Protein AF-A0A9X3F3L2-F1 (afdb_monomer_lite)

pLDDT: mean 73.47, std 24.35, range [22.95, 98.06]

Sequence (463 aa):
MGRLPSYPPFVSAICALIGERLSAEAVPPAVLEAVEKTSRALRDRVLKSHEEAFNAARNALIDRLVFADVDSVVADSILADLTGLEGDRGVATNMKVKPPYRDSAPFVRYVAAARKAHNAVMLAKNAFVRSNLRLVVAIARRFARSSIPLQDLIQDGNMGLMKAVDRFDPTRGCRFATYAAWWIRYAITRAIVDTDRSVRLPLHMIDACKKVNRARREYEVMYGRTPTDEELSSATGISMERIQRMSWSLIDQPLSLSLPATRDGESSLADTLVDASQATPYELMDSALLQDALLEVFDKLSPMEADILRKRVGLDGEPELTLKEIGANYSLSRERIRQLQSRRCASSARSSSAASSCNSSSDEPDHEPVAPPRGARLAALVARRCARVSPSSSRDANRRCAGIGDVKQVASSRERAHRCDRRASRDVRRARRTSPRRAITERRGRPRRRRRRRTTGRPQGRS

Secondary structure (DSSP, 8-state):
-TTGGG-GGGHHHHHHHHHHHS-TTTS-HHHHHHHHHHHHHHHH---HHHHHHHHHHHHHHHHHHHHH-TT-HHHHHHHHHHHHHHTT----SSS--PPPPTT-HHHHHHHHHHHHHHHHHHHHHHHHHHHHHHHHHHHHGGGTTSSS-HHHHHHHHHHHHHHHHHT--GGG---HHHHHHHHHHHHHHHHHHHHSSSS---HHHHHHHHHHHHHHHHHHHHHSSPPPHHHHHHHHT--HHHHHHHHHHHSSPPPPTTSBSSTTSSSBHHHH---TTSPPHHHHHHHHHHHHHHHHHHHTS-HHHHHHHHHHHT-TTPPP--HHHHHHHHT--HHHHHHHHHHHHHHHHHHHTTS--------------PPPPTTTHHHHHHHTTSS---------------------SSTTHHHHHHHHHHHHHHHHHHHTS------------------------------

Radius of gyration: 39.58 Å; chains: 1; bounding box: 95×70×110 Å

Organism: NCBI:txid889268

Structure (mmCIF, N/CA/C/O backbone):
data_AF-A0A9X3F3L2-F1
#
_entry.id   AF-A0A9X3F3L2-F1
#
loop_
_atom_site.group_PDB
_atom_site.id
_atom_site.type_symbol
_atom_site.label_atom_id
_atom_site.label_alt_id
_atom_site.label_comp_id
_atom_site.label_asym_id
_atom_site.label_entity_id
_atom_site.label_seq_id
_atom_site.pdbx_PDB_ins_code
_atom_site.Cartn_x
_atom_site.Cartn_y
_atom_site.Cartn_z
_atom_site.occupancy
_atom_site.B_iso_or_equiv
_atom_site.auth_seq_id
_atom_site.auth_comp_id
_atom_site.auth_asym_id
_atom_site.auth_atom_id
_atom_site.pdbx_PDB_model_num
ATOM 1 N N . MET A 1 1 ? 14.325 1.724 -21.405 1.00 57.09 1 MET A N 1
ATOM 2 C CA . MET A 1 1 ? 14.995 0.407 -21.350 1.00 57.09 1 MET A CA 1
ATOM 3 C C . MET A 1 1 ? 15.945 0.149 -22.516 1.00 57.09 1 MET A C 1
ATOM 5 O O . MET A 1 1 ? 17.127 -0.023 -22.261 1.00 57.09 1 MET A O 1
ATOM 9 N N . GLY A 1 2 ? 15.500 0.179 -23.781 1.00 62.16 2 GLY A N 1
ATOM 10 C CA . GLY A 1 2 ? 16.304 -0.335 -24.908 1.00 62.16 2 GLY A CA 1
ATOM 11 C C . GLY A 1 2 ? 17.673 0.311 -25.191 1.00 62.16 2 GLY A C 1
ATOM 12 O O . GLY A 1 2 ? 18.499 -0.290 -25.867 1.00 62.16 2 GLY A O 1
ATOM 13 N N . ARG A 1 3 ? 17.945 1.511 -24.661 1.00 73.25 3 ARG A N 1
ATOM 14 C CA . ARG A 1 3 ? 19.241 2.201 -24.801 1.00 73.25 3 ARG A CA 1
ATOM 15 C C . ARG A 1 3 ? 20.147 2.108 -23.567 1.00 73.25 3 ARG A C 1
ATOM 17 O O . ARG A 1 3 ? 21.219 2.681 -23.598 1.00 73.25 3 ARG A O 1
ATOM 24 N N . LEU A 1 4 ? 19.741 1.427 -22.493 1.00 76.94 4 LEU A N 1
ATOM 25 C CA . LEU A 1 4 ? 20.562 1.299 -21.278 1.00 76.94 4 LEU A CA 1
ATOM 26 C C . LEU A 1 4 ? 21.721 0.294 -21.453 1.00 76.94 4 LEU A C 1
ATOM 28 O O . LEU A 1 4 ? 22.853 0.632 -21.154 1.00 76.94 4 LEU A O 1
ATOM 32 N N . PRO A 1 5 ? 21.540 -0.905 -22.027 1.00 77.06 5 PRO A N 1
ATOM 33 C CA . PRO A 1 5 ? 22.667 -1.807 -22.284 1.00 77.06 5 PRO A CA 1
ATOM 34 C C . PRO A 1 5 ? 23.395 -1.503 -23.610 1.00 77.06 5 PRO A C 1
ATOM 36 O O . PRO A 1 5 ? 23.814 -2.425 -24.299 1.00 77.06 5 PRO A O 1
ATOM 39 N N . SER A 1 6 ? 23.513 -0.238 -24.038 1.00 80.12 6 SER A N 1
ATOM 40 C CA . SER A 1 6 ? 24.142 0.100 -25.332 1.00 80.12 6 SER A CA 1
ATOM 41 C C . SER A 1 6 ? 25.608 0.525 -25.244 1.00 80.12 6 SER A C 1
ATOM 43 O O . SER A 1 6 ? 26.234 0.691 -26.286 1.00 80.12 6 SER A O 1
ATOM 45 N N . TYR A 1 7 ? 26.156 0.723 -24.042 1.00 84.12 7 TYR A N 1
ATOM 46 C CA . TYR A 1 7 ? 27.544 1.151 -23.845 1.00 84.12 7 TYR A CA 1
ATOM 47 C C . TYR A 1 7 ? 28.401 0.005 -23.283 1.00 84.12 7 TYR A C 1
ATOM 49 O O . TYR A 1 7 ? 28.289 -0.295 -22.089 1.00 84.12 7 TYR A O 1
ATOM 57 N N . PRO A 1 8 ? 29.261 -0.640 -24.103 1.00 83.69 8 PRO A N 1
ATOM 58 C CA . PRO A 1 8 ? 29.974 -1.864 -23.727 1.00 83.69 8 PRO A CA 1
ATOM 59 C C . PRO A 1 8 ? 30.742 -1.813 -22.395 1.00 83.69 8 PRO A C 1
ATOM 61 O O . PRO A 1 8 ? 30.698 -2.806 -21.667 1.00 83.69 8 PRO A O 1
ATOM 64 N N . PRO A 1 9 ? 31.407 -0.704 -22.006 1.00 84.56 9 PRO A N 1
ATOM 65 C CA . PRO A 1 9 ? 32.126 -0.628 -20.731 1.00 84.56 9 PRO A CA 1
ATOM 66 C C . PRO A 1 9 ? 31.271 -0.889 -19.484 1.00 84.56 9 PRO A C 1
ATOM 68 O O . PRO A 1 9 ? 31.783 -1.463 -18.525 1.00 84.56 9 PRO A O 1
ATOM 71 N N . PHE A 1 10 ? 29.982 -0.532 -19.498 1.00 86.25 10 PHE A N 1
ATOM 72 C CA . PHE A 1 10 ? 29.091 -0.672 -18.336 1.00 86.25 10 PHE A CA 1
ATOM 73 C C . PHE A 1 10 ? 28.159 -1.879 -18.400 1.00 86.25 10 PHE A C 1
ATOM 75 O O . PHE A 1 10 ? 27.475 -2.161 -17.420 1.00 86.25 10 PHE A O 1
ATOM 82 N N . VAL A 1 11 ? 28.156 -2.625 -19.508 1.00 88.06 11 VAL A N 1
ATOM 83 C CA . VAL A 1 11 ? 27.262 -3.776 -19.701 1.00 88.06 11 VAL A CA 1
ATOM 84 C C . VAL A 1 11 ? 27.384 -4.796 -18.570 1.00 88.06 11 VAL A C 1
ATOM 86 O O . VAL A 1 11 ? 26.359 -5.251 -18.080 1.00 88.06 11 VAL A O 1
ATOM 89 N N . SER A 1 12 ? 28.598 -5.112 -18.109 1.00 88.12 12 SER A N 1
ATOM 90 C CA . SER A 1 12 ? 28.776 -6.105 -17.039 1.00 88.12 12 SER A CA 1
ATOM 91 C C . SER A 1 12 ? 28.217 -5.630 -15.693 1.00 88.12 12 SER A C 1
ATOM 93 O O . SER A 1 12 ? 27.504 -6.368 -15.024 1.00 88.12 12 SER A O 1
ATOM 95 N N . ALA A 1 13 ? 28.424 -4.361 -15.329 1.00 87.06 13 ALA A N 1
ATOM 96 C CA . ALA A 1 13 ? 27.838 -3.807 -14.106 1.00 87.06 13 ALA A CA 1
ATOM 97 C C . ALA A 1 13 ? 26.306 -3.710 -14.182 1.00 87.06 13 ALA A C 1
ATOM 99 O O . ALA A 1 13 ? 25.622 -3.970 -13.196 1.00 87.06 13 ALA A O 1
ATOM 100 N N . ILE A 1 14 ? 25.765 -3.384 -15.360 1.00 89.06 14 ILE A N 1
ATOM 101 C CA . ILE A 1 14 ? 24.319 -3.382 -15.609 1.00 89.06 14 ILE A CA 1
ATOM 102 C C . ILE A 1 14 ? 23.754 -4.806 -15.493 1.00 89.06 14 ILE A C 1
ATOM 104 O O . ILE A 1 14 ? 22.726 -4.994 -14.848 1.00 89.06 14 ILE A O 1
ATOM 108 N N . CYS A 1 15 ? 24.420 -5.812 -16.069 1.00 89.31 15 CYS A N 1
ATOM 109 C CA . CYS A 1 15 ? 23.993 -7.213 -15.989 1.00 89.31 15 CYS A CA 1
ATOM 110 C C . CYS A 1 15 ? 24.054 -7.749 -14.554 1.00 89.31 15 CYS A C 1
ATOM 112 O O . CYS A 1 15 ? 23.117 -8.421 -14.128 1.00 89.31 15 CYS A O 1
ATOM 114 N N . ALA A 1 16 ? 25.094 -7.396 -13.793 1.00 88.62 16 ALA A N 1
ATOM 115 C CA . ALA A 1 16 ? 25.201 -7.731 -12.375 1.00 88.62 16 ALA A CA 1
ATOM 116 C C . ALA A 1 16 ? 24.036 -7.139 -11.565 1.00 88.62 16 ALA A C 1
ATOM 118 O O . ALA A 1 16 ? 23.356 -7.864 -10.844 1.00 88.62 16 ALA A O 1
ATOM 119 N N . LEU A 1 17 ? 23.732 -5.849 -11.754 1.00 87.62 17 LEU A N 1
ATOM 120 C CA . LEU A 1 17 ? 22.623 -5.180 -11.066 1.00 87.62 17 LEU A CA 1
ATOM 121 C C . LEU A 1 17 ? 21.262 -5.797 -11.437 1.00 87.62 17 LEU A C 1
ATOM 123 O O . LEU A 1 17 ? 20.406 -5.980 -10.572 1.00 87.62 17 LEU A O 1
ATOM 127 N N . ILE A 1 18 ? 21.066 -6.159 -12.709 1.00 88.19 18 ILE A N 1
ATOM 128 C CA . ILE A 1 18 ? 19.866 -6.872 -13.172 1.00 88.19 18 ILE A CA 1
ATOM 129 C C . ILE A 1 18 ? 19.741 -8.237 -12.481 1.00 88.19 18 ILE A C 1
ATOM 131 O O . ILE A 1 18 ? 18.659 -8.564 -12.000 1.00 88.19 18 ILE A O 1
ATOM 135 N N . GLY A 1 19 ? 20.827 -9.012 -12.411 1.00 86.38 19 GLY A N 1
ATOM 136 C CA . GLY A 1 19 ? 20.841 -10.330 -11.771 1.00 86.38 19 GLY A CA 1
ATOM 137 C C . GLY A 1 19 ? 20.627 -10.286 -10.255 1.00 86.38 19 GLY A C 1
ATOM 138 O O . GLY A 1 19 ? 20.055 -11.216 -9.696 1.00 86.38 19 GLY A O 1
ATOM 139 N N . GLU A 1 20 ? 21.036 -9.203 -9.589 1.00 87.31 20 GLU A N 1
ATOM 140 C CA . GLU A 1 20 ? 20.787 -8.994 -8.157 1.00 87.31 20 GLU A CA 1
ATOM 141 C C . GLU A 1 20 ? 19.331 -8.604 -7.860 1.00 87.31 20 GLU A C 1
ATOM 143 O O . GLU A 1 20 ? 18.772 -9.014 -6.842 1.00 87.31 20 GLU A O 1
ATOM 148 N N . ARG A 1 21 ? 18.714 -7.781 -8.719 1.00 85.44 21 ARG A N 1
ATOM 149 C CA . ARG A 1 21 ? 17.395 -7.182 -8.447 1.00 85.44 21 ARG A CA 1
ATOM 150 C C . ARG A 1 21 ? 16.215 -7.933 -9.052 1.00 85.44 21 ARG A C 1
ATOM 152 O O . ARG A 1 21 ? 15.097 -7.768 -8.567 1.00 85.44 21 ARG A O 1
ATOM 159 N N . LEU A 1 22 ? 16.429 -8.718 -10.104 1.00 86.00 22 LEU A N 1
ATOM 160 C CA . LEU A 1 22 ? 15.380 -9.494 -10.765 1.00 86.00 22 LEU A CA 1
ATOM 161 C C . LEU A 1 22 ? 15.558 -10.987 -10.485 1.00 86.00 22 LEU A C 1
ATOM 163 O O . LEU A 1 22 ? 16.668 -11.480 -10.312 1.00 86.00 22 LEU A O 1
ATOM 167 N N . SER A 1 23 ? 14.450 -11.729 -10.445 1.00 81.56 23 SER A N 1
ATOM 168 C CA . SER A 1 23 ? 14.505 -13.174 -10.227 1.00 81.56 23 SER A CA 1
ATOM 169 C C . SER A 1 23 ? 15.096 -13.905 -11.437 1.00 81.56 23 SER A C 1
ATOM 171 O O . SER A 1 23 ? 14.846 -13.540 -12.590 1.00 81.56 23 SER A O 1
ATOM 173 N N . ALA A 1 24 ? 15.808 -15.005 -11.176 1.00 80.50 24 ALA A N 1
ATOM 174 C CA . ALA A 1 24 ? 16.404 -15.853 -12.214 1.00 80.50 24 ALA A CA 1
ATOM 175 C C . ALA A 1 24 ? 15.366 -16.465 -13.180 1.00 80.50 24 ALA A C 1
ATOM 177 O O . ALA A 1 24 ? 15.690 -16.799 -14.317 1.00 80.50 24 ALA A O 1
ATOM 178 N N . GLU A 1 25 ? 14.103 -16.587 -12.753 1.00 80.12 25 GLU A N 1
ATOM 179 C CA . GLU A 1 25 ? 12.996 -17.003 -13.624 1.00 80.12 25 GLU A CA 1
ATOM 180 C C . GLU A 1 25 ? 12.613 -15.922 -14.646 1.00 80.12 25 GLU A C 1
ATOM 182 O O . GLU A 1 25 ? 12.225 -16.238 -15.773 1.00 80.12 25 GLU A O 1
ATOM 187 N N . ALA A 1 26 ? 12.698 -14.646 -14.259 1.00 80.69 26 ALA A N 1
ATOM 188 C CA . ALA A 1 26 ? 12.320 -13.527 -15.112 1.00 80.69 26 ALA A CA 1
ATOM 189 C C . ALA A 1 26 ? 13.412 -13.221 -16.147 1.00 80.69 26 ALA A C 1
ATOM 191 O O . ALA A 1 26 ? 13.114 -13.017 -17.329 1.00 80.69 26 ALA A O 1
ATOM 192 N N . VAL A 1 27 ? 14.676 -13.246 -15.716 1.00 84.94 27 VAL A N 1
ATOM 193 C CA . VAL A 1 27 ? 15.847 -13.057 -16.576 1.00 84.94 27 VAL A CA 1
ATOM 194 C C . VAL A 1 27 ? 16.834 -14.204 -16.333 1.00 84.94 27 VAL A C 1
ATOM 196 O O . VAL A 1 27 ? 17.545 -14.192 -15.329 1.00 84.94 27 VAL A O 1
ATOM 199 N N . PRO A 1 28 ? 16.897 -15.200 -17.237 1.00 87.19 28 PRO A N 1
ATOM 200 C CA . PRO A 1 28 ? 17.830 -16.309 -17.093 1.00 87.19 28 PRO A CA 1
ATOM 201 C C . PRO A 1 28 ? 19.291 -15.833 -17.133 1.00 87.19 28 PRO A C 1
ATOM 203 O O . PRO A 1 28 ? 19.626 -14.993 -17.977 1.00 87.19 28 PRO A O 1
ATOM 206 N N . PRO A 1 29 ? 20.186 -16.417 -16.315 1.00 87.88 29 PRO A N 1
ATOM 207 C CA . PRO A 1 29 ? 21.595 -16.021 -16.268 1.00 87.88 29 PRO A CA 1
ATOM 208 C C . PRO A 1 29 ? 22.294 -16.206 -17.620 1.00 87.88 29 PRO A C 1
ATOM 210 O O . PRO A 1 29 ? 23.094 -15.366 -18.014 1.00 87.88 29 PRO A O 1
ATOM 213 N N . ALA A 1 30 ? 21.893 -17.215 -18.402 1.00 89.81 30 ALA A N 1
ATOM 214 C CA . ALA A 1 30 ? 22.412 -17.450 -19.750 1.00 89.81 30 ALA A CA 1
ATOM 215 C C . ALA A 1 30 ? 22.230 -16.246 -20.697 1.00 89.81 30 ALA A C 1
ATOM 217 O O . ALA A 1 30 ? 23.075 -15.997 -21.555 1.00 89.81 30 ALA A O 1
ATOM 218 N N . VAL A 1 31 ? 21.142 -15.477 -20.548 1.00 88.88 31 VAL A N 1
ATOM 219 C CA . VAL A 1 31 ? 20.902 -14.277 -21.369 1.00 88.88 31 VAL A CA 1
ATOM 220 C C . VAL A 1 31 ? 21.852 -13.153 -20.957 1.00 88.88 31 VAL A C 1
ATOM 222 O O . VAL A 1 31 ? 22.399 -12.467 -21.818 1.00 88.88 31 VAL A O 1
ATOM 225 N N . LEU A 1 32 ? 22.088 -12.988 -19.653 1.00 88.88 32 LEU A N 1
ATOM 226 C CA . LEU A 1 32 ? 23.026 -11.996 -19.121 1.00 88.88 32 LEU A CA 1
ATOM 227 C C . LEU A 1 32 ? 24.465 -12.322 -19.539 1.00 88.88 32 LEU A C 1
ATOM 229 O O . LEU A 1 32 ? 25.160 -11.459 -20.072 1.00 88.88 32 LEU A O 1
ATOM 233 N N . GLU A 1 33 ? 24.880 -13.581 -19.403 1.00 91.06 33 GLU A N 1
ATOM 234 C CA . GLU A 1 33 ? 26.200 -14.059 -19.826 1.00 91.06 33 GLU A CA 1
ATOM 235 C C . GLU A 1 33 ? 26.429 -13.886 -21.333 1.00 91.06 33 GLU A C 1
ATOM 237 O O . GLU A 1 33 ? 27.510 -13.471 -21.755 1.00 91.06 33 GLU A O 1
ATOM 242 N N . ALA A 1 34 ? 25.410 -14.144 -22.162 1.00 90.75 34 ALA A N 1
ATOM 243 C CA . ALA A 1 34 ? 25.494 -13.930 -23.605 1.00 90.75 34 ALA A CA 1
ATOM 244 C C . ALA A 1 34 ? 25.721 -12.449 -23.958 1.00 90.75 34 ALA A C 1
ATOM 246 O O . ALA A 1 34 ? 26.547 -12.132 -24.822 1.00 90.75 34 ALA A O 1
ATOM 247 N N . VAL A 1 35 ? 25.031 -11.533 -23.272 1.00 91.81 35 VAL A N 1
ATOM 248 C CA . VAL A 1 35 ? 25.208 -10.083 -23.449 1.00 91.81 35 VAL A CA 1
ATOM 249 C C . VAL A 1 35 ? 26.591 -9.636 -22.974 1.00 91.81 35 VAL A C 1
ATOM 251 O O . VAL A 1 35 ? 27.253 -8.858 -23.663 1.00 91.81 35 VAL A O 1
ATOM 254 N N . GLU A 1 36 ? 27.082 -10.159 -21.851 1.00 91.12 36 GLU A N 1
ATOM 255 C CA . GLU A 1 36 ? 28.439 -9.862 -21.389 1.00 91.12 36 GLU A CA 1
ATOM 256 C C . GLU A 1 36 ? 29.510 -10.369 -22.359 1.00 91.12 36 GLU A C 1
ATOM 258 O O . GLU A 1 36 ? 30.431 -9.626 -22.702 1.00 91.12 36 GLU A O 1
ATOM 263 N N . LYS A 1 37 ? 29.393 -11.616 -22.829 1.00 91.88 37 LYS A N 1
ATOM 264 C CA . LYS A 1 37 ? 30.363 -12.234 -23.741 1.00 91.88 37 LYS A CA 1
ATOM 265 C C . LYS A 1 37 ? 30.444 -11.480 -25.065 1.00 91.88 37 LYS A C 1
ATOM 267 O O . LYS A 1 37 ? 31.539 -11.159 -25.525 1.00 91.88 37 LYS A O 1
ATOM 272 N N . THR A 1 38 ? 29.294 -11.164 -25.658 1.00 90.94 38 THR A N 1
ATOM 273 C CA . THR A 1 38 ? 29.230 -10.388 -26.908 1.00 90.94 38 THR A CA 1
ATOM 274 C C . THR A 1 38 ? 29.713 -8.948 -26.714 1.00 90.94 38 THR A C 1
ATOM 276 O O . THR A 1 38 ? 30.382 -8.409 -27.592 1.00 90.94 38 THR A O 1
ATOM 279 N N . SER A 1 39 ? 29.476 -8.347 -25.543 1.00 91.50 39 SER A N 1
ATOM 280 C CA . SER A 1 39 ? 30.012 -7.027 -25.191 1.00 91.50 39 SER A CA 1
ATOM 281 C C . SER A 1 39 ? 31.537 -7.010 -25.053 1.00 91.50 39 SER A C 1
ATOM 283 O O . SER A 1 39 ? 32.173 -6.053 -25.498 1.00 91.50 39 SER A O 1
ATOM 285 N N . ARG A 1 40 ? 32.132 -8.052 -24.452 1.00 89.69 40 ARG A N 1
ATOM 286 C CA . ARG A 1 40 ? 33.595 -8.205 -24.348 1.00 89.69 40 ARG A CA 1
ATOM 287 C C . ARG A 1 40 ? 34.219 -8.373 -25.734 1.00 89.69 40 ARG A C 1
ATOM 289 O O . ARG A 1 40 ? 35.093 -7.593 -26.083 1.00 89.69 40 ARG A O 1
ATOM 296 N N . ALA A 1 41 ? 33.668 -9.260 -26.565 1.00 89.06 41 ALA A N 1
ATOM 297 C CA . ALA A 1 41 ? 34.130 -9.453 -27.943 1.00 89.06 41 ALA A CA 1
ATOM 298 C C . ALA A 1 41 ? 34.096 -8.155 -28.775 1.00 89.06 41 ALA A C 1
ATOM 300 O O . ALA A 1 41 ? 35.045 -7.860 -29.497 1.00 89.06 41 ALA A O 1
ATOM 301 N N . LEU A 1 42 ? 33.038 -7.346 -28.631 1.00 89.38 42 LEU A N 1
ATOM 302 C CA . LEU A 1 42 ? 32.929 -6.047 -29.305 1.00 89.38 42 LEU A CA 1
ATOM 303 C C . LEU A 1 42 ? 33.945 -5.013 -28.787 1.00 89.38 42 LEU A C 1
ATOM 305 O O . LEU A 1 42 ? 34.365 -4.134 -29.536 1.00 89.38 42 LEU A O 1
ATOM 309 N N . ARG A 1 43 ? 34.326 -5.099 -27.507 1.00 85.94 43 ARG A N 1
ATOM 310 C CA . ARG A 1 43 ? 35.336 -4.228 -26.888 1.00 85.94 43 ARG A CA 1
ATOM 311 C C . ARG A 1 43 ? 36.746 -4.582 -27.353 1.00 85.94 43 ARG A C 1
ATOM 313 O O . ARG A 1 43 ? 37.534 -3.673 -27.586 1.00 85.94 43 ARG A O 1
ATOM 320 N N . ASP A 1 44 ? 37.031 -5.874 -27.484 1.00 87.94 44 ASP A N 1
ATOM 321 C CA . ASP A 1 44 ? 38.341 -6.378 -27.898 1.00 87.94 44 ASP A CA 1
ATOM 322 C C . ASP A 1 44 ? 38.597 -6.099 -29.384 1.00 87.94 44 ASP A C 1
ATOM 324 O O . ASP A 1 44 ? 39.704 -5.722 -29.771 1.00 87.94 44 ASP A O 1
ATOM 328 N N . ARG A 1 45 ? 37.567 -6.245 -30.233 1.00 87.94 45 ARG A N 1
ATOM 329 C CA . ARG A 1 45 ? 37.666 -5.928 -31.660 1.00 87.94 45 ARG A CA 1
ATOM 330 C C . ARG A 1 45 ? 36.337 -5.424 -32.218 1.00 87.94 45 ARG A C 1
ATOM 332 O O . ARG A 1 45 ? 35.316 -6.104 -32.165 1.00 87.94 45 ARG A O 1
ATOM 339 N N . VAL A 1 46 ? 36.359 -4.248 -32.841 1.00 86.69 46 VAL A N 1
ATOM 340 C CA . VAL A 1 46 ? 35.163 -3.656 -33.458 1.00 86.69 46 VAL A CA 1
ATOM 341 C C . VAL A 1 46 ? 34.957 -4.255 -34.854 1.00 86.69 46 VAL A C 1
ATOM 343 O O . VAL A 1 46 ? 35.478 -3.747 -35.844 1.00 86.69 46 VAL A O 1
ATOM 346 N N . LEU A 1 47 ? 34.230 -5.376 -34.932 1.00 91.62 47 LEU A N 1
ATOM 347 C CA . LEU A 1 47 ? 33.757 -5.972 -36.191 1.00 91.62 47 LEU A CA 1
ATOM 348 C C . LEU A 1 47 ? 32.249 -5.810 -36.321 1.00 91.62 47 LEU A C 1
ATOM 350 O O . LEU A 1 47 ? 31.520 -5.933 -35.338 1.00 91.62 47 LEU A O 1
ATOM 354 N N . LYS A 1 48 ? 31.778 -5.687 -37.565 1.00 91.06 48 LYS A N 1
ATOM 355 C CA . LYS A 1 48 ? 30.345 -5.671 -37.881 1.00 91.06 48 LYS A CA 1
ATOM 356 C C . LYS A 1 48 ? 29.619 -6.924 -37.372 1.00 91.06 48 LYS A C 1
ATOM 358 O O . LYS A 1 48 ? 28.538 -6.816 -36.809 1.00 91.06 48 LYS A O 1
ATOM 363 N N . SER A 1 49 ? 30.244 -8.099 -37.473 1.00 90.94 49 SER A N 1
ATOM 364 C CA . SER A 1 49 ? 29.693 -9.355 -36.941 1.00 90.94 49 SER A CA 1
ATOM 365 C C . SER A 1 49 ? 29.557 -9.352 -35.413 1.00 90.94 49 SER A C 1
ATOM 367 O O . SER A 1 49 ? 28.573 -9.862 -34.879 1.00 90.94 49 SER A O 1
ATOM 369 N N . HIS A 1 50 ? 30.511 -8.754 -34.689 1.00 89.75 50 HIS A N 1
ATOM 370 C CA . HIS A 1 50 ? 30.428 -8.593 -33.234 1.00 89.75 50 HIS A CA 1
ATOM 371 C C . HIS A 1 50 ? 29.369 -7.562 -32.836 1.00 89.75 50 HIS A C 1
ATOM 373 O O . HIS A 1 50 ? 28.666 -7.760 -31.847 1.00 89.75 50 HIS A O 1
ATOM 379 N N . GLU A 1 51 ? 29.210 -6.496 -33.622 1.00 88.38 51 GLU A N 1
ATOM 380 C CA . GLU A 1 51 ? 28.167 -5.492 -33.417 1.00 88.38 51 GLU A CA 1
ATOM 381 C C . GLU A 1 51 ? 26.765 -6.085 -33.625 1.00 88.38 51 GLU A C 1
ATOM 383 O O . GLU A 1 51 ? 25.877 -5.887 -32.794 1.00 88.38 51 GLU A O 1
ATOM 388 N N . GLU A 1 52 ? 26.566 -6.871 -34.685 1.00 91.12 52 GLU A N 1
ATOM 389 C CA . GLU A 1 52 ? 25.319 -7.596 -34.950 1.00 91.12 52 GLU A CA 1
ATOM 390 C C . GLU A 1 52 ? 25.009 -8.609 -33.837 1.00 91.12 52 GLU A C 1
ATOM 392 O O . GLU A 1 52 ? 23.896 -8.614 -33.304 1.00 91.12 52 GLU A O 1
ATOM 397 N N . ALA A 1 53 ? 26.001 -9.398 -33.408 1.00 90.94 53 ALA A N 1
ATOM 398 C CA . ALA A 1 53 ? 25.846 -10.358 -32.315 1.00 90.94 53 ALA A CA 1
ATOM 399 C C . ALA A 1 53 ? 25.501 -9.679 -30.977 1.00 90.94 53 ALA A C 1
ATOM 401 O O . ALA A 1 53 ? 24.613 -10.139 -30.255 1.00 90.94 53 ALA A O 1
ATOM 402 N N . PHE A 1 54 ? 26.157 -8.560 -30.655 1.00 91.12 54 PHE A N 1
ATOM 403 C CA . PHE A 1 54 ? 25.861 -7.781 -29.453 1.00 91.12 54 PHE A CA 1
ATOM 404 C C . PHE A 1 54 ? 24.461 -7.166 -29.507 1.00 91.12 54 PHE A C 1
ATOM 406 O O . PHE A 1 54 ? 23.712 -7.253 -28.536 1.00 91.12 54 PHE A O 1
ATOM 413 N N . ASN A 1 55 ? 24.066 -6.589 -30.644 1.00 90.31 55 ASN A N 1
ATOM 414 C CA . ASN A 1 55 ? 22.726 -6.036 -30.820 1.00 90.31 55 ASN A CA 1
ATOM 415 C C . ASN A 1 55 ? 21.640 -7.117 -30.685 1.00 90.31 55 ASN A C 1
ATOM 417 O O . ASN A 1 55 ? 20.617 -6.859 -30.050 1.00 90.31 55 ASN A O 1
ATOM 421 N N . ALA A 1 56 ? 21.868 -8.324 -31.213 1.00 91.50 56 ALA A N 1
ATOM 422 C CA . ALA A 1 56 ? 20.949 -9.452 -31.074 1.00 91.50 56 ALA A CA 1
ATOM 423 C C . ALA A 1 56 ? 20.800 -9.899 -29.608 1.00 91.50 56 ALA A C 1
ATOM 425 O O . ALA A 1 56 ? 19.679 -9.984 -29.102 1.00 91.50 56 ALA A O 1
ATOM 426 N N . ALA A 1 57 ? 21.917 -10.103 -28.898 1.00 90.56 57 ALA A N 1
ATOM 427 C CA . ALA A 1 57 ? 21.903 -10.460 -27.478 1.00 90.56 57 ALA A CA 1
ATOM 428 C C . ALA A 1 57 ? 21.236 -9.367 -26.624 1.00 90.56 57 ALA A C 1
ATOM 430 O O . ALA A 1 57 ? 20.409 -9.653 -25.756 1.00 90.56 57 ALA A O 1
ATOM 431 N N . ARG A 1 58 ? 21.539 -8.096 -26.912 1.00 90.69 58 ARG A N 1
ATOM 432 C CA . ARG A 1 58 ? 20.941 -6.939 -26.241 1.00 90.69 58 ARG A CA 1
ATOM 433 C C . ARG A 1 58 ? 19.427 -6.899 -26.430 1.00 90.69 58 ARG A C 1
ATOM 435 O O . ARG A 1 58 ? 18.709 -6.673 -25.463 1.00 90.69 58 ARG A O 1
ATOM 442 N N . ASN A 1 59 ? 18.938 -7.101 -27.652 1.00 90.44 59 ASN A N 1
ATOM 443 C CA . ASN A 1 59 ? 17.504 -7.091 -27.937 1.00 90.44 59 ASN A CA 1
ATOM 444 C C . ASN A 1 59 ? 16.787 -8.243 -27.215 1.00 90.44 59 ASN A C 1
ATOM 446 O O . ASN A 1 59 ? 15.762 -8.004 -26.585 1.00 90.44 59 ASN A O 1
ATOM 450 N N . ALA A 1 60 ? 17.383 -9.440 -27.178 1.00 89.75 60 ALA A N 1
ATOM 451 C CA . ALA A 1 60 ? 16.846 -10.565 -26.411 1.00 89.75 60 ALA A CA 1
ATOM 452 C C . ALA A 1 60 ? 16.743 -10.263 -24.901 1.00 89.75 60 ALA A C 1
ATOM 454 O O . ALA A 1 60 ? 15.759 -10.634 -24.258 1.00 89.75 60 ALA A O 1
ATOM 455 N N . LEU A 1 61 ? 17.726 -9.556 -24.329 1.00 90.06 61 LEU A N 1
ATOM 456 C CA . LEU A 1 61 ? 17.653 -9.074 -22.946 1.00 90.06 61 LEU A CA 1
ATOM 457 C C . LEU A 1 61 ? 16.547 -8.024 -22.769 1.00 90.06 61 LEU A C 1
ATOM 459 O O . LEU A 1 61 ? 15.783 -8.099 -21.808 1.00 90.06 61 LEU A O 1
ATOM 463 N N . ILE A 1 62 ? 16.439 -7.060 -23.687 1.00 88.12 62 ILE A N 1
ATOM 464 C CA . ILE A 1 62 ? 15.414 -6.006 -23.638 1.00 88.12 62 ILE A CA 1
ATOM 465 C C . ILE A 1 62 ? 14.010 -6.614 -23.646 1.00 88.12 62 ILE A C 1
ATOM 467 O O . ILE A 1 62 ? 13.194 -6.229 -22.811 1.00 88.12 62 ILE A O 1
ATOM 471 N N . ASP A 1 63 ? 13.746 -7.589 -24.516 1.00 86.62 63 ASP A N 1
ATOM 472 C CA . ASP A 1 63 ? 12.441 -8.252 -24.617 1.00 86.62 63 ASP A CA 1
ATOM 473 C C . ASP A 1 63 ? 12.032 -8.924 -23.301 1.00 86.62 63 ASP A C 1
ATOM 475 O O . ASP A 1 63 ? 10.859 -8.924 -22.928 1.00 86.62 63 ASP A O 1
ATOM 479 N N . ARG A 1 64 ? 13.001 -9.452 -22.545 1.00 87.12 64 ARG A N 1
ATOM 480 C CA . ARG A 1 64 ? 12.760 -10.006 -21.205 1.00 87.12 64 ARG A CA 1
ATOM 481 C C . ARG A 1 64 ? 12.551 -8.915 -20.160 1.00 87.12 64 ARG A C 1
ATOM 483 O O . ARG A 1 64 ? 11.621 -9.009 -19.359 1.00 87.12 64 ARG A O 1
ATOM 490 N N . LEU A 1 65 ? 13.370 -7.864 -20.190 1.00 85.62 65 LEU A N 1
ATOM 491 C CA . LEU A 1 65 ? 13.280 -6.745 -19.250 1.00 85.62 65 LEU A CA 1
ATOM 492 C C . LEU A 1 65 ? 11.940 -6.009 -19.328 1.00 85.62 65 LEU A C 1
ATOM 494 O O . LEU A 1 65 ? 11.468 -5.541 -18.297 1.00 85.62 65 LEU A O 1
ATOM 498 N N . VAL A 1 66 ? 11.299 -5.949 -20.502 1.00 82.31 66 VAL A N 1
ATOM 499 C CA . VAL A 1 66 ? 9.961 -5.346 -20.667 1.00 82.31 66 VAL A CA 1
ATOM 500 C C . VAL A 1 66 ? 8.927 -5.974 -19.725 1.00 82.31 66 VAL A C 1
ATOM 502 O O . VAL A 1 66 ? 8.078 -5.264 -19.193 1.00 82.31 66 VAL A O 1
ATOM 505 N N . PHE A 1 67 ? 9.010 -7.284 -19.481 1.00 81.00 67 PHE A N 1
ATOM 506 C CA . PHE A 1 67 ? 8.081 -7.992 -18.596 1.00 81.00 67 PHE A CA 1
ATOM 507 C C . PHE A 1 67 ? 8.610 -8.171 -17.172 1.00 81.00 67 PHE A C 1
ATOM 509 O O . PHE A 1 67 ? 7.818 -8.378 -16.253 1.00 81.00 67 PHE A O 1
ATOM 516 N N . ALA A 1 68 ? 9.930 -8.123 -16.989 1.00 86.12 68 ALA A N 1
ATOM 517 C CA . ALA A 1 68 ? 10.567 -8.331 -15.695 1.00 86.12 68 ALA A CA 1
ATOM 518 C C . ALA A 1 68 ? 10.637 -7.046 -14.852 1.00 86.12 68 ALA A C 1
ATOM 520 O O . ALA A 1 68 ? 10.353 -7.095 -13.659 1.00 86.12 68 ALA A O 1
ATOM 521 N N . ASP A 1 69 ? 10.952 -5.896 -15.461 1.00 85.31 69 ASP A N 1
ATOM 522 C CA . ASP A 1 69 ? 11.047 -4.594 -14.781 1.00 85.31 69 ASP A CA 1
ATOM 523 C C . ASP A 1 69 ? 9.905 -3.658 -15.200 1.00 85.31 69 ASP A C 1
ATOM 525 O O . ASP A 1 69 ? 10.096 -2.565 -15.736 1.00 85.31 69 ASP A O 1
ATOM 529 N N . VAL A 1 70 ? 8.680 -4.125 -14.963 1.00 80.06 70 VAL A N 1
ATOM 530 C CA . VAL A 1 70 ? 7.438 -3.396 -15.262 1.00 80.06 70 VAL A CA 1
ATOM 531 C C . VAL A 1 70 ? 7.421 -2.015 -14.602 1.00 80.06 70 VAL A C 1
ATOM 533 O O . VAL A 1 70 ? 7.090 -1.016 -15.242 1.00 80.06 70 VAL A O 1
ATOM 536 N N . ASP A 1 71 ? 7.807 -1.963 -13.327 1.00 79.19 71 ASP A N 1
ATOM 537 C CA . ASP A 1 71 ? 7.760 -0.749 -12.511 1.00 79.19 71 ASP A CA 1
ATOM 538 C C . ASP A 1 71 ? 8.998 0.150 -12.745 1.00 79.19 71 ASP A C 1
ATOM 540 O O . ASP A 1 71 ? 9.140 1.181 -12.097 1.00 79.19 71 ASP A O 1
ATOM 544 N N . SER A 1 72 ? 9.872 -0.207 -13.703 1.00 83.62 72 SER A N 1
ATOM 545 C CA . SER A 1 72 ? 11.071 0.552 -14.110 1.00 83.62 72 SER A CA 1
ATOM 546 C C . SER A 1 72 ? 12.090 0.808 -12.989 1.00 83.62 72 SER A C 1
ATOM 548 O O . SER A 1 72 ? 12.938 1.689 -13.109 1.00 83.62 72 SER A O 1
ATOM 550 N N . VAL A 1 73 ? 12.066 0.012 -11.918 1.00 85.00 73 VAL A N 1
ATOM 551 C CA . VAL A 1 73 ? 12.923 0.187 -10.734 1.00 85.00 73 VAL A CA 1
ATOM 552 C C . VAL A 1 73 ? 14.396 0.004 -11.092 1.00 85.00 73 VAL A C 1
ATOM 554 O O . VAL A 1 73 ? 15.267 0.723 -10.595 1.00 85.00 73 VAL A O 1
ATOM 557 N N . VAL A 1 74 ? 14.693 -0.966 -11.957 1.00 87.06 74 VAL A N 1
ATOM 558 C CA . VAL A 1 74 ? 16.060 -1.246 -12.406 1.00 87.06 74 VAL A CA 1
ATOM 559 C C . VAL A 1 74 ? 16.508 -0.175 -13.398 1.00 87.06 74 VAL A C 1
ATOM 561 O O . VAL A 1 74 ? 17.606 0.365 -13.255 1.00 87.06 74 VAL A O 1
ATOM 564 N N . ALA A 1 75 ? 15.653 0.189 -14.359 1.00 86.38 75 ALA A N 1
ATOM 565 C CA . ALA A 1 75 ? 15.940 1.273 -15.303 1.00 86.38 75 ALA A CA 1
ATOM 566 C C . ALA A 1 75 ? 16.260 2.604 -14.615 1.00 86.38 75 ALA A C 1
ATOM 568 O O . ALA A 1 75 ? 17.230 3.262 -14.997 1.00 86.38 75 ALA A O 1
ATOM 569 N N . ASP A 1 76 ? 15.457 2.990 -13.628 1.00 88.00 76 ASP A N 1
ATOM 570 C CA . ASP A 1 76 ? 15.580 4.275 -12.943 1.00 88.00 76 ASP A CA 1
ATOM 571 C C . ASP A 1 76 ? 16.844 4.313 -12.085 1.00 88.00 76 ASP A C 1
ATOM 573 O O . ASP A 1 76 ? 17.575 5.303 -12.100 1.00 88.00 76 ASP A O 1
ATOM 577 N N . SER A 1 77 ? 17.172 3.198 -11.423 1.00 88.31 77 SER A N 1
ATOM 578 C CA . SER A 1 77 ? 18.425 3.043 -10.679 1.00 88.31 77 SER A CA 1
ATOM 579 C C . SER A 1 77 ? 19.655 3.172 -11.582 1.00 88.31 77 SER A C 1
ATOM 581 O O . SER A 1 77 ? 20.615 3.848 -11.216 1.00 88.31 77 SER A O 1
ATOM 583 N N . ILE A 1 78 ? 19.636 2.544 -12.764 1.00 89.44 78 ILE A N 1
ATOM 584 C CA . ILE A 1 78 ? 20.741 2.640 -13.729 1.00 89.44 78 ILE A CA 1
ATOM 585 C C . ILE A 1 78 ? 20.860 4.074 -14.244 1.00 89.44 78 ILE A C 1
ATOM 587 O O . ILE A 1 78 ? 21.962 4.612 -14.304 1.00 89.44 78 ILE A O 1
ATOM 591 N N . LEU A 1 79 ? 19.744 4.709 -14.614 1.00 88.81 79 LEU A N 1
ATOM 592 C CA . LEU A 1 79 ? 19.765 6.078 -15.120 1.00 88.81 79 LEU A CA 1
ATOM 593 C C . LEU A 1 79 ? 20.281 7.059 -14.060 1.00 88.81 79 LEU A C 1
ATOM 595 O O . LEU A 1 79 ? 21.094 7.916 -14.395 1.00 88.81 79 LEU A O 1
ATOM 599 N N . ALA A 1 80 ? 19.871 6.899 -12.799 1.00 88.00 80 ALA A N 1
ATOM 600 C CA . ALA A 1 80 ? 20.359 7.701 -11.681 1.00 88.00 80 ALA A CA 1
ATOM 601 C C . ALA A 1 80 ? 21.882 7.580 -11.522 1.00 88.00 80 ALA A C 1
ATOM 603 O O . ALA A 1 80 ? 22.574 8.597 -11.487 1.00 88.00 80 ALA A O 1
ATOM 604 N N . ASP A 1 81 ? 22.420 6.358 -11.527 1.00 88.12 81 ASP A N 1
ATOM 605 C CA . ASP A 1 81 ? 23.867 6.128 -11.460 1.00 88.12 81 ASP A CA 1
ATOM 606 C C . ASP A 1 81 ? 24.605 6.716 -12.674 1.00 88.12 81 ASP A C 1
ATOM 608 O O . ASP A 1 81 ? 25.644 7.349 -12.512 1.00 88.12 81 ASP A O 1
ATOM 612 N N . LEU A 1 82 ? 24.059 6.580 -13.888 1.00 87.38 82 LEU A N 1
ATOM 613 C CA . LEU A 1 82 ? 24.633 7.186 -15.096 1.00 87.38 82 LEU A CA 1
ATOM 614 C C . LEU A 1 82 ? 24.663 8.716 -15.022 1.00 87.38 82 LEU A C 1
ATOM 616 O O . LEU A 1 82 ? 25.654 9.323 -15.416 1.00 87.38 82 LEU A O 1
ATOM 620 N N . THR A 1 83 ? 23.599 9.339 -14.507 1.00 86.56 83 THR A N 1
ATOM 621 C CA . THR A 1 83 ? 23.563 10.793 -14.297 1.00 86.56 83 THR A CA 1
ATOM 622 C C . THR A 1 83 ? 24.489 11.247 -13.171 1.00 86.56 83 THR A C 1
ATOM 624 O O . THR A 1 83 ? 25.058 12.330 -13.257 1.00 86.56 83 THR A O 1
ATOM 627 N N . GLY A 1 84 ? 24.689 10.414 -12.144 1.00 84.94 84 GLY A N 1
ATOM 628 C CA . GLY A 1 84 ? 25.660 10.664 -11.081 1.00 84.94 84 GLY A CA 1
ATOM 629 C C . GLY A 1 84 ? 27.091 10.662 -11.612 1.00 84.94 84 GLY A C 1
ATOM 630 O O . GLY A 1 84 ? 27.834 11.596 -11.333 1.00 84.94 84 GLY A O 1
ATOM 631 N N . LEU A 1 85 ? 27.427 9.670 -12.445 1.00 83.94 85 LEU A N 1
ATOM 632 C CA . LEU A 1 85 ? 28.731 9.533 -13.102 1.00 83.94 85 LEU A CA 1
ATOM 633 C C . LEU A 1 85 ? 29.040 10.640 -14.124 1.00 83.94 85 LEU A C 1
ATOM 635 O O . LEU A 1 85 ? 30.209 10.881 -14.405 1.00 83.94 85 LEU A O 1
ATOM 639 N N . GLU A 1 86 ? 28.020 11.268 -14.718 1.00 80.88 86 GLU A N 1
ATOM 640 C CA . GLU A 1 86 ? 28.184 12.448 -15.582 1.00 80.88 86 GLU A CA 1
ATOM 641 C C . GLU A 1 86 ? 28.457 13.727 -14.771 1.00 80.88 86 GLU A C 1
ATOM 643 O O . GLU A 1 86 ? 29.120 14.633 -15.267 1.00 80.88 86 GLU A O 1
ATOM 648 N N . GLY A 1 87 ? 27.965 13.807 -13.529 1.00 76.69 87 GLY A N 1
ATOM 649 C CA . GLY A 1 87 ? 28.216 14.930 -12.624 1.00 76.69 87 GLY A CA 1
ATOM 650 C C . GLY A 1 87 ? 29.512 14.802 -11.809 1.00 76.69 87 GLY A C 1
ATOM 651 O O . GLY A 1 87 ? 30.293 13.868 -11.958 1.00 76.69 87 GLY A O 1
ATOM 652 N N . ASP A 1 88 ? 29.717 15.726 -10.864 1.00 65.25 88 ASP A N 1
ATOM 653 C CA . ASP A 1 88 ? 30.935 15.801 -10.028 1.00 65.25 88 ASP A CA 1
ATOM 654 C C . ASP A 1 88 ? 31.048 14.693 -8.957 1.00 65.25 88 ASP A C 1
ATOM 656 O O . ASP A 1 88 ? 32.044 14.589 -8.238 1.00 65.25 88 ASP A O 1
ATOM 660 N N . ARG A 1 89 ? 30.034 13.826 -8.841 1.00 59.62 89 ARG A N 1
ATOM 661 C CA . ARG A 1 89 ? 30.057 12.650 -7.965 1.00 59.62 89 ARG A CA 1
ATOM 662 C C . ARG A 1 89 ? 30.523 11.454 -8.787 1.00 59.62 89 ARG A C 1
ATOM 664 O O . ARG A 1 89 ? 29.709 10.646 -9.214 1.00 59.62 89 ARG A O 1
ATOM 671 N N . GLY A 1 90 ? 31.833 11.315 -8.983 1.00 58.66 90 GLY A N 1
ATOM 672 C CA . GLY A 1 90 ? 32.466 10.195 -9.704 1.00 58.66 90 GLY A CA 1
ATOM 673 C C . GLY A 1 90 ? 32.281 8.799 -9.077 1.00 58.66 90 GLY A C 1
ATOM 674 O O . GLY A 1 90 ? 33.143 7.939 -9.234 1.00 58.66 90 GLY A O 1
ATOM 675 N N . VAL A 1 91 ? 31.189 8.564 -8.345 1.00 62.94 91 VAL A N 1
ATOM 676 C CA . VAL A 1 91 ? 30.850 7.316 -7.666 1.00 62.94 91 VAL A CA 1
ATOM 677 C C . VAL A 1 91 ? 29.425 6.929 -8.052 1.00 62.94 91 VAL A C 1
ATOM 679 O O . VAL A 1 91 ? 28.460 7.583 -7.655 1.00 62.94 91 VAL A O 1
ATOM 682 N N . ALA A 1 92 ? 29.292 5.846 -8.816 1.00 63.38 92 ALA A N 1
ATOM 683 C CA . ALA A 1 92 ? 28.009 5.174 -8.979 1.00 63.38 92 ALA A CA 1
ATOM 684 C C . ALA A 1 92 ? 27.618 4.498 -7.657 1.00 63.38 92 ALA A C 1
ATOM 686 O O . ALA A 1 92 ? 28.451 3.881 -6.993 1.00 63.38 92 ALA A O 1
ATOM 687 N N . THR A 1 93 ? 26.355 4.646 -7.261 1.00 71.06 93 THR A N 1
ATOM 688 C CA . THR A 1 93 ? 25.877 4.169 -5.957 1.00 71.06 93 THR A CA 1
ATOM 689 C C . THR A 1 93 ? 25.530 2.687 -5.979 1.00 71.06 93 THR A C 1
ATOM 691 O O . THR A 1 93 ? 25.833 1.984 -5.018 1.00 71.06 93 THR A O 1
ATOM 694 N N . ASN A 1 94 ? 24.937 2.199 -7.076 1.00 79.25 94 ASN A N 1
ATOM 695 C CA . ASN A 1 94 ? 24.555 0.794 -7.220 1.00 79.25 94 ASN A CA 1
ATOM 696 C C . ASN A 1 94 ? 25.441 0.049 -8.229 1.00 79.25 94 ASN A C 1
ATOM 698 O O . ASN A 1 94 ? 25.793 -1.106 -8.002 1.00 79.25 94 ASN A O 1
ATOM 702 N N . MET A 1 95 ? 25.839 0.686 -9.331 1.00 81.69 95 MET A N 1
ATOM 703 C CA . MET A 1 95 ? 26.736 0.075 -10.315 1.00 81.69 95 MET A CA 1
ATOM 704 C C . MET A 1 95 ? 28.206 0.157 -9.887 1.00 81.69 95 MET A C 1
ATOM 706 O O . MET A 1 95 ? 28.766 1.236 -9.724 1.00 81.69 95 MET A O 1
ATOM 710 N N . LYS A 1 96 ? 28.892 -0.988 -9.807 1.00 80.88 96 LYS A N 1
ATOM 711 C CA . LYS A 1 96 ? 30.346 -1.031 -9.583 1.00 80.88 96 LYS A CA 1
ATOM 712 C C . LYS A 1 96 ? 31.089 -0.835 -10.904 1.00 80.88 96 LYS A C 1
ATOM 714 O O . LYS A 1 96 ? 31.421 -1.800 -11.588 1.00 80.88 96 LYS A O 1
ATOM 719 N N . VAL A 1 97 ? 31.336 0.418 -11.275 1.00 82.25 97 VAL A N 1
ATOM 720 C CA . VAL A 1 97 ? 32.061 0.774 -12.504 1.00 82.25 97 VAL A CA 1
ATOM 721 C C . VAL A 1 97 ? 33.220 1.715 -12.210 1.00 82.25 97 VAL A C 1
ATOM 723 O O . VAL A 1 97 ? 33.144 2.547 -11.309 1.00 82.25 97 VAL A O 1
ATOM 726 N N . LYS A 1 98 ? 34.299 1.599 -12.993 1.00 80.19 98 LYS A N 1
ATOM 727 C CA . LYS A 1 98 ? 35.346 2.626 -12.999 1.00 80.19 98 LYS A CA 1
ATOM 728 C C . LYS A 1 98 ? 34.759 3.898 -13.622 1.00 80.19 98 LYS A C 1
ATOM 730 O O . LYS A 1 98 ? 34.161 3.784 -14.699 1.00 80.19 98 LYS A O 1
ATOM 735 N N . PRO A 1 99 ? 34.901 5.071 -12.980 1.00 77.00 99 PRO A N 1
ATOM 736 C CA . PRO A 1 99 ? 34.382 6.305 -13.542 1.00 77.00 99 PRO A CA 1
ATOM 737 C C . PRO A 1 99 ? 35.062 6.577 -14.893 1.00 77.00 99 PRO A C 1
ATOM 739 O O . PRO A 1 99 ? 36.271 6.357 -15.027 1.00 77.00 99 PRO A O 1
ATOM 742 N N . PRO A 1 100 ? 34.299 6.994 -15.916 1.00 79.75 100 PRO A N 1
ATOM 743 C CA . PRO A 1 100 ? 34.872 7.373 -17.197 1.00 79.75 100 PRO A CA 1
ATOM 744 C C . PRO A 1 100 ? 35.691 8.664 -17.051 1.00 79.75 100 PRO A C 1
ATOM 746 O O . PRO A 1 100 ? 35.547 9.407 -16.080 1.00 79.75 100 PRO A O 1
ATOM 749 N N . TYR A 1 101 ? 36.554 8.944 -18.029 1.00 78.94 101 TYR A N 1
ATOM 750 C CA . TYR A 1 101 ? 37.287 10.211 -18.070 1.00 78.94 101 TYR A CA 1
ATOM 751 C C . TYR A 1 101 ? 36.309 11.397 -18.152 1.00 78.94 101 TYR A C 1
ATOM 753 O O . TYR A 1 101 ? 35.279 11.297 -18.839 1.00 78.94 101 TYR A O 1
ATOM 761 N N . ARG A 1 102 ? 36.638 12.498 -17.456 1.00 70.75 102 ARG A N 1
ATOM 762 C CA . ARG A 1 102 ? 35.843 13.738 -17.457 1.00 70.75 102 ARG A CA 1
ATOM 763 C C . ARG A 1 102 ? 35.645 14.211 -18.901 1.00 70.75 102 ARG A C 1
ATOM 765 O O . ARG A 1 102 ? 36.573 14.155 -19.699 1.00 70.75 102 ARG A O 1
ATOM 772 N N . ASP A 1 103 ? 34.415 14.574 -19.251 1.00 73.44 103 ASP A N 1
ATOM 773 C CA . ASP A 1 103 ? 34.038 15.053 -20.592 1.00 73.44 103 ASP A CA 1
ATOM 774 C C . ASP A 1 103 ? 34.268 14.068 -21.749 1.00 73.44 103 ASP A C 1
ATOM 776 O O . ASP A 1 103 ? 34.361 14.452 -22.917 1.00 73.44 103 ASP A O 1
ATOM 780 N N . SER A 1 104 ? 34.314 12.762 -21.469 1.00 84.12 104 SER A N 1
ATOM 781 C CA . SER A 1 104 ? 34.377 11.757 -22.531 1.00 84.12 104 SER A CA 1
ATOM 782 C C . SER A 1 104 ? 33.142 11.835 -23.446 1.00 84.12 104 SER A C 1
ATOM 784 O O . SER A 1 104 ? 32.048 11.371 -23.121 1.00 84.12 104 SER A O 1
ATOM 786 N N . ALA A 1 105 ? 33.334 12.379 -24.653 1.00 85.25 105 ALA A N 1
ATOM 787 C CA . ALA A 1 105 ? 32.279 12.565 -25.650 1.00 85.25 105 ALA A CA 1
ATOM 788 C C . ALA A 1 105 ? 31.416 11.310 -25.935 1.00 85.25 105 ALA A C 1
ATOM 790 O O . ALA A 1 105 ? 30.197 11.458 -26.070 1.00 85.25 105 ALA A O 1
ATOM 791 N N . PRO A 1 106 ? 31.958 10.070 -26.002 1.00 86.69 106 PRO A N 1
ATOM 792 C CA . PRO A 1 106 ? 31.135 8.877 -26.211 1.00 86.69 106 PRO A CA 1
ATOM 793 C C . PRO A 1 106 ? 30.199 8.593 -25.030 1.00 86.69 106 PRO A C 1
ATOM 795 O O . PRO A 1 106 ? 29.048 8.206 -25.235 1.00 86.69 106 PRO A O 1
ATOM 798 N N . PHE A 1 107 ? 30.679 8.805 -23.804 1.00 86.62 107 PHE A N 1
ATOM 799 C CA . PHE A 1 107 ? 29.914 8.581 -22.582 1.00 86.62 107 PHE A CA 1
ATOM 800 C C . PHE A 1 107 ? 28.813 9.631 -22.422 1.00 86.62 107 PHE A C 1
ATOM 802 O O . PHE A 1 107 ? 27.655 9.262 -22.242 1.00 86.62 107 PHE A O 1
ATOM 809 N N . VAL A 1 108 ? 29.135 10.916 -22.602 1.00 87.38 108 VAL A N 1
ATOM 810 C CA . VAL A 1 108 ? 28.149 12.011 -22.549 1.00 87.38 108 VAL A CA 1
ATOM 811 C C . VAL A 1 108 ? 27.045 11.796 -23.591 1.00 87.38 108 VAL A C 1
ATOM 813 O O . VAL A 1 108 ? 25.856 11.861 -23.276 1.00 87.38 108 VAL A O 1
ATOM 816 N N . ARG A 1 109 ? 27.403 11.427 -24.832 1.00 89.19 109 ARG A N 1
ATOM 817 C CA . ARG A 1 109 ? 26.417 11.090 -25.880 1.00 89.19 109 ARG A CA 1
ATOM 818 C C . ARG A 1 109 ? 25.529 9.912 -25.487 1.00 89.19 109 ARG A C 1
ATOM 820 O O . ARG A 1 109 ? 24.331 9.925 -25.778 1.00 89.19 109 ARG A O 1
ATOM 827 N N . TYR A 1 110 ? 26.100 8.896 -24.849 1.00 88.75 110 TYR A N 1
ATOM 828 C CA . TYR A 1 110 ? 25.363 7.734 -24.369 1.00 88.75 110 TYR A CA 1
ATOM 829 C C . TYR A 1 110 ? 24.377 8.100 -23.247 1.00 88.75 110 TYR A C 1
ATOM 831 O O . TYR A 1 110 ? 23.195 7.764 -23.360 1.00 88.75 110 TYR A O 1
ATOM 839 N N . VAL A 1 111 ? 24.810 8.844 -22.223 1.00 88.88 111 VAL A N 1
ATOM 840 C CA . VAL A 1 111 ? 23.942 9.288 -21.116 1.00 88.88 111 VAL A CA 1
ATOM 841 C C . VAL A 1 111 ? 22.825 10.197 -21.628 1.00 88.88 111 VAL A C 1
ATOM 843 O O . VAL A 1 111 ? 21.655 9.986 -21.297 1.00 88.88 111 VAL A O 1
ATOM 846 N N . ALA A 1 112 ? 23.141 11.146 -22.513 1.00 89.81 112 ALA A N 1
ATOM 847 C CA . ALA A 1 112 ? 22.148 12.000 -23.158 1.00 89.81 112 ALA A CA 1
ATOM 848 C C . ALA A 1 112 ? 21.121 11.187 -23.969 1.00 89.81 112 ALA A C 1
ATOM 850 O O . ALA A 1 112 ? 19.915 11.436 -23.882 1.00 89.81 112 ALA A O 1
ATOM 851 N N . ALA A 1 113 ? 21.565 10.175 -24.724 1.00 89.50 113 ALA A N 1
ATOM 852 C CA . ALA A 1 113 ? 20.672 9.298 -25.480 1.00 89.50 113 ALA A CA 1
ATOM 853 C C . ALA A 1 113 ? 19.782 8.434 -24.569 1.00 89.50 113 ALA A C 1
ATOM 855 O O . ALA A 1 113 ? 18.591 8.271 -24.855 1.00 89.50 113 ALA A O 1
ATOM 856 N N . ALA A 1 114 ? 20.332 7.903 -23.473 1.00 89.25 114 ALA A N 1
ATOM 857 C CA . ALA A 1 114 ? 19.587 7.143 -22.474 1.00 89.25 114 ALA A CA 1
ATOM 858 C C . ALA A 1 114 ? 18.517 8.013 -21.795 1.00 89.25 114 ALA A C 1
ATOM 860 O O . ALA A 1 114 ? 17.350 7.617 -21.739 1.00 89.25 114 ALA A O 1
ATOM 861 N N . ARG A 1 115 ? 18.879 9.235 -21.384 1.00 90.25 115 ARG A N 1
ATOM 862 C CA . ARG A 1 115 ? 17.968 10.221 -20.782 1.00 90.25 115 ARG A CA 1
ATOM 863 C C . ARG A 1 115 ? 16.858 10.635 -21.739 1.00 90.25 115 ARG A C 1
ATOM 865 O O . ARG A 1 115 ? 15.688 10.616 -21.368 1.00 90.25 115 ARG A O 1
ATOM 872 N N . LYS A 1 116 ? 17.198 10.948 -22.994 1.00 91.38 116 LYS A N 1
ATOM 873 C CA . LYS A 1 116 ? 16.212 11.296 -24.028 1.00 91.38 116 LYS A CA 1
ATOM 874 C C . LYS A 1 116 ? 15.210 10.163 -24.246 1.00 91.38 116 LYS A C 1
ATOM 876 O O . LYS A 1 116 ? 14.011 10.417 -24.313 1.00 91.38 116 LYS A O 1
ATOM 881 N N . ALA A 1 117 ? 15.687 8.920 -24.333 1.00 89.06 117 ALA A N 1
ATOM 882 C CA . ALA A 1 117 ? 14.821 7.757 -24.499 1.00 89.06 117 ALA A CA 1
ATOM 883 C C . ALA A 1 117 ? 13.920 7.524 -23.276 1.00 89.06 117 ALA A C 1
ATOM 885 O O . ALA A 1 117 ? 12.736 7.244 -23.441 1.00 89.06 117 ALA A O 1
ATOM 886 N N . HIS A 1 118 ? 14.458 7.665 -22.063 1.00 88.19 118 HIS A N 1
ATOM 887 C CA . HIS A 1 118 ? 13.681 7.552 -20.831 1.00 88.19 118 HIS A CA 1
ATOM 888 C C . HIS A 1 118 ? 12.583 8.628 -20.753 1.00 88.19 118 HIS A C 1
ATOM 890 O O . HIS A 1 118 ? 11.409 8.299 -20.586 1.00 88.19 118 HIS A O 1
ATOM 896 N N . ASN A 1 119 ? 12.932 9.894 -20.996 1.00 90.31 119 ASN A N 1
ATOM 897 C CA . ASN A 1 119 ? 11.977 11.003 -21.003 1.00 90.31 119 ASN A CA 1
ATOM 898 C C . ASN A 1 119 ? 10.883 10.815 -22.060 1.00 90.31 119 ASN A C 1
ATOM 900 O O . A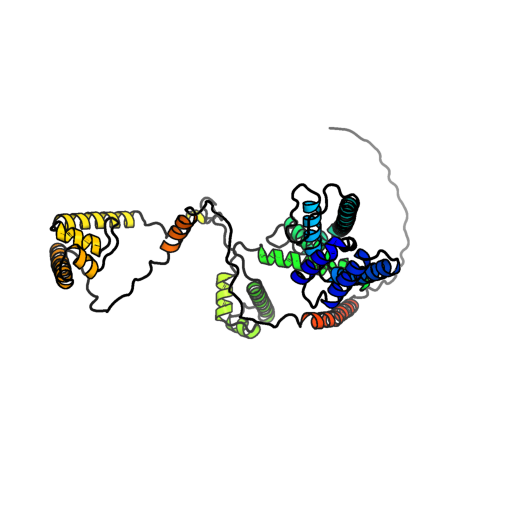SN A 1 119 ? 9.714 11.062 -21.782 1.00 90.31 119 ASN A O 1
ATOM 904 N N . ALA A 1 120 ? 11.236 10.338 -23.258 1.00 91.69 120 ALA A N 1
ATOM 905 C CA . ALA A 1 120 ? 10.258 10.049 -24.304 1.00 91.69 120 ALA A CA 1
ATOM 906 C C . ALA A 1 120 ? 9.238 8.984 -23.863 1.00 91.69 120 ALA A C 1
ATOM 908 O O . ALA A 1 120 ? 8.040 9.152 -24.091 1.00 91.69 120 ALA A O 1
ATOM 909 N N . VAL A 1 121 ? 9.692 7.923 -23.184 1.00 88.50 121 VAL A N 1
ATOM 910 C CA . VAL A 1 121 ? 8.805 6.890 -22.624 1.00 88.50 121 VAL A CA 1
ATOM 911 C C . VAL A 1 121 ? 7.897 7.479 -21.546 1.00 88.50 121 VAL A C 1
ATOM 913 O O . VAL A 1 121 ? 6.692 7.242 -21.580 1.00 88.50 121 VAL A O 1
ATOM 916 N N . MET A 1 122 ? 8.437 8.284 -20.629 1.00 88.75 122 MET A N 1
ATOM 917 C CA . MET A 1 122 ? 7.642 8.912 -19.569 1.00 88.75 122 MET A CA 1
ATOM 918 C C . MET A 1 122 ? 6.594 9.882 -20.125 1.00 88.75 122 MET A C 1
ATOM 920 O O . MET A 1 122 ? 5.443 9.863 -19.694 1.00 88.75 122 MET A O 1
ATOM 924 N N . LEU A 1 123 ? 6.943 10.681 -21.137 1.00 93.62 123 LEU A N 1
ATOM 925 C CA . LEU A 1 123 ? 5.994 11.561 -21.823 1.00 93.62 123 LEU A CA 1
ATOM 926 C C . LEU A 1 123 ? 4.877 10.770 -22.513 1.00 93.62 123 LEU A C 1
ATOM 928 O O . LEU A 1 123 ? 3.708 11.133 -22.383 1.00 93.62 123 LEU A O 1
ATOM 932 N N . ALA A 1 124 ? 5.216 9.671 -23.193 1.00 93.38 124 ALA A N 1
ATOM 933 C CA . ALA A 1 124 ? 4.234 8.799 -23.832 1.00 93.38 124 ALA A CA 1
ATOM 934 C C . ALA A 1 124 ? 3.297 8.138 -22.805 1.00 93.38 124 ALA A C 1
ATOM 936 O O . ALA A 1 124 ? 2.078 8.171 -22.982 1.00 93.38 124 ALA A O 1
ATOM 937 N N . LYS A 1 125 ? 3.842 7.612 -21.697 1.00 91.81 125 LYS A N 1
ATOM 938 C CA . LYS A 1 125 ? 3.051 7.066 -20.581 1.00 91.81 125 LYS A CA 1
ATOM 939 C C . LYS A 1 125 ? 2.109 8.124 -20.005 1.00 91.81 125 LYS A C 1
ATOM 941 O O . LYS A 1 125 ? 0.911 7.878 -19.889 1.00 91.81 125 LYS A O 1
ATOM 946 N N . ASN A 1 126 ? 2.614 9.325 -19.728 1.00 94.06 126 ASN A N 1
ATOM 947 C CA . ASN A 1 126 ? 1.817 10.427 -19.188 1.00 94.06 126 ASN A CA 1
ATOM 948 C C . ASN A 1 126 ? 0.693 10.856 -20.137 1.00 94.06 126 ASN A C 1
ATOM 950 O O . ASN A 1 126 ? -0.436 11.068 -19.695 1.00 94.06 126 ASN A O 1
ATOM 954 N N . ALA A 1 127 ? 0.965 10.957 -21.440 1.00 96.69 127 ALA A N 1
ATOM 955 C CA . ALA A 1 127 ? -0.060 11.247 -22.439 1.00 96.69 127 ALA A CA 1
ATOM 956 C C . ALA A 1 127 ? -1.139 10.150 -22.474 1.00 96.69 127 ALA A C 1
ATOM 958 O O . ALA A 1 127 ? -2.337 10.449 -22.494 1.00 96.69 127 ALA A O 1
ATOM 959 N N . PHE A 1 128 ? -0.726 8.882 -22.397 1.00 95.62 128 PHE A N 1
ATOM 960 C CA . PHE A 1 128 ? -1.639 7.745 -22.377 1.00 95.62 128 PHE A CA 1
ATOM 961 C C . PHE A 1 128 ? -2.519 7.723 -21.117 1.00 95.62 128 PHE A C 1
ATOM 963 O O . PHE A 1 128 ? -3.737 7.571 -21.229 1.00 95.62 128 PHE A O 1
ATOM 970 N N . VAL A 1 129 ? -1.958 7.985 -19.931 1.00 96.62 129 VAL A N 1
ATOM 971 C CA . VAL A 1 129 ? -2.727 8.138 -18.680 1.00 96.62 129 VAL A CA 1
ATOM 972 C C . VAL A 1 129 ? -3.709 9.308 -18.799 1.00 96.62 129 VAL A C 1
ATOM 974 O O . VAL A 1 129 ? -4.904 9.118 -18.567 1.00 96.62 129 VAL A O 1
ATOM 977 N N . ARG A 1 130 ? -3.248 10.494 -19.230 1.00 96.50 130 ARG A N 1
ATOM 978 C CA . ARG A 1 130 ? -4.083 11.705 -19.372 1.00 96.50 130 ARG A CA 1
ATOM 979 C C . ARG A 1 130 ? -5.308 11.470 -20.253 1.00 96.50 130 ARG A C 1
ATOM 981 O O . ARG A 1 130 ? -6.407 11.885 -19.890 1.00 96.50 130 ARG A O 1
ATOM 988 N N . SER A 1 131 ? -5.144 10.748 -21.362 1.00 96.81 131 SER A N 1
ATOM 989 C CA . SER A 1 131 ? -6.252 10.419 -22.269 1.00 96.81 131 SER A CA 1
ATOM 990 C C . SER A 1 131 ? -7.349 9.556 -21.620 1.00 96.81 131 SER A C 1
ATOM 992 O O . SER A 1 131 ? -8.508 9.613 -22.029 1.00 96.81 131 SER A O 1
ATOM 994 N N . ASN A 1 132 ? -7.014 8.807 -20.563 1.00 97.00 132 ASN A N 1
ATOM 995 C CA . ASN A 1 132 ? -7.904 7.851 -19.904 1.00 97.00 132 ASN A CA 1
ATOM 996 C C . ASN A 1 132 ? -8.422 8.310 -18.527 1.00 97.00 132 ASN A C 1
ATOM 998 O O . ASN A 1 132 ? -9.183 7.577 -17.896 1.00 97.00 132 ASN A O 1
ATOM 1002 N N . LEU A 1 133 ? -8.109 9.525 -18.062 1.00 96.94 133 LEU A N 1
ATOM 1003 C CA . LEU A 1 133 ? -8.559 10.014 -16.744 1.00 96.94 133 LEU A CA 1
ATOM 1004 C C . LEU A 1 133 ? -10.091 10.037 -16.594 1.00 96.94 133 LEU A C 1
ATOM 1006 O O . LEU A 1 133 ? -10.632 9.761 -15.524 1.00 96.94 133 LEU A O 1
ATOM 1010 N N . ARG A 1 134 ? -10.830 10.285 -17.684 1.00 97.44 134 ARG A N 1
ATOM 1011 C CA . ARG A 1 134 ? -12.308 10.282 -17.671 1.00 97.44 134 ARG A CA 1
ATOM 1012 C C . ARG A 1 134 ? -12.896 8.915 -17.306 1.00 97.44 134 ARG A C 1
ATOM 1014 O O . ARG A 1 134 ? -13.977 8.859 -16.716 1.00 97.44 134 ARG A O 1
ATOM 1021 N N . LEU A 1 135 ? -12.194 7.823 -17.629 1.00 97.38 135 LEU A N 1
ATOM 1022 C CA . LEU A 1 135 ? -12.593 6.467 -17.247 1.00 97.38 135 LEU A CA 1
ATOM 1023 C C . LEU A 1 135 ? -12.569 6.304 -15.723 1.00 97.38 135 LEU A C 1
ATOM 1025 O O . LEU A 1 135 ? -13.503 5.734 -15.159 1.00 97.38 135 LEU A O 1
ATOM 1029 N N . VAL A 1 136 ? -11.543 6.846 -15.062 1.00 98.06 136 VAL A N 1
ATOM 1030 C CA . VAL A 1 136 ? -11.398 6.791 -13.601 1.00 98.06 136 VAL A CA 1
ATOM 1031 C C . VAL A 1 136 ? -12.577 7.486 -12.932 1.00 98.06 136 VAL A C 1
ATOM 1033 O O . VAL A 1 136 ? -13.257 6.873 -12.114 1.00 98.06 136 VAL A O 1
ATOM 1036 N N . VAL A 1 137 ? -12.911 8.705 -13.363 1.00 97.56 137 VAL A N 1
ATOM 1037 C CA . VAL A 1 137 ? -14.061 9.465 -12.836 1.00 97.56 137 VAL A CA 1
ATOM 1038 C C . VAL A 1 137 ? -15.386 8.716 -13.037 1.00 97.56 137 VAL A C 1
ATOM 1040 O O . VAL A 1 137 ? -16.269 8.745 -12.179 1.00 97.56 137 VAL A O 1
ATOM 1043 N N . ALA A 1 138 ? -15.565 8.030 -14.169 1.00 97.12 138 ALA A N 1
ATOM 1044 C CA . ALA A 1 138 ? -16.769 7.236 -14.425 1.00 97.12 138 ALA A CA 1
ATOM 1045 C C . ALA A 1 138 ? -16.897 6.022 -13.487 1.00 97.12 138 ALA A C 1
ATOM 1047 O O . ALA A 1 138 ? -18.009 5.673 -13.087 1.00 97.12 138 ALA A O 1
ATOM 1048 N N . ILE A 1 139 ? -15.777 5.392 -13.123 1.00 97.00 139 ILE A N 1
ATOM 1049 C CA . ILE A 1 139 ? -15.753 4.255 -12.196 1.00 97.00 139 ILE A CA 1
ATOM 1050 C C . ILE A 1 139 ? -15.899 4.737 -10.747 1.00 97.00 139 ILE A C 1
ATOM 1052 O O . ILE A 1 139 ? -16.738 4.204 -10.022 1.00 97.00 139 ILE A O 1
ATOM 1056 N N . ALA A 1 140 ? -15.148 5.767 -10.347 1.00 97.06 140 ALA A N 1
ATOM 1057 C CA . ALA A 1 140 ? -15.131 6.315 -8.990 1.00 97.06 140 ALA A CA 1
ATOM 1058 C C . ALA A 1 140 ? -16.502 6.835 -8.539 1.00 97.06 140 ALA A C 1
ATOM 1060 O O . ALA A 1 140 ? -16.896 6.615 -7.398 1.00 97.06 140 ALA A O 1
ATOM 1061 N N . ARG A 1 141 ? -17.302 7.408 -9.452 1.00 96.31 141 ARG A N 1
ATOM 1062 C CA . ARG A 1 141 ? -18.677 7.852 -9.151 1.00 96.31 141 ARG A CA 1
ATOM 1063 C C . ARG A 1 141 ? -19.580 6.759 -8.568 1.00 96.31 141 ARG A C 1
ATOM 1065 O O . ARG A 1 141 ? -20.506 7.078 -7.832 1.00 96.31 141 ARG A O 1
ATOM 1072 N N . ARG A 1 142 ? -19.322 5.477 -8.851 1.00 95.06 142 ARG A N 1
ATOM 1073 C CA . ARG A 1 142 ? -20.090 4.357 -8.268 1.00 95.06 142 ARG A CA 1
ATOM 1074 C C . ARG A 1 142 ? -19.801 4.142 -6.780 1.00 95.06 142 ARG A C 1
ATOM 1076 O O . ARG A 1 142 ? -20.609 3.520 -6.101 1.00 95.06 142 ARG A O 1
ATOM 1083 N N . PHE A 1 143 ? -18.673 4.655 -6.296 1.00 93.94 143 PHE A N 1
ATOM 1084 C CA . PHE A 1 143 ? -18.203 4.545 -4.916 1.00 93.94 143 PHE A CA 1
ATOM 1085 C C . PHE A 1 143 ? -18.392 5.846 -4.121 1.00 93.94 143 PHE A C 1
ATOM 1087 O O . PHE A 1 143 ? -17.963 5.927 -2.979 1.00 93.94 143 PHE A O 1
ATOM 1094 N N . ALA A 1 144 ? -19.093 6.840 -4.677 1.00 90.00 144 ALA A N 1
ATOM 1095 C CA . ALA A 1 144 ? -19.294 8.150 -4.048 1.00 90.00 144 ALA A CA 1
ATOM 1096 C C . ALA A 1 144 ? -20.114 8.125 -2.739 1.00 90.00 144 ALA A C 1
ATOM 1098 O O . ALA A 1 144 ? -20.219 9.149 -2.081 1.00 90.00 144 ALA A O 1
ATOM 1099 N N . ARG A 1 145 ? -20.715 6.982 -2.372 1.00 87.12 145 ARG A N 1
ATOM 1100 C CA . ARG A 1 145 ? -21.423 6.789 -1.092 1.00 87.12 145 ARG A CA 1
ATOM 1101 C C . ARG A 1 145 ? -20.503 6.323 0.051 1.00 87.12 145 ARG A C 1
ATOM 1103 O O . ARG A 1 145 ? -21.011 6.010 1.121 1.00 87.12 145 ARG A O 1
ATOM 1110 N N . SER A 1 146 ? -19.198 6.181 -0.193 1.00 85.75 146 SER A N 1
ATOM 1111 C CA . SER A 1 146 ? -18.218 5.877 0.863 1.00 85.75 146 SER A CA 1
ATOM 1112 C C . SER A 1 146 ? -17.999 7.090 1.771 1.00 85.75 146 SER A C 1
ATOM 1114 O O . SER A 1 146 ? -18.344 8.205 1.385 1.00 85.75 146 SER A O 1
ATOM 1116 N N . SER A 1 147 ? -17.380 6.884 2.939 1.00 85.25 147 SER A N 1
ATOM 1117 C CA . SER A 1 147 ? -16.948 7.995 3.809 1.00 85.25 147 SER A CA 1
ATOM 1118 C C . SER A 1 147 ? -15.864 8.874 3.169 1.00 85.25 147 SER A C 1
ATOM 1120 O O . SER A 1 147 ? -15.750 10.054 3.487 1.00 85.25 147 SER A O 1
ATOM 1122 N N . ILE A 1 148 ? -15.091 8.309 2.238 1.00 89.94 148 ILE A N 1
ATOM 1123 C CA . ILE A 1 148 ? -13.990 8.984 1.550 1.00 89.94 148 ILE A CA 1
ATOM 1124 C C . ILE A 1 148 ? -14.538 9.915 0.455 1.00 89.94 148 ILE A C 1
ATOM 1126 O O . ILE A 1 148 ? -15.373 9.481 -0.353 1.00 89.94 148 ILE A O 1
ATOM 1130 N N . PRO A 1 149 ? -14.054 11.168 0.360 1.00 93.94 149 PRO A N 1
ATOM 1131 C CA . PRO A 1 149 ? -14.508 12.104 -0.658 1.00 93.94 149 PRO A CA 1
ATOM 1132 C C . PRO A 1 149 ? -14.160 11.616 -2.070 1.00 93.94 149 PRO A C 1
ATOM 1134 O O . PRO A 1 149 ? -13.147 10.963 -2.322 1.00 93.94 149 PRO A O 1
ATOM 1137 N N . LEU A 1 150 ? -14.999 11.982 -3.044 1.00 95.12 150 LEU A N 1
ATOM 1138 C CA . LEU A 1 150 ? -14.851 11.531 -4.432 1.00 95.12 150 LEU A CA 1
ATOM 1139 C C . LEU A 1 150 ? -13.490 11.902 -5.048 1.00 95.12 150 LEU A C 1
ATOM 1141 O O . LEU A 1 150 ? -12.988 11.160 -5.889 1.00 95.12 150 LEU A O 1
ATOM 1145 N N . GLN A 1 151 ? -12.912 13.041 -4.658 1.00 96.19 151 GLN A N 1
ATOM 1146 C CA . GLN A 1 151 ? -11.610 13.493 -5.153 1.00 96.19 151 GLN A CA 1
ATOM 1147 C C . GLN A 1 151 ? -10.497 12.507 -4.781 1.00 96.19 151 GLN A C 1
ATOM 1149 O O . GLN A 1 151 ? -9.713 12.135 -5.654 1.00 96.19 151 GLN A O 1
ATOM 1154 N N . ASP A 1 152 ? -10.501 12.001 -3.551 1.00 95.62 152 ASP A N 1
ATOM 1155 C CA . ASP A 1 152 ? -9.509 11.037 -3.068 1.00 95.62 152 ASP A CA 1
ATOM 1156 C C . ASP A 1 152 ? -9.692 9.680 -3.756 1.00 95.62 152 ASP A C 1
ATOM 1158 O O . ASP A 1 152 ? -8.736 9.110 -4.280 1.00 95.62 152 ASP A O 1
ATOM 1162 N N . LEU A 1 153 ? -10.943 9.227 -3.921 1.00 96.25 153 LEU A N 1
ATOM 1163 C CA . LEU A 1 153 ? -11.247 8.017 -4.698 1.00 96.25 153 LEU A CA 1
ATOM 1164 C C . LEU A 1 153 ? -10.757 8.121 -6.152 1.00 96.25 153 LEU A C 1
ATOM 1166 O O . LEU A 1 153 ? -10.345 7.125 -6.752 1.00 96.25 153 LEU A O 1
ATOM 1170 N N . ILE A 1 154 ? -10.812 9.317 -6.748 1.00 97.19 154 ILE A N 1
ATOM 1171 C CA . ILE A 1 154 ? -10.258 9.562 -8.083 1.00 97.19 154 ILE A CA 1
ATOM 1172 C C . ILE A 1 154 ? -8.731 9.454 -8.053 1.00 97.19 154 ILE A C 1
ATOM 1174 O O . ILE A 1 154 ? -8.175 8.854 -8.972 1.00 97.19 154 ILE A O 1
ATOM 1178 N N . GLN A 1 155 ? -8.051 9.970 -7.025 1.00 97.25 155 GLN A N 1
ATOM 1179 C CA . GLN A 1 155 ? -6.592 9.862 -6.924 1.00 97.25 155 GLN A CA 1
ATOM 1180 C C . GLN A 1 155 ? -6.127 8.413 -6.769 1.00 97.25 155 GLN A C 1
ATOM 1182 O O . GLN A 1 155 ? -5.269 7.964 -7.532 1.00 97.25 155 GLN A O 1
ATOM 1187 N N . ASP A 1 156 ? -6.756 7.630 -5.895 1.00 96.56 156 ASP A N 1
ATOM 1188 C CA . ASP A 1 156 ? -6.441 6.202 -5.772 1.00 96.56 156 ASP A CA 1
ATOM 1189 C C . ASP A 1 156 ? -6.774 5.431 -7.052 1.00 96.56 156 ASP A C 1
ATOM 1191 O O . ASP A 1 156 ? -6.029 4.551 -7.498 1.00 96.56 156 ASP A O 1
ATOM 1195 N N . GLY A 1 157 ? -7.866 5.808 -7.718 1.00 97.56 157 GLY A N 1
ATOM 1196 C CA . GLY A 1 157 ? -8.201 5.306 -9.043 1.00 97.56 157 GLY A CA 1
ATOM 1197 C C . GLY A 1 157 ? -7.137 5.636 -10.097 1.00 97.56 157 GLY A C 1
ATOM 1198 O O . GLY A 1 157 ? -6.816 4.772 -10.917 1.00 97.56 157 GLY A O 1
ATOM 1199 N N . ASN A 1 158 ? -6.550 6.836 -10.061 1.00 97.75 158 ASN A N 1
ATOM 1200 C CA . ASN A 1 158 ? -5.457 7.250 -10.945 1.00 97.75 158 ASN A CA 1
ATOM 1201 C C . ASN A 1 158 ? -4.186 6.433 -10.673 1.00 97.75 158 ASN A C 1
ATOM 1203 O O . ASN A 1 158 ? -3.533 5.998 -11.621 1.00 97.75 158 ASN A O 1
ATOM 1207 N N . MET A 1 159 ? -3.881 6.132 -9.405 1.00 96.31 159 MET A N 1
ATOM 1208 C CA . MET A 1 159 ? -2.794 5.213 -9.042 1.00 96.31 159 MET A CA 1
ATOM 1209 C C . MET A 1 159 ? -3.022 3.811 -9.622 1.00 96.31 159 MET A C 1
ATOM 1211 O O . MET A 1 159 ? -2.097 3.188 -10.149 1.00 96.31 159 MET A O 1
ATOM 1215 N N . GLY A 1 160 ? -4.263 3.316 -9.583 1.00 96.81 160 GLY A N 1
ATOM 1216 C CA . GLY A 1 160 ? -4.649 2.067 -10.245 1.00 96.81 160 GLY A CA 1
ATOM 1217 C C . GLY A 1 160 ? -4.517 2.126 -11.770 1.00 96.81 160 GLY A C 1
ATOM 1218 O O . GLY A 1 160 ? -4.054 1.166 -12.386 1.00 96.81 160 GLY A O 1
ATOM 1219 N N . LEU A 1 161 ? -4.885 3.253 -12.386 1.00 97.56 161 LEU A N 1
ATOM 1220 C CA . LEU A 1 161 ? -4.752 3.471 -13.827 1.00 97.56 161 LEU A CA 1
ATOM 1221 C C . LEU A 1 161 ? -3.284 3.454 -14.269 1.00 97.56 161 LEU A C 1
ATOM 1223 O O . LEU A 1 161 ? -2.978 2.794 -15.258 1.00 97.56 161 LEU A O 1
ATOM 1227 N N . MET A 1 162 ? -2.383 4.126 -13.546 1.00 95.12 162 MET A N 1
ATOM 1228 C CA . MET A 1 162 ? -0.948 4.125 -13.866 1.00 95.12 162 MET A CA 1
ATOM 1229 C C . MET A 1 162 ? -0.380 2.701 -13.858 1.00 95.12 162 MET A C 1
ATOM 1231 O O . MET A 1 162 ? 0.189 2.265 -14.856 1.00 95.12 162 MET A O 1
ATOM 1235 N N . LYS A 1 163 ? -0.694 1.909 -12.823 1.00 93.06 163 LYS A N 1
ATOM 1236 C CA . LYS A 1 163 ? -0.311 0.485 -12.759 1.00 93.06 163 LYS A CA 1
ATOM 1237 C C . LYS A 1 163 ? -0.882 -0.346 -13.909 1.00 93.06 163 LYS A C 1
ATOM 1239 O O . LYS A 1 163 ? -0.248 -1.296 -14.368 1.00 93.06 163 LYS A O 1
ATOM 1244 N N . ALA A 1 164 ? -2.089 -0.018 -14.372 1.00 94.88 164 ALA A N 1
ATOM 1245 C CA . ALA A 1 164 ? -2.677 -0.672 -15.535 1.00 94.88 164 ALA A CA 1
ATOM 1246 C C . ALA A 1 164 ? -1.923 -0.320 -16.822 1.00 94.88 164 ALA A C 1
ATOM 1248 O O . ALA A 1 164 ? -1.721 -1.201 -17.647 1.00 94.88 164 ALA A O 1
ATOM 1249 N N . VAL A 1 165 ? -1.505 0.937 -16.996 1.00 93.88 165 VAL A N 1
ATOM 1250 C CA . VAL A 1 165 ? -0.713 1.373 -18.156 1.00 93.88 165 VAL A CA 1
ATOM 1251 C C . VAL A 1 165 ? 0.619 0.637 -18.215 1.00 93.88 165 VAL A C 1
ATOM 1253 O O . VAL A 1 165 ? 0.962 0.116 -19.272 1.00 93.88 165 VAL A O 1
ATOM 1256 N N . ASP A 1 166 ? 1.323 0.527 -17.089 1.00 89.69 166 ASP A N 1
ATOM 1257 C CA . ASP A 1 166 ? 2.634 -0.130 -17.042 1.00 89.69 166 ASP A CA 1
ATOM 1258 C C . ASP A 1 166 ? 2.568 -1.620 -17.407 1.00 89.69 166 ASP A C 1
ATOM 1260 O O . ASP A 1 166 ? 3.496 -2.164 -17.998 1.00 89.69 166 ASP A O 1
ATOM 1264 N N . ARG A 1 167 ? 1.448 -2.284 -17.095 1.00 89.38 167 ARG A N 1
ATOM 1265 C CA . ARG A 1 167 ? 1.247 -3.731 -17.297 1.00 89.38 167 ARG A CA 1
ATOM 1266 C C . ARG A 1 167 ? 0.420 -4.078 -18.530 1.00 89.38 167 ARG A C 1
ATOM 1268 O O . ARG A 1 167 ? 0.052 -5.242 -18.698 1.00 89.38 167 ARG A O 1
ATOM 1275 N N . PHE A 1 168 ? 0.019 -3.095 -19.329 1.00 91.50 168 PHE A N 1
ATOM 1276 C CA . PHE A 1 168 ? -0.865 -3.344 -20.459 1.00 91.50 168 PHE A CA 1
ATOM 1277 C C . PHE A 1 168 ? -0.087 -3.890 -21.656 1.00 91.50 168 PHE A C 1
ATOM 1279 O O . PHE A 1 168 ? 0.837 -3.255 -22.152 1.00 91.50 168 PHE A O 1
ATOM 1286 N N . ASP A 1 169 ? -0.520 -5.048 -22.148 1.00 89.31 169 ASP A N 1
ATOM 1287 C CA . ASP A 1 169 ? 0.023 -5.670 -23.350 1.00 89.31 169 ASP A CA 1
ATOM 1288 C C . ASP A 1 169 ? -0.989 -5.550 -24.507 1.00 89.3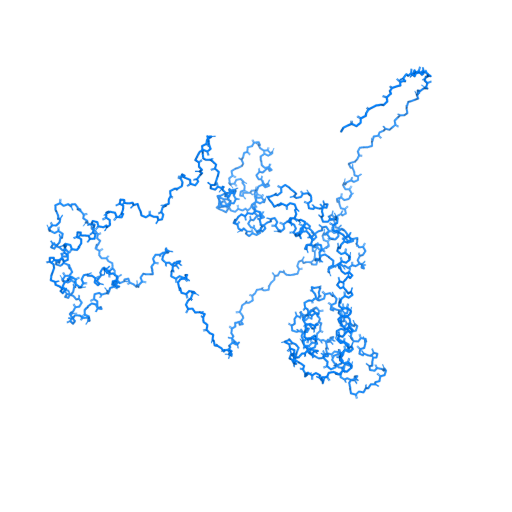1 169 ASP A C 1
ATOM 1290 O O . ASP A 1 169 ? -2.050 -6.192 -24.461 1.00 89.31 169 ASP A O 1
ATOM 1294 N N . PRO A 1 170 ? -0.693 -4.745 -25.547 1.00 87.69 170 PRO A N 1
ATOM 1295 C CA . PRO A 1 170 ? -1.588 -4.561 -26.684 1.00 87.69 170 PRO A CA 1
ATOM 1296 C C . PRO A 1 170 ? -1.684 -5.800 -27.588 1.00 87.69 170 PRO A C 1
ATOM 1298 O O . PRO A 1 170 ? -2.658 -5.927 -28.329 1.00 87.69 170 PRO A O 1
ATOM 1301 N N . THR A 1 171 ? -0.730 -6.737 -27.523 1.00 89.62 171 THR A N 1
ATOM 1302 C CA . THR A 1 171 ? -0.708 -7.928 -28.396 1.00 89.62 171 THR A CA 1
ATOM 1303 C C . THR A 1 171 ? -1.814 -8.929 -28.059 1.00 89.62 171 THR A C 1
ATOM 1305 O O . THR A 1 171 ? -2.231 -9.721 -28.901 1.00 89.62 171 THR A O 1
ATOM 1308 N N . ARG A 1 172 ? -2.363 -8.852 -26.842 1.00 87.88 172 ARG A N 1
ATOM 1309 C CA . ARG A 1 172 ? -3.395 -9.765 -26.332 1.00 87.88 172 ARG A CA 1
ATOM 1310 C C . ARG A 1 172 ? -4.808 -9.506 -26.867 1.00 87.88 172 ARG A C 1
ATOM 1312 O O . ARG A 1 172 ? -5.733 -10.211 -26.477 1.00 87.88 172 ARG A O 1
ATOM 1319 N N . GLY A 1 173 ? -5.013 -8.486 -27.705 1.00 90.25 173 GLY A N 1
ATOM 1320 C CA . GLY A 1 173 ? -6.304 -8.213 -28.359 1.00 90.25 173 GLY A CA 1
ATOM 1321 C C . GLY A 1 173 ? -7.414 -7.667 -27.444 1.00 90.25 173 GLY A C 1
ATOM 1322 O O . GLY A 1 173 ? -8.552 -7.490 -27.882 1.00 90.25 173 GLY A O 1
ATOM 1323 N N . CYS A 1 174 ? -7.112 -7.363 -26.180 1.00 92.44 174 CYS A N 1
ATOM 1324 C CA . CYS A 1 174 ? -8.062 -6.779 -25.232 1.00 92.44 174 CYS A CA 1
ATOM 1325 C C . CYS A 1 174 ? -8.018 -5.248 -25.270 1.00 92.44 174 CYS A C 1
ATOM 1327 O O . CYS A 1 174 ? -6.950 -4.639 -25.256 1.00 92.44 174 CYS A O 1
ATOM 1329 N N . ARG A 1 175 ? -9.190 -4.598 -25.232 1.00 94.94 175 ARG A N 1
ATOM 1330 C CA . ARG A 1 175 ? -9.262 -3.132 -25.114 1.00 94.94 175 ARG A CA 1
ATOM 1331 C C . ARG A 1 175 ? -8.700 -2.682 -23.765 1.00 94.94 175 ARG A C 1
ATOM 1333 O O . ARG A 1 175 ? -9.076 -3.228 -22.725 1.00 94.94 175 ARG A O 1
ATOM 1340 N N . PHE A 1 176 ? -7.898 -1.617 -23.774 1.00 95.75 176 PHE A N 1
ATOM 1341 C CA . PHE A 1 176 ? -7.286 -1.058 -22.565 1.00 95.75 176 PHE A CA 1
ATOM 1342 C C . PHE A 1 176 ? -8.311 -0.741 -21.465 1.00 95.75 176 PHE A C 1
ATOM 1344 O O . PHE A 1 176 ? -8.124 -1.140 -20.320 1.00 95.75 176 PHE A O 1
ATOM 1351 N N . ALA A 1 177 ? -9.439 -0.110 -21.810 1.00 96.06 177 ALA A N 1
ATOM 1352 C CA . ALA A 1 177 ? -10.464 0.272 -20.834 1.00 96.06 177 ALA A CA 1
ATOM 1353 C C . ALA A 1 177 ? -11.020 -0.921 -20.032 1.00 96.06 177 ALA A C 1
ATOM 1355 O O . ALA A 1 177 ? -11.290 -0.793 -18.838 1.00 96.06 177 ALA A O 1
ATOM 1356 N N . THR A 1 178 ? -11.159 -2.093 -20.661 1.00 95.69 178 THR A N 1
ATOM 1357 C CA . THR A 1 178 ? -11.631 -3.317 -19.997 1.00 95.69 178 THR A CA 1
ATOM 1358 C C . THR A 1 178 ? -10.624 -3.806 -18.960 1.00 95.69 178 THR A C 1
ATOM 1360 O O . THR A 1 178 ? -11.010 -4.173 -17.850 1.00 95.69 178 THR A O 1
ATOM 1363 N N . TYR A 1 179 ? -9.337 -3.765 -19.305 1.00 95.81 179 TYR A N 1
ATOM 1364 C CA . TYR A 1 179 ? -8.245 -4.142 -18.414 1.00 95.81 179 TYR A CA 1
ATOM 1365 C C . TYR A 1 179 ? -8.073 -3.138 -17.265 1.00 95.81 179 TYR A C 1
ATOM 1367 O O . TYR A 1 179 ? -8.095 -3.514 -16.091 1.00 95.81 179 TYR A O 1
ATOM 1375 N N . ALA A 1 180 ? -7.998 -1.846 -17.592 1.00 97.25 180 ALA A N 1
ATOM 1376 C CA . ALA A 1 180 ? -7.832 -0.763 -16.629 1.00 97.25 180 ALA A CA 1
ATOM 1377 C C . ALA A 1 180 ? -8.974 -0.713 -15.608 1.00 97.25 180 ALA A C 1
ATOM 1379 O O . ALA A 1 180 ? -8.736 -0.476 -14.426 1.00 97.25 180 ALA A O 1
ATOM 1380 N N . ALA A 1 181 ? -10.211 -1.017 -16.017 1.00 97.19 181 ALA A N 1
ATOM 1381 C CA . ALA A 1 181 ? -11.353 -1.010 -15.111 1.00 97.19 181 ALA A CA 1
ATOM 1382 C C . ALA A 1 181 ? -11.205 -1.974 -13.923 1.00 97.19 181 ALA A C 1
ATOM 1384 O O . ALA A 1 181 ? -11.825 -1.740 -12.884 1.00 97.19 181 ALA A O 1
ATOM 1385 N N . TRP A 1 182 ? -10.447 -3.069 -14.054 1.00 96.25 182 TRP A N 1
ATOM 1386 C CA . TRP A 1 182 ? -10.160 -3.963 -12.928 1.00 96.25 182 TRP A CA 1
ATOM 1387 C C . TRP A 1 182 ? -9.182 -3.318 -11.941 1.00 96.25 182 TRP A C 1
ATOM 1389 O O . TRP A 1 182 ? -9.488 -3.244 -10.754 1.00 96.25 182 TRP A O 1
ATOM 1399 N N . TRP A 1 183 ? -8.068 -2.777 -12.440 1.00 97.38 183 TRP A N 1
ATOM 1400 C CA . TRP A 1 183 ? -7.048 -2.112 -11.624 1.00 97.38 183 TRP A CA 1
ATOM 1401 C C . TRP A 1 183 ? -7.577 -0.875 -10.902 1.00 97.38 183 TRP A C 1
ATOM 1403 O O . TRP A 1 183 ? -7.306 -0.700 -9.718 1.00 97.38 183 TRP A O 1
ATOM 1413 N N . ILE A 1 184 ? -8.390 -0.063 -11.585 1.00 97.88 184 ILE A N 1
ATOM 1414 C CA . ILE A 1 184 ? -9.036 1.117 -10.997 1.00 97.88 184 ILE A CA 1
ATOM 1415 C C . ILE A 1 184 ? -9.971 0.688 -9.857 1.00 97.88 184 ILE A C 1
ATOM 1417 O O . ILE A 1 184 ? -9.889 1.221 -8.756 1.00 97.88 184 ILE A O 1
ATOM 1421 N N . ARG A 1 185 ? -10.828 -0.322 -10.077 1.00 97.12 185 ARG A N 1
ATOM 1422 C CA . ARG A 1 185 ? -11.721 -0.838 -9.022 1.00 97.12 185 ARG A CA 1
ATOM 1423 C C . ARG A 1 185 ? -10.951 -1.429 -7.847 1.00 97.12 185 ARG A C 1
ATOM 1425 O O . ARG A 1 185 ? -11.363 -1.228 -6.709 1.00 97.12 185 ARG A O 1
ATOM 1432 N N . TYR A 1 186 ? -9.871 -2.158 -8.118 1.00 96.06 186 TYR A N 1
ATOM 1433 C CA . TYR A 1 186 ? -9.022 -2.739 -7.084 1.00 96.06 186 TYR A CA 1
ATOM 1434 C C . TYR A 1 186 ? -8.378 -1.650 -6.221 1.00 96.06 186 TYR A C 1
ATOM 1436 O O . TYR A 1 186 ? -8.483 -1.720 -4.999 1.00 96.06 186 TYR A O 1
ATOM 1444 N N . ALA A 1 187 ? -7.783 -0.628 -6.844 1.00 96.88 187 ALA A N 1
ATOM 1445 C CA . ALA A 1 187 ? -7.149 0.477 -6.133 1.00 96.88 187 ALA A CA 1
ATOM 1446 C C . ALA A 1 187 ? -8.154 1.248 -5.264 1.00 96.88 187 ALA A C 1
ATOM 1448 O O . ALA A 1 187 ? -7.922 1.399 -4.071 1.00 96.88 187 ALA A O 1
ATOM 1449 N N . ILE A 1 188 ? -9.316 1.605 -5.823 1.00 96.19 188 ILE A N 1
ATOM 1450 C CA . ILE A 1 188 ? -10.392 2.289 -5.089 1.00 96.19 188 ILE A CA 1
ATOM 1451 C C . ILE A 1 188 ? -10.902 1.436 -3.920 1.00 96.19 188 ILE A C 1
ATOM 1453 O O . ILE A 1 188 ? -11.024 1.916 -2.801 1.00 96.19 188 ILE A O 1
ATOM 1457 N N . THR A 1 189 ? -11.187 0.150 -4.151 1.00 93.75 189 THR A N 1
ATOM 1458 C CA . THR A 1 189 ? -11.706 -0.734 -3.090 1.00 93.75 189 THR A CA 1
ATOM 1459 C C . THR A 1 189 ? -10.688 -0.911 -1.968 1.00 93.75 189 THR A C 1
ATOM 1461 O O . THR A 1 189 ? -11.066 -0.976 -0.801 1.00 93.75 189 THR A O 1
ATOM 1464 N N . ARG A 1 190 ? -9.400 -0.995 -2.317 1.00 93.19 190 ARG A N 1
ATOM 1465 C CA . ARG A 1 190 ? -8.312 -1.096 -1.348 1.00 93.19 190 ARG A CA 1
ATOM 1466 C C . ARG A 1 190 ? -8.169 0.184 -0.530 1.00 93.19 190 ARG A C 1
ATOM 1468 O O . ARG A 1 190 ? -8.051 0.080 0.681 1.00 93.19 190 ARG A O 1
ATOM 1475 N N . ALA A 1 191 ? -8.232 1.347 -1.168 1.00 93.19 191 ALA A N 1
ATOM 1476 C CA . ALA A 1 191 ? -8.189 2.632 -0.481 1.00 93.19 191 ALA A CA 1
ATOM 1477 C C . ALA A 1 191 ? -9.354 2.807 0.498 1.00 93.19 191 ALA A C 1
ATOM 1479 O O . ALA A 1 191 ? -9.140 3.164 1.649 1.00 93.19 191 ALA A O 1
ATOM 1480 N N . ILE A 1 192 ? -10.571 2.440 0.081 1.00 91.44 192 ILE A N 1
ATOM 1481 C CA . ILE A 1 192 ? -11.733 2.403 0.979 1.00 91.44 192 ILE A CA 1
ATOM 1482 C C . ILE A 1 192 ? -11.435 1.510 2.181 1.00 91.44 192 ILE A C 1
ATOM 1484 O O . ILE A 1 192 ? -11.563 1.931 3.317 1.00 91.44 192 ILE A O 1
ATOM 1488 N N . VAL A 1 193 ? -10.969 0.285 1.963 1.00 89.00 193 VAL A N 1
ATOM 1489 C CA . VAL A 1 193 ? -10.642 -0.624 3.070 1.00 89.00 193 VAL A CA 1
ATOM 1490 C C . VAL A 1 193 ? -9.574 -0.053 4.014 1.00 89.00 193 VAL A C 1
ATOM 1492 O O . VAL A 1 193 ? -9.680 -0.230 5.226 1.00 89.00 193 VAL A O 1
ATOM 1495 N N . ASP A 1 194 ? -8.565 0.620 3.469 1.00 87.88 194 ASP A N 1
ATOM 1496 C CA . ASP A 1 194 ? -7.420 1.108 4.229 1.00 87.88 194 ASP A CA 1
ATOM 1497 C C . ASP A 1 194 ? -7.694 2.432 4.976 1.00 87.88 194 ASP A C 1
ATOM 1499 O O . ASP A 1 194 ? -7.062 2.649 6.012 1.00 87.88 194 ASP A O 1
ATOM 1503 N N . THR A 1 195 ? -8.616 3.277 4.489 1.00 87.12 195 THR A N 1
ATOM 1504 C CA . THR A 1 195 ? -8.815 4.667 4.959 1.00 87.12 195 THR A CA 1
ATOM 1505 C C . THR A 1 195 ? -10.234 4.983 5.458 1.00 87.12 195 THR A C 1
ATOM 1507 O O . THR A 1 195 ? -10.408 5.943 6.196 1.00 87.12 195 THR A O 1
ATOM 1510 N N . ASP A 1 196 ? -11.260 4.185 5.139 1.00 83.69 196 ASP A N 1
ATOM 1511 C CA . ASP A 1 196 ? -12.677 4.449 5.504 1.00 83.69 196 ASP A CA 1
ATOM 1512 C C . ASP A 1 196 ? -12.954 4.404 7.021 1.00 83.69 196 ASP A C 1
ATOM 1514 O O . ASP A 1 196 ? -14.061 4.697 7.467 1.00 83.69 196 ASP A O 1
ATOM 1518 N N . ARG A 1 197 ? -11.968 4.009 7.836 1.00 81.38 197 ARG A N 1
ATOM 1519 C CA . ARG A 1 197 ? -12.103 3.845 9.288 1.00 81.38 197 ARG A CA 1
ATOM 1520 C C . ARG A 1 197 ? -10.954 4.512 10.029 1.00 81.38 197 ARG A C 1
ATOM 1522 O O . ARG A 1 197 ? -9.800 4.353 9.644 1.00 81.38 197 ARG A O 1
ATOM 1529 N N . SER A 1 198 ? -11.275 5.157 11.151 1.00 84.75 198 SER A N 1
ATOM 1530 C CA . SER A 1 198 ? -10.291 5.798 12.035 1.00 84.75 198 SER A CA 1
ATOM 1531 C C . SER A 1 198 ? -9.276 4.798 12.594 1.00 84.75 198 SER A C 1
ATOM 1533 O O . SER A 1 198 ? -8.095 5.107 12.713 1.00 84.75 198 SER A O 1
ATOM 1535 N N . VAL A 1 199 ? -9.726 3.576 12.898 1.00 84.69 199 VAL A N 1
ATOM 1536 C CA . VAL A 1 199 ? -8.853 2.461 13.277 1.00 84.69 199 VAL A CA 1
ATOM 1537 C C . VAL A 1 199 ? -8.696 1.530 12.081 1.00 84.69 199 VAL A C 1
ATOM 1539 O O . VAL A 1 199 ? -9.668 0.946 11.594 1.00 84.69 199 VAL A O 1
ATOM 1542 N N . ARG A 1 200 ? -7.454 1.381 11.611 1.00 86.69 200 ARG A N 1
ATOM 1543 C CA . ARG A 1 200 ? -7.127 0.516 10.476 1.00 86.69 200 ARG A CA 1
ATOM 1544 C C . ARG A 1 200 ? -7.385 -0.947 10.826 1.00 86.69 200 ARG A C 1
ATOM 1546 O O . ARG A 1 200 ? -6.826 -1.476 11.784 1.00 86.69 200 ARG A O 1
ATOM 1553 N N . LEU A 1 201 ? -8.143 -1.625 9.970 1.00 84.25 201 LEU A N 1
ATOM 1554 C CA . LEU A 1 201 ? -8.426 -3.050 10.099 1.00 84.25 201 LEU A CA 1
ATOM 1555 C C . LEU A 1 201 ? -7.769 -3.852 8.968 1.00 84.25 201 LEU A C 1
ATOM 1557 O O . LEU A 1 201 ? -7.764 -3.412 7.817 1.00 84.25 201 LEU A O 1
ATOM 1561 N N . PRO A 1 202 ? -7.240 -5.055 9.248 1.00 88.19 202 PRO A N 1
ATOM 1562 C CA . PRO A 1 202 ? -6.729 -5.938 8.208 1.00 88.19 202 PRO A CA 1
ATOM 1563 C C . PRO A 1 202 ? -7.808 -6.368 7.200 1.00 88.19 202 PRO A C 1
ATOM 1565 O O . PRO A 1 202 ? -8.952 -6.648 7.564 1.00 88.19 202 PRO A O 1
ATOM 1568 N N . LEU A 1 203 ? -7.411 -6.544 5.933 1.00 85.94 203 LEU A N 1
ATOM 1569 C CA . LEU A 1 203 ? -8.315 -6.918 4.833 1.00 85.94 203 LEU A CA 1
ATOM 1570 C C . LEU A 1 203 ? -9.120 -8.198 5.118 1.00 85.94 203 LEU A C 1
ATOM 1572 O O . LEU A 1 203 ? -10.330 -8.228 4.913 1.00 85.94 203 LEU A O 1
ATOM 1576 N N . HIS A 1 204 ? -8.470 -9.239 5.644 1.00 86.69 204 HIS A N 1
ATOM 1577 C CA . HIS A 1 204 ? -9.119 -10.525 5.917 1.00 86.69 204 HIS A CA 1
ATOM 1578 C C . HIS A 1 204 ? -10.223 -10.427 6.985 1.00 86.69 204 HIS A C 1
ATOM 1580 O O . HIS A 1 204 ? -11.172 -11.210 6.965 1.00 86.69 204 HIS A O 1
ATOM 1586 N N . MET A 1 205 ? -10.124 -9.467 7.913 1.00 86.38 205 MET A N 1
ATOM 1587 C CA . MET A 1 205 ? -11.173 -9.211 8.902 1.00 86.38 205 MET A CA 1
ATOM 1588 C C . MET A 1 205 ? -12.369 -8.502 8.266 1.00 86.38 205 MET A C 1
ATOM 1590 O O . MET A 1 205 ? -13.512 -8.857 8.545 1.00 86.38 205 MET A O 1
ATOM 1594 N N . ILE A 1 206 ? -12.117 -7.551 7.366 1.00 85.94 206 ILE A N 1
ATOM 1595 C CA . ILE A 1 206 ? -13.172 -6.840 6.633 1.00 85.94 206 ILE A CA 1
ATOM 1596 C C . ILE A 1 206 ? -13.912 -7.789 5.686 1.00 85.94 206 ILE A C 1
ATOM 1598 O O . ILE A 1 206 ? -15.137 -7.728 5.593 1.00 85.94 206 ILE A O 1
ATOM 1602 N N . ASP A 1 207 ? -13.197 -8.693 5.017 1.00 87.12 207 ASP A N 1
ATOM 1603 C CA . ASP A 1 207 ? -13.805 -9.712 4.157 1.00 87.12 207 ASP A CA 1
ATOM 1604 C C . ASP A 1 207 ? -14.694 -10.671 4.960 1.00 87.12 207 ASP A C 1
ATOM 1606 O O . ASP A 1 207 ? -15.812 -10.978 4.534 1.00 87.12 207 ASP A O 1
ATOM 1610 N N . ALA A 1 208 ? -14.247 -11.087 6.151 1.00 88.00 208 ALA A N 1
ATOM 1611 C CA . ALA A 1 208 ? -15.062 -11.876 7.070 1.00 88.00 208 ALA A CA 1
ATOM 1612 C C . ALA A 1 208 ? -16.318 -11.107 7.517 1.00 88.00 208 ALA A C 1
ATOM 1614 O O . ALA A 1 208 ? -17.421 -11.638 7.414 1.00 88.00 208 ALA A O 1
ATOM 1615 N N . CYS A 1 209 ? -16.181 -9.835 7.902 1.00 86.50 209 CYS A N 1
ATOM 1616 C CA . CYS A 1 209 ? -17.310 -8.982 8.280 1.00 86.50 209 CYS A CA 1
ATOM 1617 C C . CYS A 1 209 ? -18.315 -8.804 7.126 1.00 86.50 209 CYS A C 1
ATOM 1619 O O . CYS A 1 209 ? -19.520 -8.967 7.312 1.00 86.50 209 CYS A O 1
ATOM 1621 N N . LYS A 1 210 ? -17.847 -8.570 5.892 1.00 86.81 210 LYS A N 1
ATOM 1622 C CA . LYS A 1 210 ? -18.713 -8.513 4.700 1.00 86.81 210 LYS A CA 1
ATOM 1623 C C . LYS A 1 210 ? -19.439 -9.834 4.450 1.00 86.81 210 LYS A C 1
ATOM 1625 O O . LYS A 1 210 ? -20.603 -9.807 4.054 1.00 86.81 210 LYS A O 1
ATOM 1630 N N . LYS A 1 211 ? -18.777 -10.975 4.673 1.00 89.75 211 LYS A N 1
ATOM 1631 C CA . LYS A 1 211 ? -19.387 -12.307 4.545 1.00 89.75 211 LYS A CA 1
ATOM 1632 C C . LYS A 1 211 ? -20.499 -12.507 5.578 1.00 89.75 211 LYS A C 1
ATOM 1634 O O . LYS A 1 211 ? -21.590 -12.917 5.195 1.00 89.75 211 LYS A O 1
ATOM 1639 N N . VAL A 1 212 ? -20.246 -12.153 6.839 1.00 89.88 212 VAL A N 1
ATOM 1640 C CA . VAL A 1 212 ? -21.240 -12.216 7.924 1.00 89.88 212 VAL A CA 1
ATOM 1641 C C . VAL A 1 212 ? -22.412 -11.276 7.648 1.00 89.88 212 VAL A C 1
ATOM 1643 O O . VAL A 1 212 ? -23.552 -11.715 7.682 1.00 89.88 212 VAL A O 1
ATOM 1646 N N . ASN A 1 213 ? -22.162 -10.020 7.269 1.00 88.50 213 ASN A N 1
ATOM 1647 C CA . ASN A 1 213 ? -23.225 -9.059 6.952 1.00 88.50 213 ASN A CA 1
ATOM 1648 C C . ASN A 1 213 ? -24.063 -9.468 5.740 1.00 88.50 213 ASN A C 1
ATOM 1650 O O . ASN A 1 213 ? -25.264 -9.207 5.690 1.00 88.50 213 ASN A O 1
ATOM 1654 N N . ARG A 1 214 ? -23.444 -10.111 4.747 1.00 90.50 214 ARG A N 1
ATOM 1655 C CA . ARG A 1 214 ? -24.175 -10.675 3.616 1.00 90.50 214 ARG A CA 1
ATOM 1656 C C . ARG A 1 214 ? -25.085 -11.818 4.066 1.00 90.50 214 ARG A C 1
ATOM 1658 O O . ARG A 1 214 ? -26.255 -11.794 3.708 1.00 90.50 214 ARG A O 1
ATOM 1665 N N . ALA A 1 215 ? -24.568 -12.757 4.859 1.00 91.12 215 ALA A N 1
ATOM 1666 C CA . ALA A 1 215 ? -25.371 -13.845 5.414 1.00 91.12 215 ALA A CA 1
ATOM 1667 C C . ALA A 1 215 ? -26.507 -13.302 6.292 1.00 91.12 215 ALA A C 1
ATOM 1669 O O . ALA A 1 215 ? -27.645 -13.720 6.129 1.00 91.12 215 ALA A O 1
ATOM 1670 N N . ARG A 1 216 ? -26.234 -12.296 7.134 1.00 90.19 216 ARG A N 1
ATOM 1671 C CA . ARG A 1 216 ? -27.240 -11.619 7.961 1.00 90.19 216 ARG A CA 1
ATOM 1672 C C . ARG A 1 216 ? -28.402 -11.085 7.121 1.00 90.19 216 ARG A C 1
ATOM 1674 O O . ARG A 1 216 ? -29.545 -11.430 7.390 1.00 90.19 216 ARG A O 1
ATOM 1681 N N . ARG A 1 217 ? -28.105 -10.334 6.054 1.00 90.69 217 ARG A N 1
ATOM 1682 C CA . ARG A 1 217 ? -29.124 -9.812 5.125 1.00 90.69 217 ARG A CA 1
ATOM 1683 C C . ARG A 1 217 ? -29.881 -10.917 4.390 1.00 90.69 217 ARG A C 1
ATOM 1685 O O . ARG A 1 217 ? -31.078 -10.792 4.174 1.00 90.69 217 ARG A O 1
ATOM 1692 N N . GLU A 1 218 ? -29.194 -11.980 3.975 1.00 92.69 218 GLU A N 1
ATOM 1693 C CA . GLU A 1 218 ? -29.834 -13.131 3.325 1.00 92.69 218 GLU A CA 1
ATOM 1694 C C . GLU A 1 218 ? -30.812 -13.834 4.290 1.00 92.69 218 GLU A C 1
ATOM 1696 O O . GLU A 1 218 ? -31.928 -14.152 3.889 1.00 92.69 218 GLU A O 1
ATOM 1701 N N . TYR A 1 219 ? -30.452 -13.988 5.569 1.00 93.19 219 TYR A N 1
ATOM 1702 C CA . TYR A 1 219 ? -31.338 -14.521 6.612 1.00 93.19 219 TYR A CA 1
ATOM 1703 C C . TYR A 1 219 ? -32.528 -13.608 6.910 1.00 93.19 219 TYR A C 1
ATOM 1705 O O . TYR A 1 219 ? -33.656 -14.089 6.974 1.00 93.19 219 TYR A O 1
ATOM 1713 N N . GLU A 1 220 ? -32.298 -12.301 7.046 1.00 93.12 220 GLU A N 1
ATOM 1714 C CA . GLU A 1 220 ? -33.363 -11.316 7.272 1.00 93.12 220 GLU A CA 1
ATOM 1715 C C . GLU A 1 220 ? -34.400 -11.343 6.143 1.00 93.12 220 GLU A C 1
ATOM 1717 O O . GLU A 1 220 ? -35.598 -11.301 6.405 1.00 93.12 220 GLU A O 1
ATOM 1722 N N . VAL A 1 221 ? -33.956 -11.483 4.890 1.00 94.75 221 VAL A N 1
ATOM 1723 C CA . VAL A 1 221 ? -34.854 -11.595 3.729 1.00 94.75 221 VAL A CA 1
ATOM 1724 C C . VAL A 1 221 ? -35.632 -12.914 3.728 1.00 94.75 221 VAL A C 1
ATOM 1726 O O . VAL A 1 221 ? -36.799 -12.925 3.348 1.00 94.75 221 VAL A O 1
ATOM 1729 N N . MET A 1 222 ? -35.007 -14.023 4.129 1.00 93.06 222 MET A N 1
ATOM 1730 C CA . MET A 1 222 ? -35.633 -15.351 4.096 1.00 93.06 222 MET A CA 1
ATOM 1731 C C . MET A 1 222 ? -36.609 -15.592 5.254 1.00 93.06 222 MET A C 1
ATOM 1733 O O . MET A 1 222 ? -37.652 -16.205 5.047 1.00 93.06 222 MET A O 1
ATOM 1737 N N . TYR A 1 223 ? -36.273 -15.131 6.461 1.00 91.62 223 TYR A N 1
ATOM 1738 C CA . TYR A 1 223 ? -37.002 -15.453 7.694 1.00 91.62 223 TYR A CA 1
ATOM 1739 C C . TYR A 1 223 ? -37.689 -14.246 8.344 1.00 91.62 223 TYR A C 1
ATOM 1741 O O . TYR A 1 223 ? -38.409 -14.420 9.324 1.00 91.62 223 TYR A O 1
ATOM 1749 N N . GLY A 1 224 ? -37.462 -13.025 7.849 1.00 92.25 224 GLY A N 1
ATOM 1750 C CA . GLY A 1 224 ? -38.084 -11.806 8.380 1.00 92.25 224 GLY A CA 1
ATOM 1751 C C . GLY A 1 224 ? -37.633 -11.412 9.792 1.00 92.25 224 GLY A C 1
ATOM 1752 O O . GLY A 1 224 ? -38.240 -10.531 10.395 1.00 92.25 224 GLY A O 1
ATOM 1753 N N . ARG A 1 225 ? -36.584 -12.047 10.331 1.00 90.81 225 ARG A N 1
ATOM 1754 C CA . ARG A 1 225 ? -36.012 -11.772 11.659 1.00 90.81 225 ARG A CA 1
ATOM 1755 C C . ARG A 1 225 ? -34.494 -11.640 11.593 1.00 90.81 225 ARG A C 1
ATOM 1757 O O . ARG A 1 225 ? -33.863 -12.177 10.681 1.00 90.81 225 ARG A O 1
ATOM 1764 N N . THR A 1 226 ? -33.908 -10.961 12.576 1.00 87.94 226 THR A N 1
ATOM 1765 C CA . THR A 1 226 ? -32.453 -10.910 12.738 1.00 87.94 226 THR A CA 1
ATOM 1766 C C . THR A 1 226 ? -31.929 -12.290 13.174 1.00 87.94 226 THR A C 1
ATOM 1768 O O . THR A 1 226 ? -32.488 -12.890 14.094 1.00 87.94 226 THR A O 1
ATOM 1771 N N . PRO A 1 227 ? -30.891 -12.836 12.514 1.00 90.50 227 PRO A N 1
ATOM 1772 C CA . PRO A 1 227 ? -30.348 -14.151 12.850 1.00 90.50 227 PRO A CA 1
ATOM 1773 C C . PRO A 1 227 ? -29.508 -14.114 14.128 1.00 90.50 227 PRO A C 1
ATOM 1775 O O . PRO A 1 227 ? -28.871 -13.097 14.434 1.00 90.50 227 PRO A O 1
ATOM 1778 N N . THR A 1 228 ? -29.469 -15.247 14.829 1.00 91.25 228 THR A N 1
ATOM 1779 C CA . THR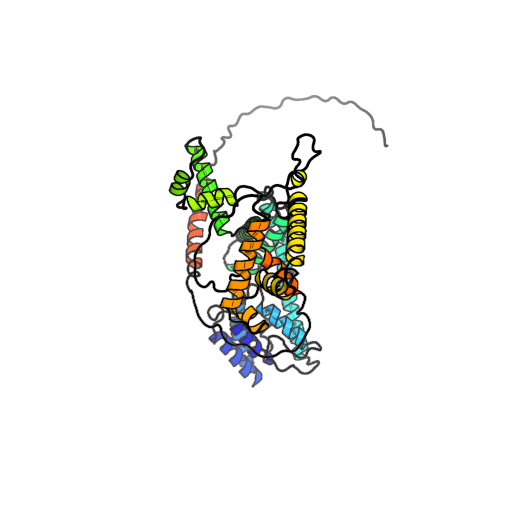 A 1 228 ? -28.596 -15.455 15.994 1.00 91.25 228 THR A CA 1
ATOM 1780 C C . THR A 1 228 ? -27.152 -15.733 15.563 1.00 91.25 228 THR A C 1
ATOM 1782 O O . THR A 1 228 ? -26.880 -16.133 14.426 1.00 91.25 228 THR A O 1
ATOM 1785 N N . ASP A 1 229 ? -26.193 -15.537 16.471 1.00 89.94 229 ASP A N 1
ATOM 1786 C CA . ASP A 1 229 ? -24.771 -15.762 16.172 1.00 89.94 229 ASP A CA 1
ATOM 1787 C C . ASP A 1 229 ? -24.459 -17.235 15.845 1.00 89.94 229 ASP A C 1
ATOM 1789 O O . ASP A 1 229 ? -23.575 -17.517 15.033 1.00 89.94 229 ASP A O 1
ATOM 1793 N N . GLU A 1 230 ? -25.215 -18.178 16.413 1.00 90.56 230 GLU A N 1
ATOM 1794 C CA . GLU A 1 230 ? -25.115 -19.615 16.115 1.00 90.56 230 GLU A CA 1
ATOM 1795 C C . GLU A 1 230 ? -25.571 -19.943 14.686 1.00 90.56 230 GLU A C 1
ATOM 1797 O O . GLU A 1 230 ? -24.904 -20.689 13.958 1.00 90.56 230 GLU A O 1
ATOM 1802 N N . GLU A 1 231 ? -26.679 -19.339 14.248 1.00 90.12 231 GLU A N 1
ATOM 1803 C CA . GLU A 1 231 ? -27.196 -19.478 12.884 1.00 90.12 231 GLU A CA 1
ATOM 1804 C C . GLU A 1 231 ? -26.215 -18.871 11.869 1.00 90.12 231 GLU A C 1
ATOM 1806 O O . GLU A 1 231 ? -25.915 -19.478 10.837 1.00 90.12 231 GLU A O 1
ATOM 1811 N N . LEU A 1 232 ? -25.634 -17.708 12.189 1.00 90.69 232 LEU A N 1
ATOM 1812 C CA . LEU A 1 232 ? -24.612 -17.060 11.364 1.00 90.69 232 LEU A CA 1
ATOM 1813 C C . LEU A 1 232 ? -23.314 -17.871 11.291 1.00 90.69 232 LEU A C 1
ATOM 1815 O O . LEU A 1 232 ? -22.713 -17.968 10.216 1.00 90.69 232 LEU A O 1
ATOM 1819 N N . SER A 1 233 ? -22.883 -18.459 12.407 1.00 93.00 233 SER A N 1
ATOM 1820 C CA . SER A 1 233 ? -21.731 -19.366 12.469 1.00 93.00 233 SER A CA 1
ATOM 1821 C C . SER A 1 233 ? -21.934 -20.556 11.535 1.00 93.00 233 SER A C 1
ATOM 1823 O O . SER A 1 233 ? -21.111 -20.799 10.648 1.00 93.00 233 SER A O 1
ATOM 1825 N N . SER A 1 234 ? -23.089 -21.216 11.647 1.00 90.81 234 SER A N 1
ATOM 1826 C CA . SER A 1 234 ? -23.456 -22.377 10.830 1.00 90.81 234 SER A CA 1
ATOM 1827 C C . SER A 1 234 ? -23.517 -22.040 9.336 1.00 90.81 234 SER A C 1
ATOM 1829 O O . SER A 1 234 ? -23.028 -22.798 8.500 1.00 90.81 234 SER A O 1
ATOM 1831 N N . ALA A 1 235 ? -24.047 -20.867 8.983 1.00 88.94 235 ALA A N 1
ATOM 1832 C CA . ALA A 1 235 ? -24.153 -20.426 7.595 1.00 88.94 235 ALA A CA 1
ATOM 1833 C C . ALA A 1 235 ? -22.815 -19.984 6.977 1.00 88.94 235 ALA A C 1
ATOM 1835 O O . ALA A 1 235 ? -22.578 -20.159 5.779 1.00 88.94 235 ALA A O 1
ATOM 1836 N N . THR A 1 236 ? -21.934 -19.362 7.766 1.00 88.38 236 THR A N 1
ATOM 1837 C CA . THR A 1 236 ? -20.697 -18.747 7.255 1.00 88.38 236 THR A CA 1
ATOM 1838 C C . THR A 1 236 ? -19.446 -19.599 7.462 1.00 88.38 236 THR A C 1
ATOM 1840 O O . THR A 1 236 ? -18.449 -19.362 6.763 1.00 88.38 236 THR A O 1
ATOM 1843 N N . GLY A 1 237 ? -19.491 -20.580 8.368 1.00 90.19 237 GLY A N 1
ATOM 1844 C CA . GLY A 1 237 ? -18.362 -21.415 8.786 1.00 90.19 237 GLY A CA 1
ATOM 1845 C C . GLY A 1 237 ? -17.333 -20.675 9.649 1.00 90.19 237 GLY A C 1
ATOM 1846 O O . GLY A 1 237 ? -16.161 -21.045 9.653 1.00 90.19 237 GLY A O 1
ATOM 1847 N N . ILE A 1 238 ? -17.726 -19.580 10.304 1.00 88.94 238 ILE A N 1
ATOM 1848 C CA . ILE A 1 238 ? -16.865 -18.763 11.173 1.00 88.94 238 ILE A CA 1
ATOM 1849 C C . ILE A 1 238 ? -17.261 -19.046 12.621 1.00 88.94 238 ILE A C 1
ATOM 1851 O O . ILE A 1 238 ? -18.446 -19.043 12.919 1.00 88.94 238 ILE A O 1
ATOM 1855 N N . SER A 1 239 ? -16.294 -19.257 13.521 1.00 91.88 239 SER A N 1
ATOM 1856 C CA . SER A 1 239 ? -16.599 -19.562 14.925 1.00 91.88 239 SER A CA 1
ATOM 1857 C C . SER A 1 239 ? -17.419 -18.461 15.608 1.00 91.88 239 SER A C 1
ATOM 1859 O O . SER A 1 239 ? -17.215 -17.270 15.356 1.00 91.88 239 SER A O 1
ATOM 1861 N N . MET A 1 240 ? -18.305 -18.865 16.521 1.00 89.94 240 MET A N 1
ATOM 1862 C CA . MET A 1 240 ? -19.191 -17.963 17.264 1.00 89.94 240 MET A CA 1
ATOM 1863 C C . MET A 1 240 ? -18.414 -16.878 18.018 1.00 89.94 240 MET A C 1
ATOM 1865 O O . MET A 1 240 ? -18.683 -15.695 17.836 1.00 89.94 240 MET A O 1
ATOM 1869 N N . GLU A 1 241 ? -17.362 -17.249 18.754 1.00 88.38 241 GLU A N 1
ATOM 1870 C CA . GLU A 1 241 ? -16.488 -16.293 19.456 1.00 88.38 241 GLU A CA 1
ATOM 1871 C C . GLU A 1 241 ? -15.868 -15.252 18.516 1.00 88.38 241 GLU A C 1
ATOM 1873 O O . GLU A 1 241 ? -15.594 -14.110 18.890 1.00 88.38 241 GLU A O 1
ATOM 1878 N N . ARG A 1 242 ? -15.571 -15.654 17.276 1.00 87.25 242 ARG A N 1
ATOM 1879 C CA . ARG A 1 242 ? -15.001 -14.754 16.279 1.00 87.25 242 ARG A CA 1
ATOM 1880 C C . ARG A 1 242 ? -16.069 -13.816 15.730 1.00 87.25 242 ARG A C 1
ATOM 1882 O O . ARG A 1 242 ? -15.752 -12.652 15.520 1.00 87.25 242 ARG A O 1
ATOM 1889 N N . ILE A 1 243 ? -17.301 -14.284 15.541 1.00 87.56 243 ILE A N 1
ATOM 1890 C CA . ILE A 1 243 ? -18.445 -13.446 15.154 1.00 87.56 243 ILE A CA 1
ATOM 1891 C C . ILE A 1 243 ? -18.764 -12.432 16.259 1.00 87.56 243 ILE A C 1
ATOM 1893 O O . ILE A 1 243 ? -18.885 -11.250 15.957 1.00 87.56 243 ILE A O 1
ATOM 1897 N N . GLN A 1 244 ? -18.786 -12.851 17.525 1.00 85.69 244 GLN A N 1
ATOM 1898 C CA . GLN A 1 244 ? -19.013 -11.966 18.674 1.00 85.69 244 GLN A CA 1
ATOM 1899 C C . GLN A 1 244 ? -17.932 -10.888 18.792 1.00 85.69 244 GLN A C 1
ATOM 1901 O O . GLN A 1 244 ? -18.240 -9.699 18.859 1.00 85.69 244 GLN A O 1
ATOM 1906 N N . ARG A 1 245 ? -16.650 -11.274 18.711 1.00 82.44 245 ARG A N 1
ATOM 1907 C CA . ARG A 1 245 ? -15.539 -10.306 18.679 1.00 82.44 245 ARG A CA 1
ATOM 1908 C C . ARG A 1 245 ? -15.640 -9.351 17.494 1.00 82.44 245 ARG A C 1
ATOM 1910 O O . ARG A 1 245 ? -15.377 -8.162 17.633 1.00 82.44 245 ARG A O 1
ATOM 1917 N N . MET A 1 246 ? -16.028 -9.851 16.322 1.00 78.00 246 MET A N 1
ATOM 1918 C CA . MET A 1 246 ? -16.260 -9.006 15.149 1.00 78.00 246 MET A CA 1
ATOM 1919 C C . MET A 1 246 ? -17.432 -8.044 15.361 1.00 78.00 246 MET A C 1
ATOM 1921 O O . MET A 1 246 ? -17.348 -6.904 14.913 1.00 78.00 246 MET A O 1
ATOM 1925 N N . SER A 1 247 ? -18.490 -8.479 16.043 1.00 70.50 247 SER A N 1
ATOM 1926 C CA . SER A 1 247 ? -19.659 -7.656 16.344 1.00 70.50 247 SER A CA 1
ATOM 1927 C C . SER A 1 247 ? -19.286 -6.481 17.244 1.00 70.50 247 SER A C 1
ATOM 1929 O O . SER A 1 247 ? -19.521 -5.336 16.870 1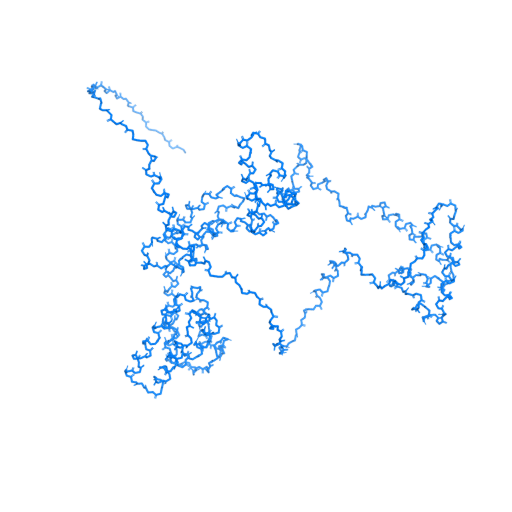.00 70.50 247 SER A O 1
ATOM 1931 N N . TRP A 1 248 ? -18.611 -6.748 18.367 1.00 59.19 248 TRP A N 1
ATOM 1932 C CA . TRP A 1 248 ? -18.192 -5.707 19.312 1.00 59.19 248 TRP A CA 1
ATOM 1933 C C . TRP A 1 248 ? -17.122 -4.763 18.763 1.00 59.19 248 TRP A C 1
ATOM 1935 O O . TRP A 1 248 ? -17.155 -3.573 19.046 1.00 59.19 248 TRP A O 1
ATOM 1945 N N . SER A 1 249 ? -16.149 -5.268 17.999 1.00 57.69 249 SER A N 1
ATOM 1946 C CA . SER A 1 249 ? -14.987 -4.460 17.598 1.00 57.69 249 SER A CA 1
ATOM 1947 C C . SER A 1 249 ? -15.110 -3.778 16.230 1.00 57.69 249 SER A C 1
ATOM 1949 O O . SER A 1 249 ? -14.270 -2.939 15.914 1.00 57.69 249 SER A O 1
ATOM 1951 N N . LEU A 1 250 ? -16.067 -4.160 15.368 1.00 53.50 250 LEU A N 1
ATOM 1952 C CA . LEU A 1 250 ? -16.073 -3.736 13.952 1.00 53.50 250 LEU A CA 1
ATOM 1953 C C . LEU A 1 250 ? -17.363 -3.052 13.482 1.00 53.50 250 LEU A C 1
ATOM 1955 O O . LEU A 1 250 ? -17.347 -2.456 12.395 1.00 53.50 250 LEU A O 1
ATOM 1959 N N . ILE A 1 251 ? -18.469 -3.173 14.222 1.00 53.81 251 ILE A N 1
ATOM 1960 C CA . ILE A 1 251 ? -19.772 -2.651 13.785 1.00 53.81 251 ILE A CA 1
ATOM 1961 C C . ILE A 1 251 ? -19.912 -1.165 14.118 1.00 53.81 251 ILE A C 1
ATOM 1963 O O . ILE A 1 251 ? -20.334 -0.407 13.243 1.00 53.81 251 ILE A O 1
ATOM 1967 N N . ASP A 1 252 ? -19.447 -0.730 15.286 1.00 61.72 252 ASP A N 1
ATOM 1968 C CA . ASP A 1 252 ? -19.578 0.668 15.682 1.00 61.72 252 ASP A CA 1
ATOM 1969 C C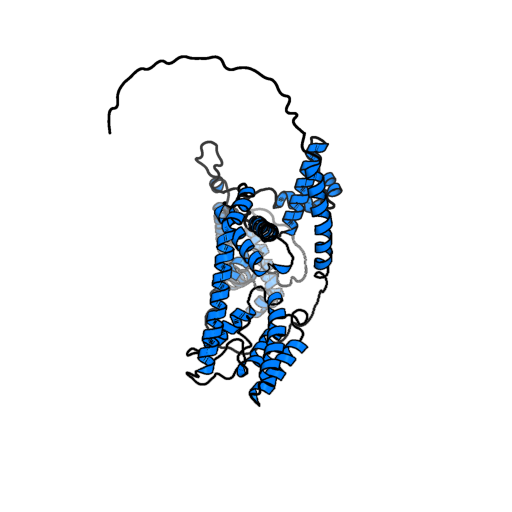 . ASP A 1 252 ? -18.420 1.495 15.121 1.00 61.72 252 ASP A C 1
ATOM 1971 O O . ASP A 1 252 ? -17.248 1.321 15.466 1.00 61.72 252 ASP A O 1
ATOM 1975 N N . GLN A 1 253 ? -18.743 2.391 14.187 1.00 71.69 253 GLN A N 1
ATOM 1976 C CA . GLN A 1 253 ? -17.834 3.483 13.864 1.00 71.69 253 GLN A CA 1
ATOM 1977 C C . GLN A 1 253 ? -17.646 4.331 15.128 1.00 71.69 253 GLN A C 1
ATOM 1979 O O . GLN A 1 253 ? -18.629 4.589 15.826 1.00 71.69 253 GLN A O 1
ATOM 1984 N N . PRO A 1 254 ? -16.411 4.765 15.436 1.00 81.06 254 PRO A N 1
ATOM 1985 C CA . PRO A 1 254 ? -16.182 5.603 16.600 1.00 81.06 254 PRO A CA 1
ATOM 1986 C C . PRO A 1 254 ? -17.032 6.869 16.486 1.00 81.06 254 PRO A C 1
ATOM 1988 O O . PRO A 1 254 ? -17.057 7.519 15.437 1.00 81.06 254 PRO A O 1
ATOM 1991 N N . LEU A 1 255 ? -17.736 7.195 17.565 1.00 84.38 255 LEU A N 1
ATOM 1992 C CA . LEU A 1 255 ? -18.527 8.413 17.650 1.00 84.38 255 LEU A CA 1
ATOM 1993 C C . LEU A 1 255 ? -17.602 9.616 17.839 1.00 84.38 255 LEU A C 1
ATOM 1995 O O . LEU A 1 255 ? -16.549 9.521 18.471 1.00 84.38 255 LEU A O 1
ATOM 1999 N N . SER A 1 256 ? -18.004 10.760 17.288 1.00 87.69 256 SER A N 1
ATOM 2000 C CA . SER A 1 256 ? -17.302 12.014 17.546 1.00 87.69 256 SER A CA 1
ATOM 2001 C C . SER A 1 256 ? -17.562 12.469 18.979 1.00 87.69 256 SER A C 1
ATOM 2003 O O . SER A 1 256 ? -18.710 12.504 19.412 1.00 87.69 256 SER A O 1
ATOM 2005 N N . LEU A 1 257 ? -16.516 12.898 19.685 1.00 89.44 257 LEU A N 1
ATOM 2006 C CA . LEU A 1 257 ? -16.641 13.508 21.014 1.00 89.44 257 LEU A CA 1
ATOM 2007 C C . LEU A 1 257 ? -17.365 14.865 20.971 1.00 89.44 257 LEU A C 1
ATOM 2009 O O . LEU A 1 257 ? -17.936 15.294 21.965 1.00 89.44 257 LEU A O 1
ATOM 2013 N N . SER A 1 258 ? -17.387 15.517 19.807 1.00 88.44 258 SER A N 1
ATOM 2014 C CA . SER A 1 258 ? -18.141 16.755 19.579 1.00 88.44 258 SER A CA 1
ATOM 2015 C C . SER A 1 258 ? -19.630 16.534 19.299 1.00 88.44 258 SER A C 1
ATOM 2017 O O . SER A 1 258 ? -20.354 17.500 19.063 1.00 88.44 258 SER A O 1
ATOM 2019 N N . LEU A 1 259 ? -20.097 15.281 19.264 1.00 89.44 259 LEU A N 1
ATOM 2020 C CA . LEU A 1 259 ? -21.516 14.989 19.093 1.00 89.44 259 LEU A CA 1
ATOM 2021 C C . LEU A 1 259 ? -22.286 15.563 20.300 1.00 89.44 259 LEU A C 1
ATOM 2023 O O . LEU A 1 259 ? -21.880 15.294 21.432 1.00 89.44 259 LEU A O 1
ATOM 2027 N N . PRO A 1 260 ? -23.365 16.342 20.097 1.00 88.69 260 PRO A N 1
ATOM 2028 C CA . PRO A 1 260 ? -24.155 16.862 21.206 1.00 88.69 260 PRO A CA 1
ATOM 2029 C C . PRO A 1 260 ? -24.793 15.700 21.973 1.00 88.69 260 PRO A C 1
ATOM 2031 O O . PRO A 1 260 ? -25.403 14.814 21.371 1.00 88.69 260 PRO A O 1
ATOM 2034 N N . ALA A 1 261 ? -24.636 15.703 23.295 1.00 86.44 261 ALA A N 1
ATOM 2035 C CA . ALA A 1 261 ? -25.207 14.693 24.180 1.00 86.44 261 ALA A CA 1
ATOM 2036 C C . ALA A 1 261 ? -26.696 14.967 24.457 1.00 86.44 261 ALA A C 1
ATOM 2038 O O . ALA A 1 261 ? -27.501 14.038 24.536 1.00 86.44 261 ALA A O 1
ATOM 2039 N N . THR A 1 262 ? -27.070 16.248 24.543 1.00 84.75 262 THR A N 1
ATOM 2040 C CA . THR A 1 262 ? -28.435 16.709 24.843 1.00 84.75 262 THR A CA 1
ATOM 2041 C C . THR A 1 262 ? -29.076 17.363 23.618 1.00 84.75 262 THR A C 1
ATOM 2043 O O . THR A 1 262 ? -28.393 17.928 22.764 1.00 84.75 262 THR A O 1
ATOM 2046 N N . ARG A 1 263 ? -30.414 17.326 23.536 1.00 80.12 263 ARG A N 1
ATOM 2047 C CA . ARG A 1 263 ? -31.193 17.915 22.431 1.00 80.12 263 ARG A CA 1
ATOM 2048 C C . ARG A 1 263 ? -30.983 19.426 22.269 1.00 80.12 263 ARG A C 1
ATOM 2050 O O . ARG A 1 263 ? -31.075 19.916 21.147 1.00 80.12 263 ARG A O 1
ATOM 2057 N N . ASP A 1 264 ? -30.675 20.121 23.362 1.00 82.62 264 ASP A N 1
ATOM 2058 C CA . ASP A 1 264 ? -30.452 21.572 23.392 1.00 82.62 264 ASP A CA 1
ATOM 2059 C C . ASP A 1 264 ? -29.060 21.974 22.867 1.00 82.62 264 ASP A C 1
ATOM 2061 O O . ASP A 1 264 ? -28.811 23.143 22.597 1.00 82.62 264 ASP A O 1
ATOM 2065 N N . GLY A 1 265 ? -28.156 21.004 22.664 1.00 79.88 265 GLY A N 1
ATOM 2066 C CA . GLY A 1 265 ? -26.847 21.224 22.042 1.00 79.88 265 GLY A CA 1
ATOM 2067 C C . GLY A 1 265 ? -25.806 21.932 22.914 1.00 79.88 265 GLY A C 1
ATOM 2068 O O . GLY A 1 265 ? -24.696 22.152 22.439 1.00 79.88 265 GLY A O 1
ATOM 2069 N N . GLU A 1 266 ? -26.127 22.261 24.168 1.00 81.88 266 GLU A N 1
ATOM 2070 C CA . GLU A 1 266 ? -25.205 22.955 25.082 1.00 81.88 266 GLU A CA 1
ATOM 2071 C C . GLU A 1 266 ? -24.091 22.055 25.638 1.00 81.88 266 GLU A C 1
ATOM 2073 O O . GLU A 1 266 ? -23.021 22.549 25.977 1.00 81.88 266 GLU A O 1
ATOM 2078 N N . SER A 1 267 ? -24.320 20.739 25.707 1.00 87.31 267 SER A N 1
ATOM 2079 C CA . SER A 1 267 ? -23.350 19.759 26.207 1.00 87.31 267 SER A CA 1
ATOM 2080 C C . SER A 1 267 ? -22.970 18.764 25.115 1.00 87.31 267 SER A C 1
ATOM 2082 O O . SER A 1 267 ? -23.833 18.188 24.439 1.00 87.31 267 SER A O 1
ATOM 2084 N N . SER A 1 268 ? -21.666 18.568 24.941 1.00 90.50 268 SER A N 1
ATOM 2085 C CA . SER A 1 268 ? -21.079 17.581 24.041 1.00 90.50 268 SER A CA 1
ATOM 2086 C C . SER A 1 268 ? -20.810 16.257 24.759 1.00 90.50 268 SER A C 1
ATOM 2088 O O . SER A 1 268 ? -20.725 16.195 25.984 1.00 90.50 268 SER A O 1
ATOM 2090 N N . LEU A 1 269 ? -20.631 15.177 23.995 1.00 89.00 269 LEU A N 1
ATOM 2091 C CA . LEU A 1 269 ? -20.234 13.878 24.541 1.00 89.00 269 LEU A CA 1
ATOM 2092 C C . LEU A 1 269 ? -18.907 13.972 25.318 1.00 89.00 269 LEU A C 1
ATOM 2094 O O . LEU A 1 269 ? -18.740 13.280 26.321 1.00 89.00 269 LEU A O 1
ATOM 2098 N N . ALA A 1 270 ? -17.994 14.852 24.892 1.00 89.12 270 ALA A N 1
ATOM 2099 C CA . ALA A 1 270 ? -16.739 15.118 25.590 1.00 89.12 270 ALA A CA 1
ATOM 2100 C C . ALA A 1 270 ? -16.957 15.602 27.033 1.00 89.12 270 ALA A C 1
ATOM 2102 O O . ALA A 1 270 ? -16.248 15.152 27.926 1.00 89.12 270 ALA A O 1
ATOM 2103 N N . ASP A 1 271 ? -17.963 16.450 27.266 1.00 88.44 271 ASP A N 1
ATOM 2104 C CA . ASP A 1 271 ? -18.231 17.047 28.583 1.00 88.44 271 ASP A CA 1
ATOM 2105 C C . ASP A 1 271 ? -18.794 16.029 29.586 1.00 88.44 271 ASP A C 1
ATOM 2107 O O . ASP A 1 271 ? -18.722 16.225 30.796 1.00 88.44 271 ASP A O 1
ATOM 2111 N N . THR A 1 272 ? -19.349 14.921 29.088 1.00 87.44 272 THR A N 1
ATOM 2112 C CA . THR A 1 272 ? -19.878 13.827 29.918 1.00 87.44 272 THR A CA 1
ATOM 2113 C C . THR A 1 272 ? -18.833 12.769 30.267 1.00 87.44 272 THR A C 1
ATOM 2115 O O . THR A 1 272 ? -19.073 11.920 31.128 1.00 87.44 272 THR A O 1
ATOM 2118 N N . LEU A 1 273 ? -17.686 12.777 29.582 1.00 87.69 273 LEU A N 1
ATOM 2119 C CA . LEU A 1 273 ? -16.689 11.727 29.715 1.00 87.69 273 LEU A CA 1
ATOM 2120 C C . LEU A 1 273 ? -15.778 12.006 30.915 1.00 87.69 273 LEU A C 1
ATOM 2122 O O . LEU A 1 273 ? -15.054 12.997 30.946 1.00 87.69 273 LEU A O 1
ATOM 2126 N N . VAL A 1 274 ? -15.785 11.100 31.893 1.00 86.94 274 VAL A N 1
ATOM 2127 C CA . VAL A 1 274 ? -14.921 11.191 33.077 1.00 86.94 274 VAL A CA 1
ATOM 2128 C C . VAL A 1 274 ? -13.521 10.671 32.749 1.00 86.94 274 VAL A C 1
ATOM 2130 O O . VAL A 1 274 ? -13.369 9.579 32.194 1.00 86.94 274 VAL A O 1
ATOM 2133 N N . ASP A 1 275 ? -12.491 11.429 33.128 1.00 88.12 275 ASP A N 1
ATOM 2134 C CA . ASP A 1 275 ? -11.101 10.980 33.044 1.00 88.12 275 ASP A CA 1
ATOM 2135 C C . ASP A 1 275 ? -10.774 10.035 34.210 1.00 88.12 275 ASP A C 1
ATOM 2137 O O . ASP A 1 275 ? -10.474 10.467 35.318 1.00 88.12 275 ASP A O 1
ATOM 2141 N N . ALA A 1 276 ? -10.819 8.728 33.951 1.00 86.12 276 ALA A N 1
ATOM 2142 C CA . ALA A 1 276 ? -10.490 7.700 34.940 1.00 86.12 276 ALA A CA 1
ATOM 2143 C C . ALA A 1 276 ? -8.980 7.556 35.217 1.00 86.12 276 ALA A C 1
ATOM 2145 O O . ALA A 1 276 ? -8.589 6.745 36.053 1.00 86.12 276 ALA A O 1
ATOM 2146 N N . SER A 1 277 ? -8.116 8.266 34.481 1.00 87.56 277 SER A N 1
ATOM 2147 C CA . SER A 1 277 ? -6.664 8.205 34.688 1.00 87.56 277 SER A CA 1
ATOM 2148 C C . SER A 1 277 ? -6.161 9.214 35.716 1.00 87.56 277 SER A C 1
ATOM 2150 O O . SER A 1 277 ? -5.067 9.039 36.258 1.00 87.56 277 SER A O 1
ATOM 2152 N N . GLN A 1 278 ? -6.948 10.253 35.992 1.00 87.88 278 GLN A N 1
ATOM 2153 C CA . GLN A 1 278 ? -6.617 11.249 36.996 1.00 87.88 278 GLN A CA 1
ATOM 2154 C C . GLN A 1 278 ? -7.176 10.837 38.347 1.00 87.88 278 GLN A C 1
ATOM 2156 O O . GLN A 1 278 ? -8.354 10.505 38.472 1.00 87.88 278 GLN A O 1
ATOM 2161 N N . ALA A 1 279 ? -6.311 10.897 39.359 1.00 86.19 279 ALA A N 1
ATOM 2162 C CA . ALA A 1 279 ? -6.742 10.768 40.737 1.00 86.19 279 ALA A CA 1
ATOM 2163 C C . ALA A 1 279 ? -7.712 11.905 41.061 1.00 86.19 279 ALA A C 1
ATOM 2165 O O . ALA A 1 279 ? -7.478 13.070 40.719 1.00 86.19 279 ALA A O 1
ATOM 2166 N N . THR A 1 280 ? -8.806 11.562 41.723 1.00 89.94 280 THR A N 1
ATOM 2167 C CA . THR A 1 280 ? -9.767 12.568 42.166 1.00 89.94 280 THR A CA 1
ATOM 2168 C C . THR A 1 280 ? -9.140 13.450 43.256 1.00 89.94 280 THR A C 1
ATOM 2170 O O . THR A 1 280 ? -8.246 13.002 43.977 1.00 89.94 280 THR A O 1
ATOM 2173 N N . PRO A 1 281 ? -9.604 14.701 43.448 1.00 89.81 281 PRO A N 1
ATOM 2174 C CA . PRO A 1 281 ? -9.113 15.548 44.538 1.00 89.81 281 PRO A CA 1
ATOM 2175 C C . PRO A 1 281 ? -9.239 14.895 45.922 1.00 89.81 281 PRO A C 1
ATOM 2177 O O . PRO A 1 281 ? -8.403 15.138 46.786 1.00 89.81 281 PRO A O 1
ATOM 2180 N N . TYR A 1 282 ? -10.253 14.044 46.114 1.00 90.31 282 TYR A N 1
ATOM 2181 C CA . TYR A 1 282 ? -10.427 13.245 47.326 1.00 90.31 282 TYR A CA 1
ATOM 2182 C C . TYR A 1 282 ? -9.322 12.202 47.485 1.00 90.31 282 TYR A C 1
ATOM 2184 O O . TYR A 1 282 ? -8.681 12.167 48.525 1.00 90.31 282 TYR A O 1
ATOM 2192 N N . GLU A 1 283 ? -9.030 11.419 46.445 1.00 89.50 283 GLU A N 1
ATOM 2193 C CA . GLU A 1 283 ? -7.933 10.441 46.477 1.00 89.50 283 GLU A CA 1
ATOM 2194 C C . GLU A 1 283 ? -6.572 11.112 46.700 1.00 89.50 283 GLU A C 1
ATOM 2196 O O . GLU A 1 283 ? -5.734 10.590 47.432 1.00 89.50 283 GLU A O 1
ATOM 2201 N N . LEU A 1 284 ? -6.352 12.291 46.107 1.00 90.44 284 LEU A N 1
ATOM 2202 C CA . LEU A 1 284 ? -5.143 13.077 46.347 1.00 90.44 284 LEU A CA 1
ATOM 2203 C C . LEU A 1 284 ? -5.058 13.537 47.805 1.00 90.44 284 LEU A C 1
ATOM 2205 O O . LEU A 1 284 ? -4.001 13.385 48.416 1.00 90.44 284 LEU A O 1
ATOM 2209 N N . MET A 1 285 ? -6.156 14.045 48.372 1.00 93.75 285 MET A N 1
ATOM 2210 C CA . MET A 1 285 ? -6.224 14.451 49.778 1.00 93.75 285 MET A CA 1
ATOM 2211 C C . MET A 1 285 ? -5.977 13.267 50.713 1.00 93.75 285 MET A C 1
ATOM 2213 O O . MET A 1 285 ? -5.150 13.368 51.611 1.00 93.75 285 MET A O 1
ATOM 2217 N N . ASP A 1 286 ? -6.630 12.131 50.471 1.00 92.88 286 ASP A N 1
ATOM 2218 C CA . ASP A 1 286 ? -6.452 10.911 51.257 1.00 92.88 286 ASP A CA 1
ATOM 2219 C C . ASP A 1 286 ? -5.003 10.421 51.182 1.00 92.88 286 ASP A C 1
ATOM 2221 O O . ASP A 1 286 ? -4.415 10.054 52.199 1.00 92.88 286 ASP A O 1
ATOM 2225 N N . SER A 1 287 ? -4.388 10.474 49.996 1.00 88.25 287 SER A N 1
ATOM 2226 C CA . SER A 1 287 ? -2.980 10.113 49.827 1.00 88.25 287 SER A CA 1
ATOM 2227 C C . SER A 1 287 ? -2.029 11.068 50.554 1.00 88.25 287 SER A C 1
ATOM 2229 O O . SER A 1 287 ? -1.011 10.615 51.075 1.00 88.25 287 SER A O 1
ATOM 2231 N N . ALA A 1 288 ? -2.354 12.363 50.618 1.00 89.12 288 ALA A N 1
ATOM 2232 C CA . ALA A 1 288 ? -1.569 13.367 51.332 1.00 89.12 288 ALA A CA 1
ATOM 2233 C C . ALA A 1 288 ? -1.715 13.208 52.852 1.00 89.12 288 ALA A C 1
ATOM 2235 O O . ALA A 1 288 ? -0.714 13.136 53.554 1.00 89.12 288 ALA A O 1
ATOM 2236 N N . LEU A 1 289 ? -2.943 13.031 53.350 1.00 92.19 289 LEU A N 1
ATOM 2237 C CA . LEU A 1 289 ? -3.214 12.743 54.762 1.00 92.19 289 LEU A CA 1
ATOM 2238 C C . LEU A 1 289 ? -2.526 11.452 55.215 1.00 92.19 289 LEU A C 1
ATOM 2240 O O . LEU A 1 289 ? -1.984 11.385 56.317 1.00 92.19 289 LEU A O 1
ATOM 2244 N N . LEU A 1 290 ? -2.517 10.427 54.358 1.00 87.31 290 LEU A N 1
ATOM 2245 C CA . LEU A 1 290 ? -1.800 9.187 54.625 1.00 87.31 290 LEU A CA 1
ATOM 2246 C C . LEU A 1 290 ? -0.283 9.417 54.685 1.00 87.31 290 LEU A C 1
ATOM 2248 O O . LEU A 1 290 ? 0.376 8.846 55.551 1.00 87.31 290 LEU A O 1
ATOM 2252 N N . GLN A 1 291 ? 0.274 10.247 53.799 1.00 85.19 291 GLN A N 1
ATOM 2253 C CA . GLN A 1 291 ? 1.694 10.611 53.827 1.00 85.19 291 GLN A CA 1
ATOM 2254 C C . GLN A 1 291 ? 2.061 11.388 55.096 1.00 85.19 291 GLN A C 1
ATOM 2256 O O . GLN A 1 291 ? 3.039 11.029 55.749 1.00 85.19 291 GLN A O 1
ATOM 2261 N N . ASP A 1 292 ? 1.258 12.372 55.499 1.00 85.50 292 ASP A N 1
ATOM 2262 C CA . ASP A 1 292 ? 1.482 13.146 56.725 1.00 85.50 292 ASP A CA 1
ATOM 2263 C C . ASP A 1 292 ? 1.419 12.248 57.969 1.00 85.50 292 ASP A C 1
ATOM 2265 O O . ASP A 1 292 ? 2.319 12.270 58.810 1.00 85.50 292 ASP A O 1
ATOM 2269 N N . ALA A 1 293 ? 0.418 11.364 58.049 1.00 84.88 293 ALA A N 1
ATOM 2270 C CA . ALA A 1 293 ? 0.313 10.386 59.129 1.00 84.88 293 ALA A CA 1
ATOM 2271 C C . ALA A 1 293 ? 1.509 9.415 59.159 1.00 84.88 293 ALA A C 1
ATOM 2273 O O . ALA A 1 293 ? 1.976 9.029 60.234 1.00 84.88 293 ALA A O 1
ATOM 2274 N N . LEU A 1 294 ? 2.032 9.016 57.994 1.00 82.88 294 LEU A N 1
ATOM 2275 C CA . LEU A 1 294 ? 3.246 8.203 57.910 1.00 82.88 294 LEU A CA 1
ATOM 2276 C C . LEU A 1 294 ? 4.472 8.974 58.414 1.00 82.88 294 LEU A C 1
ATOM 2278 O O . LEU A 1 294 ? 5.263 8.402 59.167 1.00 82.88 294 LEU A O 1
ATOM 2282 N N . LEU A 1 295 ? 4.622 10.253 58.057 1.00 82.12 295 LEU A N 1
ATOM 2283 C CA . LEU A 1 295 ? 5.711 11.109 58.539 1.00 82.12 295 LEU A CA 1
ATOM 2284 C C . LEU A 1 295 ? 5.665 11.277 60.064 1.00 82.12 295 LEU A C 1
ATOM 2286 O O . LEU A 1 295 ? 6.684 11.068 60.721 1.00 82.12 295 LEU A O 1
ATOM 2290 N N . GLU A 1 296 ? 4.486 11.506 60.649 1.00 83.19 296 GLU A N 1
ATOM 2291 C CA . GLU A 1 296 ? 4.315 11.563 62.109 1.00 83.19 296 GLU A CA 1
ATOM 2292 C C . GLU A 1 296 ? 4.711 10.257 62.815 1.00 83.19 296 GLU A C 1
ATOM 2294 O O . GLU A 1 296 ? 5.193 10.263 63.955 1.00 83.19 296 GLU A O 1
ATOM 2299 N N . VAL A 1 297 ? 4.482 9.108 62.170 1.00 82.12 297 VAL A N 1
ATOM 2300 C CA . VAL A 1 297 ? 4.946 7.816 62.684 1.00 82.12 297 VAL A CA 1
ATOM 2301 C C . VAL A 1 297 ? 6.467 7.735 62.585 1.00 82.12 297 VAL A C 1
ATOM 2303 O O . VAL A 1 297 ? 7.096 7.341 63.567 1.00 82.12 297 VAL A O 1
ATOM 2306 N N . PHE A 1 298 ? 7.067 8.132 61.458 1.00 81.88 298 PHE A N 1
ATOM 2307 C CA . PHE A 1 298 ? 8.522 8.119 61.269 1.00 81.88 298 PHE A CA 1
ATOM 2308 C C . PHE A 1 298 ? 9.273 9.047 62.231 1.00 81.88 298 PHE A C 1
ATOM 2310 O O . PHE A 1 298 ? 10.342 8.657 62.697 1.00 81.88 298 PHE A O 1
ATOM 2317 N N . ASP A 1 299 ? 8.708 10.194 62.606 1.00 81.81 299 ASP A N 1
ATOM 2318 C CA . ASP A 1 299 ? 9.313 11.118 63.578 1.00 81.81 299 ASP A CA 1
ATOM 2319 C C . ASP A 1 299 ? 9.426 10.519 64.990 1.00 81.81 299 ASP A C 1
ATOM 2321 O O . ASP A 1 299 ? 10.295 10.897 65.777 1.00 81.81 299 ASP A O 1
ATOM 2325 N N . LYS A 1 300 ? 8.580 9.535 65.322 1.00 82.12 300 LYS A N 1
ATOM 2326 C CA . LYS A 1 300 ? 8.630 8.805 66.603 1.00 82.12 300 LYS A CA 1
ATOM 2327 C C . LYS A 1 300 ? 9.635 7.647 66.588 1.00 82.12 300 LYS A C 1
ATOM 2329 O O . LYS A 1 300 ? 9.843 7.008 67.625 1.00 82.12 300 LYS A O 1
ATOM 2334 N N . LEU A 1 301 ? 10.220 7.320 65.433 1.00 81.75 301 LEU A N 1
ATOM 2335 C CA . LEU A 1 301 ? 11.196 6.240 65.289 1.00 81.75 301 LEU A CA 1
ATOM 2336 C C . LEU A 1 301 ? 12.627 6.737 65.518 1.00 81.75 301 LEU A C 1
ATOM 2338 O O . LEU A 1 301 ? 12.957 7.905 65.340 1.00 81.75 301 LEU A O 1
ATOM 2342 N N . SER A 1 302 ? 13.514 5.805 65.879 1.00 85.94 302 SER A N 1
ATOM 2343 C CA . SER A 1 302 ? 14.951 6.079 65.819 1.00 85.94 302 SER A CA 1
ATOM 2344 C C . SER A 1 302 ? 15.355 6.374 64.367 1.00 85.94 302 SER A C 1
ATOM 2346 O O . SER A 1 302 ? 14.872 5.676 63.469 1.00 85.94 302 SER A O 1
ATOM 2348 N N . PRO A 1 303 ? 16.283 7.318 64.112 1.00 83.81 303 PRO A N 1
ATOM 2349 C CA . PRO A 1 303 ? 16.720 7.663 62.756 1.00 83.81 303 PRO A CA 1
ATOM 2350 C C . PRO A 1 303 ? 17.204 6.441 61.961 1.00 83.81 303 PRO A C 1
ATOM 2352 O O . PRO A 1 303 ? 16.962 6.342 60.762 1.00 83.81 303 PRO A O 1
ATOM 2355 N N . MET A 1 304 ? 17.812 5.458 62.635 1.00 82.69 304 MET A N 1
ATOM 2356 C CA . MET A 1 304 ? 18.250 4.207 62.007 1.00 82.69 304 MET A CA 1
ATOM 2357 C C . MET A 1 304 ? 17.076 3.291 61.621 1.00 82.69 304 MET A C 1
ATOM 2359 O O . MET A 1 304 ? 17.120 2.626 60.592 1.00 82.69 304 MET A O 1
ATOM 2363 N N . GLU A 1 305 ? 16.022 3.235 62.437 1.00 83.75 305 GLU A N 1
ATOM 2364 C CA . GLU A 1 305 ? 14.844 2.399 62.169 1.00 83.75 305 GLU A CA 1
ATOM 2365 C C . GLU A 1 305 ? 13.959 3.005 61.069 1.00 83.75 305 GLU A C 1
ATOM 2367 O O . GLU A 1 305 ? 13.439 2.266 60.233 1.00 83.75 305 GLU A O 1
ATOM 2372 N N . ALA A 1 306 ? 13.822 4.336 61.043 1.00 84.31 306 ALA A N 1
ATOM 2373 C CA . ALA A 1 306 ? 13.096 5.054 59.998 1.00 84.31 306 ALA A CA 1
ATOM 2374 C C . ALA A 1 306 ? 13.758 4.868 58.622 1.00 84.31 306 ALA A C 1
ATOM 2376 O O . ALA A 1 306 ? 13.072 4.545 57.656 1.00 84.31 306 ALA A O 1
ATOM 2377 N N . ASP A 1 307 ? 15.088 4.975 58.543 1.00 85.62 307 ASP A N 1
ATOM 2378 C CA . ASP A 1 307 ? 15.853 4.794 57.301 1.00 85.62 307 ASP A CA 1
ATOM 2379 C C . ASP A 1 307 ? 15.759 3.347 56.761 1.00 85.62 307 ASP A C 1
ATOM 2381 O O . ASP A 1 307 ? 15.537 3.125 55.569 1.00 85.62 307 ASP A O 1
ATOM 2385 N N . ILE A 1 308 ? 15.796 2.341 57.648 1.00 86.00 308 ILE A N 1
ATOM 2386 C CA . ILE A 1 308 ? 15.561 0.929 57.287 1.00 86.00 308 ILE A CA 1
ATOM 2387 C C . ILE A 1 308 ? 14.167 0.727 56.670 1.00 86.00 308 ILE A C 1
ATOM 2389 O O . ILE A 1 308 ? 14.030 -0.001 55.685 1.00 86.00 308 ILE A O 1
ATOM 2393 N N . LEU A 1 309 ? 13.129 1.347 57.238 1.00 84.00 309 LEU A N 1
ATOM 2394 C CA . LEU A 1 309 ? 11.754 1.211 56.752 1.00 84.00 309 LEU A CA 1
ATOM 2395 C C . LEU A 1 309 ? 11.503 2.004 55.462 1.00 84.00 309 LEU A C 1
ATOM 2397 O O . LEU A 1 309 ? 10.853 1.470 54.564 1.00 84.00 309 LEU A O 1
ATOM 2401 N N . ARG A 1 310 ? 12.061 3.215 55.321 1.00 85.06 310 ARG A N 1
ATOM 2402 C CA . ARG A 1 310 ? 11.980 4.008 54.081 1.00 85.06 310 ARG A CA 1
ATOM 2403 C C . ARG A 1 310 ? 12.584 3.260 52.900 1.00 85.06 310 ARG A C 1
ATOM 2405 O O . ARG A 1 310 ? 11.917 3.107 51.885 1.00 85.06 310 ARG A O 1
ATOM 2412 N N . LYS A 1 311 ? 13.780 2.687 53.070 1.00 86.94 311 LYS A N 1
ATOM 2413 C CA . LYS A 1 311 ? 14.445 1.855 52.051 1.00 86.94 311 LYS A CA 1
ATOM 2414 C C . LYS A 1 311 ? 13.721 0.540 51.777 1.00 86.94 311 LYS A C 1
ATOM 2416 O O . LYS A 1 311 ? 13.816 0.003 50.682 1.00 86.94 311 LYS A O 1
ATOM 2421 N N . ARG A 1 312 ? 13.004 -0.015 52.757 1.00 85.75 312 ARG A N 1
ATOM 2422 C CA . ARG A 1 312 ? 12.237 -1.256 52.572 1.00 85.75 312 ARG A CA 1
ATOM 2423 C C . ARG A 1 312 ? 10.954 -1.038 51.770 1.00 85.75 312 ARG A C 1
ATOM 2425 O O . ARG A 1 312 ? 10.603 -1.910 50.986 1.00 85.75 312 ARG A O 1
ATOM 2432 N N . VAL A 1 313 ? 10.258 0.070 52.022 1.00 81.75 313 VAL A N 1
ATOM 2433 C CA . VAL A 1 313 ? 8.969 0.418 51.394 1.00 81.75 313 VAL A CA 1
ATOM 2434 C C . VAL A 1 313 ? 9.160 1.269 50.132 1.00 81.75 313 VAL A C 1
ATOM 2436 O O . VAL A 1 313 ? 8.249 1.357 49.322 1.00 81.75 313 VAL A O 1
ATOM 2439 N N . GLY A 1 314 ? 10.339 1.866 49.939 1.00 81.94 314 GLY A N 1
ATOM 2440 C CA . GLY A 1 314 ? 10.624 2.739 48.800 1.00 81.94 314 GLY A CA 1
ATOM 2441 C C . GLY A 1 314 ? 9.959 4.114 48.924 1.00 81.94 314 GLY A C 1
ATOM 2442 O O . GLY A 1 314 ? 9.355 4.612 47.977 1.00 81.94 314 GLY A O 1
ATOM 2443 N N . LEU A 1 315 ? 10.007 4.704 50.122 1.00 79.88 315 LEU A N 1
ATOM 2444 C CA . LEU A 1 315 ? 9.448 6.033 50.402 1.00 79.88 315 LEU A CA 1
ATOM 2445 C C . LEU A 1 315 ? 10.460 7.143 50.072 1.00 79.88 315 LEU A C 1
ATOM 2447 O O . LEU A 1 315 ? 11.659 6.889 49.990 1.00 79.88 315 LEU A O 1
ATOM 2451 N N . ASP A 1 316 ? 9.980 8.374 49.877 1.00 74.62 316 ASP A N 1
ATOM 2452 C CA . ASP A 1 316 ? 10.798 9.565 49.568 1.00 74.62 316 ASP A CA 1
ATOM 2453 C C . ASP A 1 316 ? 11.644 9.464 48.279 1.00 74.62 316 ASP A C 1
ATOM 2455 O O . ASP A 1 316 ? 12.645 10.159 48.112 1.00 74.62 316 ASP A O 1
ATOM 2459 N N . GLY A 1 317 ? 11.235 8.611 47.332 1.00 75.12 317 GLY A N 1
ATOM 2460 C CA . GLY A 1 317 ? 11.939 8.418 46.058 1.00 75.12 317 GLY A CA 1
ATOM 2461 C C . GLY A 1 317 ? 13.137 7.464 46.127 1.00 75.12 317 GLY A C 1
ATOM 2462 O O . GLY A 1 317 ? 13.837 7.305 45.124 1.00 75.12 317 GLY A O 1
ATOM 2463 N N . GLU A 1 318 ? 13.358 6.806 47.267 1.00 79.81 318 GLU A N 1
ATOM 2464 C CA . GLU A 1 318 ? 14.329 5.718 47.405 1.00 79.81 318 GLU A CA 1
ATOM 2465 C C . GLU A 1 318 ? 13.794 4.421 46.765 1.00 79.81 318 GLU A C 1
ATOM 2467 O O . GLU A 1 318 ? 12.598 4.134 46.847 1.00 79.81 318 GLU A O 1
ATOM 2472 N N . PRO A 1 319 ? 14.644 3.600 46.124 1.00 83.31 319 PRO A N 1
ATOM 2473 C CA . PRO A 1 319 ? 14.223 2.309 45.595 1.00 83.31 319 PRO A CA 1
ATOM 2474 C C . PRO A 1 319 ? 13.943 1.306 46.723 1.00 83.31 319 PRO A C 1
ATOM 2476 O O . PRO A 1 319 ? 14.638 1.280 47.738 1.00 83.31 319 PRO A O 1
ATOM 2479 N N . GLU A 1 320 ? 12.965 0.423 46.513 1.00 88.94 320 GLU A N 1
ATOM 2480 C CA . GLU A 1 320 ? 12.700 -0.700 47.416 1.00 88.94 320 GLU A CA 1
ATOM 2481 C C . GLU A 1 320 ? 13.907 -1.655 47.477 1.00 88.94 320 GLU A C 1
ATOM 2483 O O . GLU A 1 320 ? 14.333 -2.212 46.463 1.00 88.94 320 GLU A O 1
ATOM 2488 N N . LEU A 1 321 ? 14.445 -1.871 48.681 1.00 87.94 321 LEU A N 1
ATOM 2489 C CA . LEU A 1 321 ? 15.572 -2.767 48.945 1.00 87.94 321 LEU A CA 1
ATOM 2490 C C . LEU A 1 321 ? 15.140 -4.056 49.661 1.00 87.94 321 LEU A C 1
ATOM 2492 O O . LEU A 1 321 ? 14.241 -4.103 50.516 1.00 87.94 321 LEU A O 1
ATOM 2496 N N . THR A 1 322 ? 15.837 -5.148 49.351 1.00 90.81 322 THR A N 1
ATOM 2497 C CA . THR A 1 322 ? 15.629 -6.432 50.028 1.00 90.81 322 THR A CA 1
ATOM 2498 C C . THR A 1 322 ? 16.227 -6.426 51.439 1.00 90.81 322 THR A C 1
ATOM 2500 O O . THR A 1 322 ? 17.215 -5.750 51.719 1.00 90.81 322 THR A O 1
ATOM 2503 N N . LEU A 1 323 ? 15.689 -7.247 52.352 1.00 88.25 323 LEU A N 1
ATOM 2504 C CA . LEU A 1 323 ? 16.221 -7.378 53.724 1.00 88.25 323 LEU A CA 1
ATOM 2505 C C . LEU A 1 323 ? 17.717 -7.744 53.761 1.00 88.25 323 LEU A C 1
ATOM 2507 O O . LEU A 1 323 ? 18.415 -7.405 54.713 1.00 88.25 323 LEU A O 1
ATOM 2511 N N . LYS A 1 324 ? 18.205 -8.454 52.735 1.00 88.00 324 LYS A N 1
ATOM 2512 C CA . LYS A 1 324 ? 19.613 -8.841 52.599 1.00 88.00 324 LYS A CA 1
ATOM 2513 C C . LYS A 1 324 ? 20.490 -7.645 52.219 1.00 88.00 324 LYS A C 1
ATOM 2515 O O . LYS A 1 324 ? 21.554 -7.481 52.805 1.00 88.00 324 LYS A O 1
ATOM 2520 N N . GLU A 1 325 ? 20.038 -6.816 51.282 1.00 87.94 325 GLU A N 1
ATOM 2521 C CA . GLU A 1 325 ? 20.742 -5.597 50.853 1.00 87.94 325 GLU A CA 1
ATOM 2522 C C . GLU A 1 325 ? 20.764 -4.548 51.966 1.00 87.94 325 GLU A C 1
ATOM 2524 O O . GLU A 1 325 ? 21.812 -3.980 52.264 1.00 87.94 325 GLU A O 1
ATOM 2529 N N . ILE A 1 326 ? 19.642 -4.370 52.668 1.00 88.31 326 ILE A N 1
ATOM 2530 C CA . ILE A 1 326 ? 19.584 -3.510 53.856 1.00 88.31 326 ILE A CA 1
ATOM 2531 C C . ILE A 1 326 ? 20.533 -4.056 54.945 1.00 88.31 326 ILE A C 1
ATOM 2533 O O . ILE A 1 326 ? 21.246 -3.287 55.583 1.00 88.31 326 ILE A O 1
ATOM 2537 N N . GLY A 1 327 ? 20.618 -5.382 55.117 1.00 87.62 327 GLY A N 1
ATOM 2538 C CA . GLY A 1 327 ? 21.556 -6.042 56.043 1.00 87.62 327 GLY A CA 1
ATOM 2539 C C . GLY A 1 327 ? 23.013 -5.735 55.759 1.00 87.62 327 GLY A C 1
ATOM 2540 O O . GLY A 1 327 ? 23.766 -5.422 56.682 1.00 87.62 327 GLY A O 1
ATOM 2541 N N . ALA A 1 328 ? 23.384 -5.752 54.481 1.00 87.62 328 ALA A N 1
ATOM 2542 C CA . ALA A 1 328 ? 24.718 -5.375 54.044 1.00 87.62 328 ALA A CA 1
ATOM 2543 C C . ALA A 1 328 ? 25.0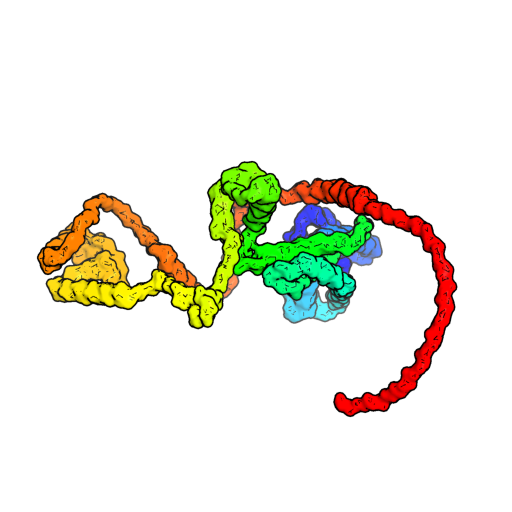26 -3.897 54.346 1.00 87.62 328 ALA A C 1
ATOM 2545 O O . ALA A 1 328 ? 26.115 -3.602 54.832 1.00 87.62 328 ALA A O 1
ATOM 2546 N N . ASN A 1 329 ? 24.062 -2.988 54.152 1.00 86.00 329 ASN A N 1
ATOM 2547 C CA . ASN A 1 329 ? 24.255 -1.549 54.372 1.00 86.00 329 ASN A CA 1
ATOM 2548 C C . ASN A 1 329 ? 24.478 -1.175 55.849 1.00 86.00 329 ASN A C 1
ATOM 2550 O O . ASN A 1 329 ? 25.289 -0.299 56.136 1.00 86.00 329 ASN A O 1
ATOM 2554 N N . TYR A 1 330 ? 23.797 -1.843 56.789 1.00 85.19 330 TYR A N 1
ATOM 2555 C CA . TYR A 1 330 ? 23.933 -1.571 58.234 1.00 85.19 330 TYR A CA 1
ATOM 2556 C C . TYR A 1 330 ? 24.827 -2.578 58.975 1.00 85.19 330 TYR A C 1
ATOM 2558 O O . TYR A 1 330 ? 24.915 -2.522 60.199 1.00 85.19 330 TYR A O 1
ATOM 2566 N N . SER A 1 331 ? 25.484 -3.508 58.267 1.00 88.06 331 SER A N 1
ATOM 2567 C CA . SER A 1 331 ? 26.253 -4.615 58.870 1.00 88.06 331 SER A CA 1
ATOM 2568 C C . SER A 1 331 ? 25.442 -5.441 59.886 1.00 88.06 331 SER A C 1
ATOM 2570 O O . SER A 1 331 ? 25.955 -5.897 60.908 1.00 88.06 331 SER A O 1
ATOM 2572 N N . LEU A 1 332 ? 24.150 -5.636 59.608 1.00 87.94 332 LEU A N 1
ATOM 2573 C CA . LEU A 1 332 ? 23.224 -6.403 60.440 1.00 87.94 332 LEU A CA 1
ATOM 2574 C C . LEU A 1 332 ? 22.812 -7.695 59.732 1.00 87.94 332 LEU A C 1
ATOM 2576 O O . LEU A 1 332 ? 22.635 -7.741 58.516 1.00 87.94 332 LEU A O 1
ATOM 2580 N N . SER A 1 333 ? 22.589 -8.758 60.509 1.00 89.31 333 SER A N 1
ATOM 2581 C CA . SER A 1 333 ? 22.001 -9.988 59.972 1.00 89.31 333 SER A CA 1
ATOM 2582 C C . SER A 1 333 ? 20.612 -9.714 59.385 1.00 89.31 333 SER A C 1
ATOM 2584 O O . SER A 1 333 ? 19.830 -8.942 59.946 1.00 89.31 333 SER A O 1
ATOM 2586 N N . ARG A 1 334 ? 20.268 -10.412 58.296 1.00 88.06 334 ARG A N 1
ATOM 2587 C CA . ARG A 1 334 ? 18.932 -10.382 57.675 1.00 88.06 334 ARG A CA 1
ATOM 2588 C C . ARG A 1 334 ? 17.815 -10.555 58.711 1.00 88.06 334 ARG A C 1
ATOM 2590 O O . ARG A 1 334 ? 16.829 -9.821 58.683 1.00 88.06 334 ARG A O 1
ATOM 2597 N N . GLU A 1 335 ? 17.979 -11.496 59.642 1.00 84.31 335 GLU A N 1
ATOM 2598 C CA . GLU A 1 335 ? 16.962 -11.773 60.665 1.00 84.31 335 GLU A CA 1
ATOM 2599 C C . GLU A 1 335 ? 16.832 -10.623 61.669 1.00 84.31 335 GLU A C 1
ATOM 2601 O O . GLU A 1 335 ? 15.740 -10.336 62.156 1.00 84.31 335 GLU A O 1
ATOM 2606 N N . ARG A 1 336 ? 17.918 -9.886 61.927 1.00 84.69 336 ARG A N 1
ATOM 2607 C CA . ARG A 1 336 ? 17.880 -8.724 62.817 1.00 84.69 336 ARG A CA 1
ATOM 2608 C C . ARG A 1 336 ? 17.037 -7.590 62.233 1.00 84.69 336 ARG A C 1
ATOM 2610 O O . ARG A 1 336 ? 16.270 -6.973 62.968 1.00 84.69 336 ARG A O 1
ATOM 2617 N N . ILE A 1 337 ? 17.127 -7.345 60.927 1.00 85.75 337 ILE A N 1
ATOM 2618 C CA . ILE A 1 337 ? 16.286 -6.348 60.241 1.00 85.75 337 ILE A CA 1
ATOM 2619 C C . ILE A 1 337 ? 14.827 -6.798 60.220 1.00 85.75 337 ILE A C 1
ATOM 2621 O O . ILE A 1 337 ? 13.936 -5.994 60.488 1.00 85.75 337 ILE A O 1
ATOM 2625 N N . ARG A 1 338 ? 14.576 -8.094 59.996 1.00 85.94 338 ARG A N 1
ATOM 2626 C CA . ARG A 1 338 ? 13.226 -8.669 60.067 1.00 85.94 338 ARG A CA 1
ATOM 2627 C C . ARG A 1 338 ? 12.584 -8.457 61.442 1.00 85.94 338 ARG A C 1
ATOM 2629 O O . ARG A 1 338 ? 11.421 -8.073 61.521 1.00 85.94 338 ARG A O 1
ATOM 2636 N N . GLN A 1 339 ? 13.350 -8.659 62.517 1.00 84.25 339 GLN A N 1
ATOM 2637 C CA . GLN A 1 339 ? 12.912 -8.406 63.894 1.00 84.25 339 GLN A CA 1
ATOM 2638 C C . GLN A 1 339 ? 12.627 -6.923 64.166 1.00 84.25 339 GLN A C 1
ATOM 2640 O O . GLN A 1 339 ? 11.662 -6.605 64.859 1.00 84.25 339 GLN A O 1
ATOM 2645 N N . LEU A 1 340 ? 13.454 -6.011 63.641 1.00 82.31 340 LEU A N 1
ATOM 2646 C CA . LEU A 1 340 ? 13.231 -4.566 63.771 1.00 82.31 340 LEU A CA 1
ATOM 2647 C C . LEU A 1 340 ? 11.946 -4.138 63.051 1.00 82.31 340 LEU A C 1
ATOM 2649 O O . LEU A 1 340 ? 11.141 -3.413 63.633 1.00 82.31 340 LEU A O 1
ATOM 2653 N N . GLN A 1 341 ? 11.706 -4.656 61.843 1.00 79.56 341 GLN A N 1
ATOM 2654 C CA . GLN A 1 341 ? 10.476 -4.407 61.091 1.00 79.56 341 GLN A CA 1
ATOM 2655 C C . GLN A 1 341 ? 9.240 -4.926 61.845 1.00 79.56 341 GLN A C 1
ATOM 2657 O O . GLN A 1 341 ? 8.307 -4.167 62.104 1.00 79.56 341 GLN A O 1
ATOM 2662 N N . SER A 1 342 ? 9.233 -6.201 62.252 1.00 78.56 342 SER A N 1
ATOM 2663 C CA . SER A 1 342 ? 8.063 -6.831 62.881 1.00 78.56 342 SER A CA 1
ATOM 2664 C C . SER A 1 342 ? 7.716 -6.222 64.239 1.00 78.56 342 SER A C 1
ATOM 2666 O O . SER A 1 342 ? 6.546 -5.949 64.520 1.00 78.56 342 SER A O 1
ATOM 2668 N N . ARG A 1 343 ? 8.726 -5.931 65.068 1.00 78.88 343 ARG A N 1
ATOM 2669 C CA . ARG A 1 343 ? 8.537 -5.285 66.373 1.00 78.88 343 ARG A CA 1
ATOM 2670 C C . ARG A 1 343 ? 7.864 -3.919 66.235 1.00 78.88 343 ARG A C 1
ATOM 2672 O O . ARG A 1 343 ? 7.032 -3.576 67.076 1.00 78.88 343 ARG A O 1
ATOM 2679 N N . ARG A 1 344 ? 8.211 -3.158 65.192 1.00 70.88 344 ARG A N 1
ATOM 2680 C CA . ARG A 1 344 ? 7.724 -1.789 64.983 1.00 70.88 344 ARG A CA 1
ATOM 2681 C C . ARG A 1 344 ? 6.386 -1.725 64.255 1.00 70.88 344 ARG A C 1
ATOM 2683 O O . ARG A 1 344 ? 5.528 -0.964 64.691 1.00 70.88 344 ARG A O 1
ATOM 2690 N N . CYS A 1 345 ? 6.140 -2.589 63.269 1.00 66.25 345 CYS A N 1
ATOM 2691 C CA . CYS A 1 345 ? 4.795 -2.762 62.706 1.00 66.25 345 CYS A CA 1
ATOM 2692 C C . CYS A 1 345 ? 3.786 -3.135 63.806 1.00 66.25 345 CYS A C 1
ATOM 2694 O O . CYS A 1 345 ? 2.710 -2.551 63.882 1.00 66.25 345 CYS A O 1
ATOM 2696 N N . ALA A 1 346 ? 4.167 -4.020 64.734 1.00 60.50 346 ALA A N 1
ATOM 2697 C CA . ALA A 1 346 ? 3.317 -4.397 65.861 1.00 60.50 346 ALA A CA 1
ATOM 2698 C C . ALA A 1 346 ? 3.141 -3.282 66.911 1.00 60.50 346 ALA A C 1
ATOM 2700 O O . ALA A 1 346 ? 2.118 -3.237 67.593 1.00 60.50 346 ALA A O 1
ATOM 2701 N N . SER A 1 347 ? 4.126 -2.400 67.125 1.00 58.47 347 SER A N 1
ATOM 2702 C CA . SER A 1 347 ? 3.959 -1.248 68.029 1.00 58.47 347 SER A CA 1
ATOM 2703 C C . SER A 1 347 ? 3.126 -0.132 67.399 1.00 58.47 347 SER A C 1
ATOM 2705 O O . SER A 1 347 ? 2.278 0.427 68.084 1.00 58.47 347 SER A O 1
ATOM 2707 N N . SER A 1 348 ? 3.322 0.138 66.104 1.00 58.78 348 SER A N 1
ATOM 2708 C CA . SER A 1 348 ? 2.540 1.115 65.337 1.00 58.78 348 SER A CA 1
ATOM 2709 C C . SER A 1 348 ? 1.066 0.702 65.268 1.00 58.78 348 SER A C 1
ATOM 2711 O O . SER A 1 348 ? 0.201 1.498 65.628 1.00 58.78 348 SER A O 1
ATOM 2713 N N . ALA A 1 349 ? 0.792 -0.580 64.985 1.00 56.22 349 ALA A N 1
ATOM 2714 C CA . ALA A 1 349 ? -0.557 -1.144 65.016 1.00 56.22 349 ALA A CA 1
ATOM 2715 C C . ALA A 1 349 ? -1.233 -1.009 66.391 1.00 56.22 349 ALA A C 1
ATOM 2717 O O . ALA A 1 349 ? -2.433 -0.791 66.461 1.00 56.22 349 ALA A O 1
ATOM 2718 N N . ARG A 1 350 ? -0.487 -1.089 67.502 1.00 53.41 350 ARG A N 1
ATOM 2719 C CA . ARG A 1 350 ? -1.051 -0.912 68.854 1.00 53.41 350 ARG A CA 1
ATOM 2720 C C . ARG A 1 350 ? -1.391 0.542 69.170 1.00 53.41 350 ARG A C 1
ATOM 2722 O O . ARG A 1 350 ? -2.415 0.782 69.798 1.00 53.41 350 ARG A O 1
ATOM 2729 N N . SER A 1 351 ? -0.592 1.501 68.700 1.00 53.88 351 SER A N 1
ATOM 2730 C CA . SER A 1 351 ? -0.919 2.929 68.816 1.00 53.88 351 SER A CA 1
ATOM 2731 C C . SER A 1 351 ? -2.058 3.377 67.891 1.00 53.88 351 SER A C 1
ATOM 2733 O O . SER A 1 351 ? -2.739 4.340 68.224 1.00 53.88 351 SER A O 1
ATOM 2735 N N . SER A 1 352 ? -2.289 2.687 66.765 1.00 49.34 352 SER A N 1
ATOM 2736 C CA . SER A 1 352 ? -3.347 3.009 65.794 1.00 49.34 352 SER A CA 1
ATOM 2737 C C . SER A 1 352 ? -4.607 2.131 65.901 1.00 49.34 352 SER A C 1
ATOM 2739 O O . SER A 1 352 ? -5.625 2.456 65.297 1.00 49.34 352 SER A O 1
ATOM 2741 N N . SER A 1 353 ? -4.596 1.056 66.703 1.00 39.56 353 SER A N 1
ATOM 2742 C CA . SER A 1 353 ? -5.719 0.103 66.871 1.00 39.56 353 SER A CA 1
ATOM 2743 C C . SER A 1 353 ? -6.985 0.640 67.560 1.00 39.56 353 SER A C 1
ATOM 2745 O O . SER A 1 353 ? -7.862 -0.142 67.919 1.00 39.56 353 SER A O 1
ATOM 2747 N N . ALA A 1 354 ? -7.150 1.960 67.668 1.00 35.69 354 ALA A N 1
ATOM 2748 C CA . ALA A 1 354 ? -8.481 2.552 67.800 1.00 35.69 354 ALA A CA 1
ATOM 2749 C C . ALA A 1 354 ? -9.243 2.615 66.452 1.00 35.69 354 ALA A C 1
ATOM 2751 O O . ALA A 1 354 ? -10.421 2.960 66.453 1.00 35.69 354 ALA A O 1
ATOM 2752 N N . ALA A 1 355 ? -8.632 2.241 65.316 1.00 29.00 355 ALA A N 1
ATOM 2753 C CA . ALA A 1 355 ? -9.326 2.117 64.030 1.00 29.00 355 ALA A CA 1
ATOM 2754 C C . ALA A 1 355 ? -8.887 0.868 63.226 1.00 29.00 355 ALA A C 1
ATOM 2756 O O . ALA A 1 355 ? -7.849 0.839 62.576 1.00 29.00 355 ALA A O 1
ATOM 2757 N N . SER A 1 356 ? -9.722 -0.168 63.333 1.00 25.95 356 SER A N 1
ATOM 2758 C CA . SER A 1 356 ? -10.122 -1.192 62.349 1.00 25.95 356 SER A CA 1
ATOM 2759 C C . SER A 1 356 ? -9.111 -1.873 61.404 1.00 25.95 356 SER A C 1
ATOM 2761 O O . SER A 1 356 ? -8.659 -1.323 60.410 1.00 25.95 356 SER A O 1
ATOM 2763 N N . SER A 1 357 ? -8.950 -3.176 61.678 1.00 31.52 357 SER A N 1
ATOM 2764 C CA . SER A 1 357 ? -8.709 -4.332 60.793 1.00 31.52 357 SER A CA 1
ATOM 2765 C C . SER A 1 357 ? -7.660 -4.247 59.682 1.00 31.52 357 SER A C 1
ATOM 2767 O O . SER A 1 357 ? -7.897 -3.648 58.641 1.00 31.52 357 SER A O 1
ATOM 2769 N N . CYS A 1 358 ? -6.629 -5.088 59.794 1.00 23.69 358 CYS A N 1
ATOM 2770 C CA . CYS A 1 358 ? -6.142 -5.871 58.657 1.00 23.69 358 CYS A CA 1
ATOM 2771 C C . CYS A 1 358 ? -5.653 -7.235 59.147 1.00 23.69 358 CYS A C 1
ATOM 2773 O O . CYS A 1 358 ? -4.609 -7.363 59.783 1.00 23.69 358 CYS A O 1
ATOM 2775 N N . ASN A 1 359 ? -6.465 -8.248 58.854 1.00 27.59 359 ASN A N 1
ATOM 2776 C CA . ASN A 1 359 ? -6.073 -9.646 58.859 1.00 27.59 359 ASN A CA 1
ATOM 2777 C C . ASN A 1 359 ? -5.466 -10.001 57.491 1.00 27.59 359 ASN A C 1
ATOM 2779 O O . ASN A 1 359 ? -5.859 -9.446 56.468 1.00 27.59 359 ASN A O 1
ATOM 2783 N N . SER A 1 360 ? -4.622 -11.032 57.513 1.00 30.05 360 SER A N 1
ATOM 2784 C CA . SER A 1 360 ? -4.184 -11.906 56.411 1.00 30.05 360 SER A CA 1
ATOM 2785 C C . SER A 1 360 ? -3.131 -11.402 55.412 1.00 30.05 360 SER A C 1
ATOM 2787 O O . SER A 1 360 ? -3.404 -10.683 54.459 1.00 30.05 360 SER A O 1
ATOM 2789 N N . SER A 1 361 ? -1.919 -11.934 55.560 1.00 25.38 361 SER A N 1
ATOM 2790 C CA . SER A 1 361 ? -1.362 -12.914 54.607 1.00 25.38 361 SER A CA 1
ATOM 2791 C C . SER A 1 361 ? -0.115 -13.548 55.229 1.00 25.38 361 SER A C 1
ATOM 2793 O O . SER A 1 361 ? 0.944 -12.935 55.337 1.00 25.38 361 SER A O 1
ATOM 2795 N N . SER A 1 362 ? -0.287 -14.776 55.713 1.00 30.75 362 SER A N 1
ATOM 2796 C CA . SER A 1 362 ? 0.806 -15.677 56.063 1.00 30.75 362 SER A CA 1
ATOM 2797 C C . SER A 1 362 ? 1.355 -16.315 54.785 1.00 30.75 362 SER A C 1
ATOM 2799 O O . SER A 1 362 ? 0.572 -16.675 53.913 1.00 30.75 362 SER A O 1
ATOM 2801 N N . ASP A 1 363 ? 2.678 -16.468 54.746 1.00 33.97 363 ASP A N 1
ATOM 2802 C CA . ASP A 1 363 ? 3.460 -17.444 53.974 1.00 33.97 363 ASP A CA 1
ATOM 2803 C C . ASP A 1 363 ? 3.267 -17.527 52.441 1.00 33.97 363 ASP A C 1
ATOM 2805 O O . ASP A 1 363 ? 2.379 -18.213 51.948 1.00 33.97 363 ASP A O 1
ATOM 2809 N N . GLU A 1 364 ? 4.223 -16.971 51.679 1.00 26.08 364 GLU A N 1
ATOM 2810 C CA . GLU A 1 364 ? 4.664 -17.537 50.387 1.00 26.08 364 GLU A CA 1
ATOM 2811 C C . GLU A 1 364 ? 6.174 -17.279 50.139 1.00 26.08 364 GLU A C 1
ATOM 2813 O O . GLU A 1 364 ? 6.711 -16.277 50.630 1.00 26.08 364 GLU A O 1
ATOM 2818 N N . PRO A 1 365 ? 6.891 -18.184 49.433 1.00 41.59 365 PRO A N 1
ATOM 2819 C CA . PRO A 1 365 ? 8.343 -18.132 49.263 1.00 41.59 365 PRO A CA 1
ATOM 2820 C C . PRO A 1 365 ? 8.786 -17.291 48.051 1.00 41.59 365 PRO A C 1
ATOM 2822 O O . PRO A 1 365 ? 8.057 -17.141 47.079 1.00 41.59 365 PRO A O 1
ATOM 2825 N N . ASP A 1 366 ? 10.013 -16.768 48.141 1.00 35.78 366 ASP A N 1
ATOM 2826 C CA . ASP A 1 366 ? 10.867 -16.183 47.092 1.00 35.78 366 ASP A CA 1
ATOM 2827 C C . ASP A 1 366 ? 10.184 -15.707 45.788 1.00 35.78 366 ASP A C 1
ATOM 2829 O O . ASP A 1 366 ? 10.095 -16.434 44.799 1.00 35.78 366 ASP A O 1
ATOM 2833 N N . HIS A 1 367 ? 9.820 -14.419 45.742 1.00 31.72 367 HIS A N 1
ATOM 2834 C CA . HIS A 1 367 ? 9.510 -13.728 44.489 1.00 31.72 367 HIS A CA 1
ATOM 2835 C C . HIS A 1 367 ? 10.791 -13.180 43.830 1.00 31.72 367 HIS A C 1
ATOM 2837 O O . HIS A 1 367 ? 11.457 -12.290 44.364 1.00 31.72 367 HIS A O 1
ATOM 2843 N N . GLU A 1 368 ? 11.109 -13.693 42.636 1.00 31.92 368 GLU A N 1
ATOM 2844 C CA . GLU A 1 368 ? 11.913 -13.002 41.615 1.00 31.92 368 GLU A CA 1
ATOM 2845 C C . GLU A 1 368 ? 11.348 -11.594 41.322 1.00 31.92 368 GLU A C 1
ATOM 2847 O O . GLU A 1 368 ? 10.153 -11.360 41.530 1.00 31.92 368 GLU A O 1
ATOM 2852 N N . PRO A 1 369 ? 12.164 -10.642 40.821 1.00 33.22 369 PRO A N 1
ATOM 2853 C CA . PRO A 1 369 ? 11.748 -9.251 40.676 1.00 33.22 369 PRO A CA 1
ATOM 2854 C C . PRO A 1 369 ? 10.531 -9.126 39.751 1.00 33.22 369 PRO A C 1
ATOM 2856 O O . PRO A 1 369 ? 10.602 -9.371 38.543 1.00 33.22 369 PRO A O 1
ATOM 2859 N N . VAL A 1 370 ? 9.405 -8.706 40.329 1.00 35.38 370 VAL A N 1
ATOM 2860 C CA . VAL A 1 370 ? 8.166 -8.415 39.607 1.00 35.38 370 VAL A CA 1
ATOM 2861 C C . VAL A 1 370 ? 8.388 -7.174 38.742 1.00 35.38 370 VAL A C 1
ATOM 2863 O O . VAL A 1 370 ? 8.709 -6.090 39.223 1.00 35.38 370 VAL A O 1
ATOM 2866 N N . ALA A 1 371 ? 8.239 -7.337 37.427 1.00 33.31 371 ALA A N 1
ATOM 2867 C CA . ALA A 1 371 ? 8.269 -6.230 36.479 1.00 33.31 371 ALA A CA 1
ATOM 2868 C C . ALA A 1 371 ? 7.152 -5.207 36.791 1.00 33.31 371 ALA A C 1
ATOM 2870 O O . ALA A 1 371 ? 6.041 -5.614 37.136 1.00 33.31 371 ALA A O 1
ATOM 2871 N N . PRO A 1 372 ? 7.389 -3.895 36.599 1.00 31.95 372 PRO A N 1
ATOM 2872 C CA . PRO A 1 372 ? 6.428 -2.859 36.975 1.00 31.95 372 PRO A CA 1
ATOM 2873 C C . PRO A 1 372 ? 5.112 -2.966 36.180 1.00 31.95 372 PRO A C 1
ATOM 2875 O O . PRO A 1 372 ? 5.114 -3.465 35.041 1.00 31.95 372 PRO A O 1
ATOM 2878 N N . PRO A 1 373 ? 3.986 -2.468 36.736 1.00 33.81 373 PRO A N 1
ATOM 2879 C CA . PRO A 1 373 ? 2.674 -2.569 36.111 1.00 33.81 373 PRO A CA 1
ATOM 2880 C C . PRO A 1 373 ? 2.634 -1.867 34.748 1.00 33.81 373 PRO A C 1
ATOM 2882 O O . PRO A 1 373 ? 3.326 -0.880 34.483 1.00 33.81 373 PRO A O 1
ATOM 2885 N N . ARG A 1 374 ? 1.790 -2.396 33.852 1.00 38.81 374 ARG A N 1
ATOM 2886 C CA . ARG A 1 374 ? 1.737 -2.079 32.411 1.00 38.81 374 ARG A CA 1
ATOM 2887 C C . ARG A 1 374 ? 1.414 -0.611 32.058 1.00 38.81 374 ARG A C 1
ATOM 2889 O O . ARG A 1 374 ? 1.492 -0.277 30.880 1.00 38.81 374 ARG A O 1
ATOM 2896 N N . GLY A 1 375 ? 1.149 0.266 33.029 1.00 35.41 375 GLY A N 1
ATOM 2897 C CA . GLY A 1 375 ? 1.000 1.718 32.833 1.00 35.41 375 GLY A CA 1
ATOM 2898 C C . GLY A 1 375 ? 2.319 2.510 32.815 1.00 35.41 375 GLY A C 1
ATOM 2899 O O . GLY A 1 375 ? 2.426 3.509 32.111 1.00 35.41 375 GLY A O 1
ATOM 2900 N N . ALA A 1 376 ? 3.375 2.033 33.484 1.00 32.00 376 ALA A N 1
ATOM 2901 C CA . ALA A 1 376 ? 4.654 2.756 33.583 1.00 32.00 376 ALA A CA 1
ATOM 2902 C C . ALA A 1 376 ? 5.586 2.556 32.366 1.00 32.00 376 ALA A C 1
ATOM 2904 O O . ALA A 1 376 ? 6.622 3.212 32.232 1.00 32.00 376 ALA A O 1
ATOM 2905 N N . ARG A 1 377 ? 5.230 1.658 31.435 1.00 33.59 377 ARG A N 1
ATOM 2906 C CA . ARG A 1 377 ? 6.055 1.347 30.254 1.00 33.59 377 ARG A CA 1
ATOM 2907 C C . ARG A 1 377 ? 5.972 2.387 29.135 1.00 33.59 377 ARG A C 1
ATOM 2909 O O . ARG A 1 377 ? 6.882 2.410 28.315 1.00 33.59 377 ARG A O 1
ATOM 2916 N N . LEU A 1 378 ? 4.952 3.249 29.088 1.00 34.22 378 LEU A N 1
ATOM 2917 C CA . LEU A 1 378 ? 4.833 4.270 28.034 1.00 34.22 378 LEU A CA 1
ATOM 2918 C C . LEU A 1 378 ? 5.637 5.546 28.340 1.00 34.22 378 LEU A C 1
ATOM 2920 O O . LEU A 1 378 ? 6.312 6.054 27.446 1.00 34.22 378 LEU A O 1
ATOM 2924 N N . ALA A 1 379 ? 5.674 6.001 29.596 1.00 30.34 379 ALA A N 1
ATOM 2925 C CA . ALA A 1 379 ? 6.444 7.189 29.984 1.00 30.34 379 ALA A CA 1
ATOM 2926 C C . ALA A 1 379 ? 7.969 6.971 29.860 1.00 30.34 379 ALA A C 1
ATOM 2928 O O . ALA A 1 379 ? 8.694 7.828 29.350 1.00 30.34 379 ALA A O 1
ATOM 2929 N N . ALA A 1 380 ? 8.462 5.775 30.209 1.00 32.31 380 ALA A N 1
ATOM 2930 C CA . ALA A 1 380 ? 9.885 5.438 30.106 1.00 32.31 380 ALA A CA 1
ATOM 2931 C C . ALA A 1 380 ? 10.373 5.191 28.659 1.00 32.31 380 ALA A C 1
ATOM 2933 O O . ALA A 1 380 ? 11.570 5.313 28.381 1.00 32.31 380 ALA A O 1
ATOM 2934 N N . LEU A 1 381 ? 9.472 4.867 27.719 1.00 33.50 381 LEU A N 1
ATOM 2935 C CA . LEU A 1 381 ? 9.815 4.624 26.308 1.00 33.50 381 LEU A CA 1
ATOM 2936 C C . LEU A 1 381 ? 9.926 5.920 25.493 1.00 33.50 381 LEU A C 1
ATOM 2938 O O . LEU A 1 381 ? 10.692 5.964 24.530 1.00 33.50 381 LEU A O 1
ATOM 2942 N N . VAL A 1 382 ? 9.214 6.977 25.898 1.00 33.19 382 VAL A N 1
ATOM 2943 C CA . VAL A 1 382 ? 9.321 8.313 25.288 1.00 33.19 382 VAL A CA 1
ATOM 2944 C C . VAL A 1 382 ? 10.565 9.044 25.807 1.00 33.19 382 VAL A C 1
ATOM 2946 O O . VAL A 1 382 ? 11.337 9.574 25.009 1.00 33.19 382 VAL A O 1
ATOM 2949 N N . ALA A 1 383 ? 10.857 8.964 27.111 1.00 34.25 383 ALA A N 1
ATOM 2950 C CA . ALA A 1 383 ? 12.028 9.620 27.705 1.00 34.25 383 ALA A CA 1
ATOM 2951 C C . ALA A 1 383 ? 13.377 9.015 27.255 1.00 34.25 383 ALA A C 1
ATOM 2953 O O . ALA A 1 383 ? 14.366 9.730 27.108 1.00 34.25 383 ALA A O 1
ATOM 2954 N N . ARG A 1 384 ? 13.434 7.708 26.953 1.00 34.56 384 ARG A N 1
ATOM 2955 C CA . ARG A 1 384 ? 14.667 7.054 26.469 1.00 34.56 384 ARG A CA 1
ATOM 2956 C C . ARG A 1 384 ? 14.940 7.238 24.972 1.00 34.56 384 ARG A C 1
ATOM 2958 O O . ARG A 1 384 ? 16.047 6.934 24.530 1.00 34.56 384 ARG A O 1
ATOM 2965 N N . ARG A 1 385 ? 13.978 7.740 24.187 1.00 30.73 385 ARG A N 1
ATOM 2966 C CA . ARG A 1 385 ? 14.131 7.899 22.727 1.00 30.73 385 ARG A CA 1
ATOM 2967 C C . ARG A 1 385 ? 14.633 9.283 22.300 1.00 30.73 385 ARG A C 1
ATOM 2969 O O . ARG A 1 385 ? 15.151 9.400 21.195 1.00 30.73 385 ARG A O 1
ATOM 2976 N N . CYS A 1 386 ? 14.582 10.285 23.180 1.00 29.77 386 CYS A N 1
ATOM 2977 C CA . CYS A 1 386 ? 15.114 11.627 22.907 1.00 29.77 386 CYS A CA 1
ATOM 2978 C C . CYS A 1 386 ? 16.590 11.824 23.309 1.00 29.77 386 CYS A C 1
ATOM 2980 O O . CYS A 1 386 ? 17.205 12.786 22.866 1.00 29.77 386 CYS A O 1
ATOM 2982 N N . ALA A 1 387 ? 17.200 10.908 24.074 1.00 30.61 387 ALA A N 1
ATOM 2983 C CA . ALA A 1 387 ? 18.579 11.055 24.569 1.00 30.61 387 ALA A CA 1
ATOM 2984 C C . ALA A 1 387 ? 19.657 10.279 23.771 1.00 30.61 387 ALA A C 1
ATOM 2986 O O . ALA A 1 387 ? 20.780 10.118 24.244 1.00 30.61 387 ALA A O 1
ATOM 2987 N N . ARG A 1 388 ? 19.355 9.783 22.561 1.00 28.45 388 ARG A N 1
ATOM 2988 C CA . ARG A 1 388 ? 20.365 9.209 21.642 1.00 28.45 388 ARG A CA 1
ATOM 2989 C C . ARG A 1 388 ? 20.166 9.683 20.206 1.00 28.45 388 ARG A C 1
ATOM 2991 O O . ARG A 1 388 ? 19.818 8.912 19.319 1.00 28.45 388 ARG A O 1
ATOM 2998 N N . VAL A 1 389 ? 20.422 10.966 19.994 1.00 26.69 389 VAL A N 1
ATOM 2999 C CA . VAL A 1 389 ? 20.783 11.545 18.695 1.00 26.69 389 VAL A CA 1
ATOM 3000 C C . VAL A 1 389 ? 21.920 12.515 19.025 1.00 26.69 389 VAL A C 1
ATOM 3002 O O . VAL A 1 389 ? 21.691 13.529 19.673 1.00 26.69 389 VAL A O 1
ATOM 3005 N N . SER A 1 390 ? 23.192 12.176 18.805 1.00 23.94 390 SER A N 1
ATOM 3006 C CA . SER A 1 390 ? 23.950 12.466 17.569 1.00 23.94 390 SER A CA 1
ATOM 3007 C C . SER A 1 390 ? 25.354 11.783 17.628 1.00 23.94 390 SER A C 1
ATOM 3009 O O . SER A 1 390 ? 25.606 11.033 18.568 1.00 23.94 390 SER A O 1
ATOM 3011 N N . PRO A 1 391 ? 26.272 11.958 16.653 1.00 35.41 391 PRO A N 1
ATOM 3012 C CA . PRO A 1 391 ? 26.524 11.000 15.577 1.00 35.41 391 PRO A CA 1
ATOM 3013 C C . PRO A 1 391 ? 27.942 10.390 15.623 1.00 35.41 391 PRO A C 1
ATOM 3015 O O . PRO A 1 391 ? 28.914 11.098 15.866 1.00 35.41 391 PRO A O 1
ATOM 3018 N N . SER A 1 392 ? 28.113 9.114 15.263 1.00 23.28 392 SER A N 1
ATOM 3019 C CA . SER A 1 392 ? 29.437 8.628 14.844 1.00 23.28 392 SER A CA 1
ATOM 3020 C C . SER A 1 392 ? 29.393 7.378 13.957 1.00 23.28 392 SER A C 1
ATOM 3022 O O . SER A 1 392 ? 28.847 6.335 14.296 1.00 23.28 392 SER A O 1
ATOM 3024 N N . SER A 1 393 ? 29.983 7.566 12.774 1.00 24.41 393 SER A N 1
ATOM 3025 C CA . SER A 1 393 ? 30.783 6.628 11.978 1.00 24.41 393 SER A CA 1
ATOM 3026 C C . SER A 1 393 ? 30.318 5.176 11.792 1.00 24.41 393 SER A C 1
ATOM 3028 O O . SER A 1 393 ? 30.513 4.303 12.629 1.00 24.41 393 SER A O 1
ATOM 3030 N N . SER A 1 394 ? 29.866 4.927 10.564 1.00 28.36 394 SER A N 1
ATOM 3031 C CA . SER A 1 394 ? 30.204 3.786 9.702 1.00 28.36 394 SER A CA 1
ATOM 3032 C C . SER A 1 394 ? 31.237 2.769 10.222 1.00 28.36 394 SER A C 1
ATOM 3034 O O . SER A 1 394 ? 32.419 3.099 10.329 1.00 28.36 394 SER A O 1
ATOM 3036 N N . ARG A 1 395 ? 30.821 1.505 10.337 1.00 27.22 395 ARG A N 1
ATOM 3037 C CA . ARG A 1 395 ? 31.302 0.319 9.586 1.00 27.22 395 ARG A CA 1
ATOM 3038 C C . ARG A 1 395 ? 30.903 -0.953 10.345 1.00 27.22 395 ARG A C 1
ATOM 3040 O O . ARG A 1 395 ? 30.889 -0.970 11.565 1.00 27.22 395 ARG A O 1
ATOM 3047 N N . ASP A 1 396 ? 30.596 -1.987 9.567 1.00 25.92 396 ASP A N 1
ATOM 3048 C CA . ASP A 1 396 ? 30.508 -3.398 9.958 1.00 25.92 396 ASP A CA 1
ATOM 3049 C C . ASP A 1 396 ? 29.366 -3.847 10.882 1.00 25.92 396 ASP A C 1
ATOM 3051 O O . ASP A 1 396 ? 29.436 -3.744 12.097 1.00 25.92 396 ASP A O 1
ATOM 3055 N N . ALA A 1 397 ? 28.351 -4.479 10.278 1.00 25.34 397 ALA A N 1
ATOM 3056 C CA . ALA A 1 397 ? 27.831 -5.783 10.722 1.00 25.34 397 ALA A CA 1
ATOM 3057 C C . ALA A 1 397 ? 26.728 -6.274 9.769 1.00 25.34 397 ALA A C 1
ATOM 3059 O O . ALA A 1 397 ? 25.541 -6.291 10.085 1.00 25.34 397 ALA A O 1
ATOM 3060 N N . ASN A 1 398 ? 27.136 -6.711 8.579 1.00 28.09 398 ASN A N 1
ATOM 3061 C CA . ASN A 1 398 ? 26.361 -7.668 7.803 1.00 28.09 398 ASN A CA 1
ATOM 3062 C C . ASN A 1 398 ? 26.801 -9.066 8.250 1.00 28.09 398 ASN A C 1
ATOM 3064 O O . ASN A 1 398 ? 27.909 -9.476 7.909 1.00 28.09 398 ASN A O 1
ATOM 3068 N N . ARG A 1 399 ? 25.986 -9.767 9.046 1.00 27.83 399 ARG A N 1
ATOM 3069 C CA . ARG A 1 399 ? 25.956 -11.239 9.153 1.00 27.83 399 ARG A CA 1
ATOM 3070 C C . ARG A 1 399 ? 24.897 -11.668 10.166 1.00 27.83 399 ARG A C 1
ATOM 3072 O O . ARG A 1 399 ? 24.880 -11.180 11.287 1.00 27.83 399 ARG A O 1
ATOM 3079 N N . ARG A 1 400 ? 24.150 -12.703 9.768 1.00 24.69 400 ARG A N 1
ATOM 3080 C CA . ARG A 1 400 ? 23.150 -13.486 10.519 1.00 24.69 400 ARG A CA 1
ATOM 3081 C C . ARG A 1 400 ? 21.730 -12.922 10.469 1.00 24.69 400 ARG A C 1
ATOM 3083 O O . ARG A 1 400 ? 21.328 -12.139 11.311 1.00 24.69 400 ARG A O 1
ATOM 3090 N N . CYS A 1 401 ? 20.982 -13.397 9.477 1.00 23.33 401 CYS A N 1
ATOM 3091 C CA . CYS A 1 401 ? 19.746 -14.153 9.697 1.00 23.33 401 CYS A CA 1
ATOM 3092 C C . CYS A 1 401 ? 19.403 -14.873 8.387 1.00 23.33 401 CYS A C 1
ATOM 3094 O O . CYS A 1 401 ? 18.685 -14.364 7.532 1.00 23.33 401 CYS A O 1
ATOM 3096 N N . ALA A 1 402 ? 20.009 -16.048 8.218 1.00 23.95 402 ALA A N 1
ATOM 3097 C CA . ALA A 1 402 ? 19.586 -17.046 7.252 1.00 23.95 402 ALA A CA 1
ATOM 3098 C C . ALA A 1 402 ? 18.657 -18.034 7.968 1.00 23.95 402 ALA A C 1
ATOM 3100 O O . ALA A 1 402 ? 19.004 -18.516 9.043 1.00 23.95 402 ALA A O 1
ATOM 3101 N N . GLY A 1 403 ? 17.528 -18.348 7.329 1.00 22.95 403 GLY A N 1
ATOM 3102 C CA . GLY A 1 403 ? 16.721 -19.539 7.596 1.00 22.95 403 GLY A CA 1
ATOM 3103 C C . GLY A 1 403 ? 15.616 -19.369 8.638 1.00 22.95 403 GLY A C 1
ATOM 3104 O O . GLY A 1 403 ? 15.878 -19.429 9.828 1.00 22.95 403 GLY A O 1
ATOM 3105 N N . ILE A 1 404 ? 14.372 -19.211 8.181 1.00 25.52 404 ILE A N 1
ATOM 3106 C CA . ILE A 1 404 ? 13.359 -20.281 8.139 1.00 25.52 404 ILE A CA 1
ATOM 3107 C C . ILE A 1 404 ? 12.402 -19.906 6.999 1.00 25.52 404 ILE A C 1
ATOM 3109 O O . ILE A 1 404 ? 11.932 -18.773 6.908 1.00 25.52 404 ILE A O 1
ATOM 3113 N N . GLY A 1 405 ? 12.220 -20.835 6.064 1.00 24.72 405 GLY A N 1
ATOM 3114 C CA . GLY A 1 405 ? 11.361 -20.658 4.903 1.00 24.72 405 GLY A CA 1
ATOM 3115 C C . GLY A 1 405 ? 9.895 -20.922 5.219 1.00 24.72 405 GLY A C 1
ATOM 3116 O O . GLY A 1 405 ? 9.582 -21.685 6.122 1.00 24.72 405 GLY A O 1
ATOM 3117 N N . ASP A 1 406 ? 9.022 -20.351 4.393 1.00 24.41 406 ASP A N 1
ATOM 3118 C CA . ASP A 1 406 ? 7.814 -21.044 3.964 1.00 24.41 406 ASP A CA 1
ATOM 3119 C C . ASP A 1 406 ? 7.464 -20.640 2.528 1.00 24.41 406 ASP A C 1
ATOM 3121 O O . ASP A 1 406 ? 7.058 -19.520 2.210 1.00 24.41 406 ASP A O 1
ATOM 3125 N N . VAL A 1 407 ? 7.694 -21.598 1.633 1.00 28.56 407 VAL A N 1
ATOM 3126 C CA . VAL A 1 407 ? 7.308 -21.592 0.227 1.00 28.56 407 VAL A CA 1
ATOM 3127 C C . VAL A 1 407 ? 5.951 -22.274 0.139 1.00 28.56 407 VAL A C 1
ATOM 3129 O O . VAL A 1 407 ? 5.860 -23.458 0.445 1.00 28.56 407 VAL A O 1
ATOM 3132 N N . LYS A 1 408 ? 4.927 -21.552 -0.336 1.00 29.67 408 LYS A N 1
ATOM 3133 C CA . LYS A 1 408 ? 3.858 -22.023 -1.252 1.00 29.67 408 LYS A CA 1
ATOM 3134 C C . LYS A 1 408 ? 2.690 -21.033 -1.240 1.00 29.67 408 LYS A C 1
ATOM 3136 O O . LYS A 1 408 ? 1.790 -21.177 -0.427 1.00 29.67 408 LYS A O 1
ATOM 3141 N N . GLN A 1 409 ? 2.655 -20.083 -2.186 1.00 26.95 409 GLN A N 1
ATOM 3142 C CA . GLN A 1 409 ? 1.398 -19.514 -2.721 1.00 26.95 409 GLN A CA 1
ATOM 3143 C C . GLN A 1 409 ? 1.610 -18.558 -3.919 1.00 26.95 409 GLN A C 1
ATOM 3145 O O . GLN A 1 409 ? 1.115 -17.439 -3.934 1.00 26.95 409 GLN A O 1
ATOM 3150 N N . VAL A 1 410 ? 2.310 -18.980 -4.981 1.00 29.31 410 VAL A N 1
ATOM 3151 C CA . VAL A 1 410 ? 2.312 -18.215 -6.261 1.00 29.31 410 VAL A CA 1
ATOM 3152 C C . VAL A 1 410 ? 1.881 -19.057 -7.476 1.00 29.31 410 VAL A C 1
ATOM 3154 O O . VAL A 1 410 ? 1.559 -18.520 -8.533 1.00 29.31 410 VAL A O 1
ATOM 3157 N N . ALA A 1 411 ? 1.678 -20.368 -7.317 1.00 28.66 411 ALA A N 1
ATOM 3158 C CA . ALA A 1 411 ? 1.248 -21.240 -8.415 1.00 28.66 411 ALA A CA 1
ATOM 3159 C C . ALA A 1 411 ? -0.255 -21.159 -8.793 1.00 28.66 411 ALA A C 1
ATOM 3161 O O . ALA A 1 411 ? -0.645 -21.740 -9.799 1.00 28.66 411 ALA A O 1
ATOM 3162 N N . SER A 1 412 ? -1.117 -20.410 -8.080 1.00 26.95 412 SER A N 1
ATOM 3163 C CA . SER A 1 412 ? -2.563 -20.336 -8.426 1.00 26.95 412 SER A CA 1
ATOM 3164 C C . SER A 1 412 ? -2.939 -19.228 -9.430 1.00 26.95 412 SER A C 1
ATOM 3166 O O . SER A 1 412 ? -4.096 -19.112 -9.842 1.00 26.95 412 SER A O 1
ATOM 3168 N N . SER A 1 413 ? -1.971 -18.414 -9.863 1.00 34.69 413 SER A N 1
ATOM 3169 C CA . SER A 1 413 ? -2.218 -17.258 -10.739 1.00 34.69 413 SER A CA 1
ATOM 3170 C C . SER A 1 413 ? -2.402 -17.635 -12.217 1.00 34.69 413 SER A C 1
ATOM 3172 O O . SER A 1 413 ? -3.073 -16.908 -12.948 1.00 34.69 413 SER A O 1
ATOM 3174 N N . ARG A 1 414 ? -1.877 -18.791 -12.658 1.00 38.41 414 ARG A N 1
ATOM 3175 C CA . ARG A 1 414 ? -2.042 -19.290 -14.039 1.00 38.41 414 ARG A CA 1
ATOM 3176 C C . ARG A 1 414 ? -3.394 -19.985 -14.268 1.00 38.41 414 ARG A C 1
ATOM 3178 O O . ARG A 1 414 ? -4.011 -19.779 -15.308 1.00 38.41 414 ARG A O 1
ATOM 3185 N N . GLU A 1 415 ? -3.937 -20.697 -13.278 1.00 29.77 415 GLU A N 1
ATOM 3186 C CA . GLU A 1 415 ? -5.248 -21.367 -13.397 1.00 29.77 415 GLU A CA 1
ATOM 3187 C C . GLU A 1 415 ? -6.454 -20.431 -13.211 1.00 29.77 415 GLU A C 1
ATOM 3189 O O . GLU A 1 415 ? -7.529 -20.665 -13.775 1.00 29.77 415 GLU A O 1
ATOM 3194 N N . ARG A 1 416 ? -6.305 -19.330 -12.461 1.00 34.84 416 ARG A N 1
ATOM 3195 C CA . ARG A 1 416 ? -7.391 -18.347 -12.281 1.00 34.84 416 ARG A CA 1
ATOM 3196 C C . ARG A 1 416 ? -7.665 -17.523 -13.543 1.00 34.84 416 ARG A C 1
ATOM 3198 O O . ARG A 1 416 ? -8.812 -17.129 -13.750 1.00 34.84 416 ARG A O 1
ATOM 3205 N N . ALA A 1 417 ? -6.667 -17.334 -14.410 1.00 34.25 417 ALA A N 1
ATOM 3206 C CA . ALA A 1 417 ? -6.841 -16.669 -15.702 1.00 34.25 417 ALA A CA 1
ATOM 3207 C C . ALA A 1 417 ? -7.760 -17.473 -16.645 1.00 34.25 417 ALA A C 1
ATOM 3209 O O . ALA A 1 417 ? -8.676 -16.904 -17.234 1.00 34.25 417 ALA A O 1
ATOM 3210 N N . HIS A 1 418 ? -7.634 -18.806 -16.680 1.00 33.88 418 HIS A N 1
ATOM 3211 C CA . HIS A 1 418 ? -8.507 -19.674 -17.485 1.00 33.88 418 HIS A CA 1
ATOM 3212 C C . HIS A 1 418 ? -9.952 -19.780 -16.954 1.00 33.88 418 HIS A C 1
ATOM 3214 O O . HIS A 1 418 ? -10.882 -20.036 -17.722 1.00 33.88 418 HIS A O 1
ATOM 3220 N N . ARG A 1 419 ? -10.198 -19.533 -15.655 1.00 32.19 419 ARG A N 1
ATOM 3221 C CA . ARG A 1 419 ? -11.573 -19.453 -15.108 1.00 32.19 419 ARG A CA 1
ATOM 3222 C C . ARG A 1 419 ? -12.299 -18.151 -15.471 1.00 32.19 419 ARG A C 1
ATOM 3224 O O . ARG A 1 419 ? -13.533 -18.145 -15.463 1.00 32.19 419 ARG A O 1
ATOM 3231 N N . CYS A 1 420 ? -11.576 -17.081 -15.811 1.00 38.09 420 CYS A N 1
ATOM 3232 C CA . CYS A 1 420 ? -12.174 -15.806 -16.227 1.00 38.09 420 CYS A CA 1
ATOM 3233 C C . CYS A 1 420 ? -12.869 -15.900 -17.598 1.00 38.09 420 CYS A C 1
ATOM 3235 O O . CYS A 1 420 ? -13.960 -15.346 -17.753 1.00 38.09 420 CYS A O 1
ATOM 3237 N N . ASP A 1 421 ? -12.334 -16.687 -18.538 1.00 38.38 421 ASP A N 1
ATOM 3238 C CA . ASP A 1 421 ? -12.923 -16.864 -19.878 1.00 38.38 421 ASP A CA 1
ATOM 3239 C C . ASP A 1 421 ? -14.305 -17.537 -19.858 1.00 38.38 421 ASP A C 1
ATOM 3241 O O . ASP A 1 421 ? -15.209 -17.180 -20.623 1.00 38.38 421 ASP A O 1
ATOM 3245 N N . ARG A 1 422 ? -14.527 -18.480 -18.930 1.00 34.06 422 ARG A N 1
ATOM 3246 C CA . ARG A 1 422 ? -15.811 -19.197 -18.825 1.00 34.06 422 ARG A CA 1
ATOM 3247 C C . ARG A 1 422 ? -16.899 -18.403 -18.093 1.00 34.06 422 ARG A C 1
ATOM 3249 O O . ARG A 1 422 ? -18.079 -18.615 -18.372 1.00 34.06 422 ARG A O 1
ATOM 3256 N N . ARG A 1 423 ? -16.542 -17.493 -17.173 1.00 35.41 423 ARG A N 1
ATOM 3257 C CA . ARG A 1 423 ? -17.518 -16.644 -16.456 1.00 35.41 423 ARG A CA 1
ATOM 3258 C C . ARG A 1 423 ? -17.941 -15.427 -17.280 1.00 35.41 423 ARG A C 1
ATOM 3260 O O . ARG A 1 423 ? -19.140 -15.199 -17.412 1.00 35.41 423 ARG A O 1
ATOM 3267 N N . ALA A 1 424 ? -16.999 -14.742 -17.932 1.00 36.44 424 ALA A N 1
ATOM 3268 C CA . ALA A 1 424 ? -17.311 -13.603 -18.800 1.00 36.44 424 ALA A CA 1
ATOM 3269 C C . ALA A 1 424 ? -18.229 -13.996 -19.979 1.00 36.44 424 ALA A C 1
ATOM 3271 O O . ALA A 1 424 ? -19.165 -13.270 -20.314 1.00 36.44 424 ALA A O 1
ATOM 3272 N N . SER A 1 425 ? -18.045 -15.195 -20.542 1.00 33.94 425 SER A N 1
ATOM 3273 C CA . SER A 1 425 ? -18.885 -15.716 -21.633 1.00 33.94 425 SER A CA 1
ATOM 3274 C C . SER A 1 425 ? -20.309 -16.113 -21.198 1.00 33.94 425 SER A C 1
ATOM 3276 O O . SER A 1 425 ? -21.240 -16.073 -22.007 1.00 33.94 425 SER A O 1
ATOM 3278 N N . ARG A 1 426 ? -20.515 -16.486 -19.923 1.00 33.69 426 ARG A N 1
ATOM 3279 C CA . ARG A 1 426 ? -21.840 -16.845 -19.377 1.00 33.69 426 ARG A CA 1
ATOM 3280 C C . ARG A 1 426 ? -22.685 -15.613 -19.049 1.00 33.69 426 ARG A C 1
ATOM 3282 O O . ARG A 1 426 ? -23.881 -15.622 -19.344 1.00 33.69 426 ARG A O 1
ATOM 3289 N N . ASP A 1 427 ? -22.073 -14.544 -18.543 1.00 37.69 427 ASP A N 1
ATOM 3290 C CA . ASP A 1 427 ? -22.787 -13.304 -18.205 1.00 37.69 427 ASP A CA 1
ATOM 3291 C C . ASP A 1 427 ? -23.268 -12.545 -19.456 1.00 37.69 427 ASP A C 1
ATOM 3293 O O . ASP A 1 427 ? -24.382 -12.019 -19.476 1.00 37.69 427 ASP A O 1
ATOM 3297 N N . VAL A 1 428 ? -22.513 -12.602 -20.561 1.00 40.84 428 VAL A N 1
ATOM 3298 C CA . VAL A 1 428 ? -22.930 -12.013 -21.851 1.00 40.84 428 VAL A CA 1
ATOM 3299 C C . VAL A 1 428 ? -24.086 -12.793 -22.503 1.00 40.84 428 VAL A C 1
ATOM 3301 O O . VAL A 1 428 ? -24.954 -12.191 -23.139 1.00 40.84 428 VAL A O 1
ATOM 3304 N N . ARG A 1 429 ? -24.169 -14.122 -22.316 1.00 36.00 429 ARG A N 1
ATOM 3305 C CA . ARG A 1 429 ? -25.309 -14.930 -22.805 1.00 36.00 429 ARG A CA 1
ATOM 3306 C C . ARG A 1 429 ? -26.571 -14.761 -21.953 1.00 36.00 429 ARG A C 1
ATOM 3308 O O . ARG A 1 429 ? -27.668 -14.829 -22.506 1.00 36.00 429 ARG A O 1
ATOM 3315 N N . ARG A 1 430 ? -26.442 -14.506 -20.644 1.00 37.06 430 ARG A N 1
ATOM 3316 C CA . ARG A 1 430 ? -27.588 -14.230 -19.756 1.00 37.06 430 ARG A CA 1
ATOM 3317 C C . ARG A 1 430 ? -28.205 -12.855 -20.026 1.00 37.06 430 ARG A C 1
ATOM 3319 O O . ARG A 1 430 ? -29.423 -12.760 -20.115 1.00 37.06 430 ARG A O 1
ATOM 3326 N N . ALA A 1 431 ? -27.382 -11.836 -20.283 1.00 39.19 431 ALA A N 1
ATOM 3327 C CA . ALA A 1 431 ? -27.852 -10.483 -20.594 1.00 39.19 431 ALA A CA 1
ATOM 3328 C C . ALA A 1 431 ? -28.615 -10.368 -21.933 1.00 39.19 431 ALA A C 1
ATOM 3330 O O . ALA A 1 431 ? -29.429 -9.465 -22.095 1.00 39.19 431 ALA A O 1
ATOM 3331 N N . ARG A 1 432 ? -28.412 -11.294 -22.885 1.00 36.00 432 ARG A N 1
ATOM 3332 C CA . ARG A 1 432 ? -29.158 -11.323 -24.162 1.00 36.00 432 ARG A CA 1
ATOM 3333 C C . ARG A 1 432 ? -30.521 -12.026 -24.094 1.00 36.00 432 ARG A C 1
ATOM 3335 O O . ARG A 1 432 ? -31.283 -11.920 -25.048 1.00 36.00 432 ARG A O 1
ATOM 3342 N N . ARG A 1 433 ? -30.843 -12.743 -23.008 1.00 35.34 433 ARG A N 1
ATOM 3343 C CA . ARG A 1 433 ? -32.118 -13.481 -22.868 1.00 35.34 433 ARG A CA 1
ATOM 3344 C C . ARG A 1 433 ? -33.213 -12.714 -22.118 1.00 35.34 433 ARG A C 1
ATOM 3346 O O . ARG A 1 433 ? -34.353 -13.157 -22.125 1.00 35.34 433 ARG A O 1
ATOM 3353 N N . THR A 1 434 ? -32.907 -11.562 -21.523 1.00 34.00 434 THR A N 1
ATOM 3354 C CA . THR A 1 434 ? -33.854 -10.774 -20.713 1.00 34.00 434 THR A CA 1
ATOM 3355 C C . THR A 1 434 ? -34.016 -9.356 -21.259 1.00 34.00 434 THR A C 1
ATOM 3357 O O . THR A 1 434 ? -33.708 -8.371 -20.592 1.00 34.00 434 THR A O 1
ATOM 3360 N N . SER A 1 435 ? -34.473 -9.232 -22.503 1.00 26.75 435 SER A N 1
ATOM 3361 C CA . SER A 1 435 ? -35.009 -7.972 -23.032 1.00 26.75 435 SER A CA 1
ATOM 3362 C C . SER A 1 435 ? -36.421 -8.239 -23.558 1.00 26.75 435 SER A C 1
ATOM 3364 O O . SER A 1 435 ? -36.560 -9.041 -24.484 1.00 26.75 435 SER A O 1
ATOM 3366 N N . PRO A 1 436 ? -37.477 -7.623 -22.994 1.00 32.09 436 PRO A N 1
ATOM 3367 C CA . PRO A 1 436 ? -38.818 -7.773 -23.534 1.00 32.09 436 PRO A CA 1
ATOM 3368 C C . PRO A 1 436 ? -38.908 -7.016 -24.863 1.00 32.09 436 PRO A C 1
ATOM 3370 O O . PRO A 1 436 ? -38.707 -5.802 -24.916 1.00 32.09 436 PRO A O 1
ATOM 3373 N N . ARG A 1 437 ? -39.216 -7.738 -25.947 1.00 30.69 437 ARG A N 1
ATOM 3374 C CA . ARG A 1 437 ? -39.617 -7.160 -27.237 1.00 30.69 437 ARG A CA 1
ATOM 3375 C C . ARG A 1 437 ? -40.891 -6.330 -27.023 1.00 30.69 437 ARG A C 1
ATOM 3377 O O . ARG A 1 437 ? -41.955 -6.900 -26.810 1.00 30.69 437 ARG A O 1
ATOM 3384 N N . ARG A 1 438 ? -40.801 -4.997 -27.091 1.00 29.88 438 ARG A N 1
ATOM 3385 C CA . ARG A 1 438 ? -41.982 -4.136 -27.250 1.00 29.88 438 ARG A CA 1
ATOM 3386 C C . ARG A 1 438 ? -42.399 -4.142 -28.719 1.00 29.88 438 ARG A C 1
ATOM 3388 O O . ARG A 1 438 ? -41.640 -3.712 -29.583 1.00 29.88 438 ARG A O 1
ATOM 3395 N N . ALA A 1 439 ? -43.592 -4.673 -28.963 1.00 31.72 439 ALA A N 1
ATOM 3396 C CA . ALA A 1 439 ? -44.294 -4.631 -30.233 1.00 31.72 439 ALA A CA 1
ATOM 3397 C C . ALA A 1 439 ? -44.615 -3.178 -30.619 1.00 31.72 439 ALA A C 1
ATOM 3399 O O . ALA A 1 439 ? -45.121 -2.413 -29.800 1.00 31.72 439 ALA A O 1
ATOM 3400 N N . ILE A 1 440 ? -44.322 -2.814 -31.866 1.00 32.12 440 ILE A N 1
ATOM 3401 C CA . ILE A 1 440 ? -44.814 -1.595 -32.506 1.00 32.12 440 ILE A CA 1
ATOM 3402 C C . ILE A 1 440 ? -45.902 -2.058 -33.471 1.00 32.12 440 ILE A C 1
ATOM 3404 O O . ILE A 1 440 ? -45.600 -2.678 -34.487 1.00 32.12 440 ILE A O 1
ATOM 3408 N N . THR A 1 441 ? -47.160 -1.809 -33.120 1.00 33.16 441 THR A N 1
ATOM 3409 C CA . THR A 1 441 ? -48.302 -1.916 -34.028 1.00 33.16 441 THR A CA 1
ATOM 3410 C C . THR A 1 441 ? -48.678 -0.527 -34.528 1.00 33.16 441 THR A C 1
ATOM 3412 O O . THR A 1 441 ? -48.779 0.438 -33.771 1.00 33.16 441 THR A O 1
ATOM 3415 N N . GLU A 1 442 ? -48.851 -0.442 -35.842 1.00 34.19 442 GLU A N 1
ATOM 3416 C CA . GLU A 1 442 ? -49.310 0.721 -36.589 1.00 34.19 442 GLU A CA 1
ATOM 3417 C C . GLU A 1 442 ? -50.707 1.178 -36.143 1.00 34.19 442 GLU A C 1
ATOM 3419 O O . GLU A 1 442 ? -51.618 0.363 -35.991 1.00 34.19 442 GLU A O 1
ATOM 3424 N N . ARG A 1 443 ? -50.933 2.496 -36.066 1.00 29.89 443 ARG A N 1
ATOM 3425 C CA . ARG A 1 443 ? -52.261 3.070 -36.330 1.00 29.89 443 ARG A CA 1
ATOM 3426 C C . ARG A 1 443 ? -52.159 4.467 -36.945 1.00 29.89 443 ARG A C 1
ATOM 3428 O O . ARG A 1 443 ? -51.582 5.390 -36.382 1.00 29.89 443 ARG A O 1
ATOM 3435 N N . ARG A 1 444 ? -52.743 4.568 -38.139 1.00 33.53 444 ARG A N 1
ATOM 3436 C CA . ARG A 1 444 ? -52.917 5.752 -38.991 1.00 33.53 444 ARG A CA 1
ATOM 3437 C C . ARG A 1 444 ? -53.825 6.806 -38.334 1.00 33.53 444 ARG A C 1
ATOM 3439 O O . ARG A 1 444 ? -54.836 6.447 -37.738 1.00 33.53 444 ARG A O 1
ATOM 3446 N N . GLY A 1 445 ? -53.549 8.093 -38.570 1.00 28.42 445 GLY A N 1
ATOM 3447 C CA . GLY A 1 445 ? -54.468 9.206 -38.285 1.00 28.42 445 GLY A CA 1
ATOM 3448 C C . GLY A 1 445 ? -54.003 10.541 -38.892 1.00 28.42 445 GLY A C 1
ATOM 3449 O O . GLY A 1 445 ? -52.943 11.041 -38.545 1.00 28.42 445 GLY A O 1
ATOM 3450 N N . ARG A 1 446 ? -54.787 11.080 -39.836 1.00 31.45 446 ARG A N 1
ATOM 3451 C CA . ARG A 1 446 ? -54.547 12.269 -40.693 1.00 31.45 446 ARG A CA 1
ATOM 3452 C C . ARG A 1 446 ? -54.412 13.616 -39.938 1.00 31.45 446 ARG A C 1
ATOM 3454 O O . ARG A 1 446 ? -54.945 13.742 -38.840 1.00 31.45 446 ARG A O 1
ATOM 3461 N N . PRO A 1 447 ? -53.834 14.670 -40.564 1.00 35.84 447 PRO A N 1
ATOM 3462 C CA . PRO A 1 447 ? -53.682 15.993 -39.955 1.00 35.84 447 PRO A CA 1
ATOM 3463 C C . PRO A 1 447 ? -54.918 16.886 -40.179 1.00 35.84 447 PRO A C 1
ATOM 3465 O O . PRO A 1 447 ? -55.490 16.912 -41.272 1.00 35.84 447 PRO A O 1
ATOM 3468 N N . ARG A 1 448 ? -55.304 17.683 -39.171 1.00 33.09 448 ARG A N 1
ATOM 3469 C CA . ARG A 1 448 ? -56.255 18.799 -39.329 1.00 33.09 448 ARG A CA 1
ATOM 3470 C C . ARG A 1 448 ? -55.574 20.155 -39.123 1.00 33.09 448 ARG A C 1
ATOM 3472 O O . ARG A 1 448 ? -54.721 20.351 -38.269 1.00 33.09 448 ARG A O 1
ATOM 3479 N N . ARG A 1 449 ? -55.982 21.059 -40.010 1.00 31.75 449 ARG A N 1
ATOM 3480 C CA . ARG A 1 449 ? -55.506 22.408 -40.323 1.00 31.75 449 ARG A CA 1
ATOM 3481 C C . ARG A 1 449 ? -55.751 23.463 -39.226 1.00 31.75 449 ARG A C 1
ATOM 3483 O O . ARG A 1 449 ? -56.812 23.469 -38.623 1.00 31.75 449 ARG A O 1
ATOM 3490 N N . ARG A 1 450 ? -54.861 24.473 -39.249 1.00 31.09 450 ARG A N 1
ATOM 3491 C CA . ARG A 1 450 ? -55.070 25.936 -39.065 1.00 31.09 450 ARG A CA 1
ATOM 3492 C C . ARG A 1 450 ? -55.597 26.434 -37.700 1.00 31.09 450 ARG A C 1
ATOM 3494 O O . ARG A 1 450 ? -56.755 26.229 -37.383 1.00 31.09 450 ARG A O 1
ATOM 3501 N N . ARG A 1 451 ? -54.901 27.412 -37.102 1.00 32.34 451 ARG A N 1
ATOM 3502 C CA . ARG A 1 451 ? -55.088 28.862 -37.359 1.00 32.34 451 ARG A CA 1
ATOM 3503 C C . ARG A 1 451 ? -54.083 29.713 -36.566 1.00 32.34 451 ARG A C 1
ATOM 3505 O O . ARG A 1 451 ? -53.774 29.440 -35.418 1.00 32.34 451 ARG A O 1
ATOM 3512 N N . ARG A 1 452 ? -53.615 30.767 -37.239 1.00 36.88 452 ARG A N 1
ATOM 3513 C CA . ARG A 1 452 ? -52.844 31.908 -36.727 1.00 36.88 452 ARG A CA 1
ATOM 3514 C C . ARG A 1 452 ? -53.615 32.655 -35.633 1.00 36.88 452 ARG A C 1
ATOM 3516 O O . ARG A 1 452 ? -54.805 32.876 -35.833 1.00 36.88 452 ARG A O 1
ATOM 3523 N N . ARG A 1 453 ? -52.907 33.232 -34.655 1.00 35.16 453 ARG A N 1
ATOM 3524 C CA . ARG A 1 453 ? -53.138 34.614 -34.190 1.00 35.16 453 ARG A CA 1
ATOM 3525 C C . ARG A 1 453 ? -51.807 35.277 -33.807 1.00 35.16 453 ARG A C 1
ATOM 3527 O O . ARG A 1 453 ? -51.000 34.703 -33.089 1.00 35.16 453 ARG A O 1
ATOM 3534 N N . ARG A 1 454 ? -51.592 36.455 -34.397 1.00 36.41 454 ARG A N 1
ATOM 3535 C CA . ARG A 1 454 ? -50.568 37.466 -34.092 1.00 36.41 454 ARG A CA 1
ATOM 3536 C C . ARG A 1 454 ? -51.050 38.313 -32.910 1.00 36.41 454 ARG A C 1
ATOM 3538 O O . ARG A 1 454 ? -52.246 38.572 -32.890 1.00 36.41 454 ARG A O 1
ATOM 3545 N N . THR A 1 455 ? -50.122 38.823 -32.097 1.00 39.53 455 THR A N 1
ATOM 3546 C CA . THR A 1 455 ? -50.125 40.144 -31.408 1.00 39.53 455 THR A CA 1
ATOM 3547 C C . THR A 1 455 ? -48.785 40.269 -30.652 1.00 39.53 455 THR A C 1
ATOM 3549 O O . THR A 1 455 ? -48.506 39.419 -29.818 1.00 39.53 455 THR A O 1
ATOM 3552 N N . THR A 1 456 ? -47.781 41.021 -31.128 1.00 38.06 456 THR A N 1
ATOM 3553 C CA . THR A 1 456 ? -47.515 42.482 -30.991 1.00 38.06 456 THR A CA 1
ATOM 3554 C C . THR A 1 456 ? -46.926 42.926 -29.642 1.00 38.06 456 THR A C 1
ATOM 3556 O O . THR A 1 456 ? -47.626 42.872 -28.642 1.00 38.06 456 THR A O 1
ATOM 3559 N N . GLY A 1 457 ? -45.710 43.502 -29.708 1.00 35.84 457 GLY A N 1
ATOM 3560 C CA . GLY A 1 457 ? -45.136 44.519 -28.797 1.00 35.84 457 GLY A CA 1
ATOM 3561 C C . GLY A 1 457 ? -44.613 44.006 -27.449 1.00 35.84 457 GLY A C 1
ATOM 3562 O O . GLY A 1 457 ? -45.215 43.129 -26.862 1.00 35.84 457 GLY A O 1
ATOM 3563 N N . ARG A 1 458 ? -43.528 44.501 -26.845 1.00 39.00 458 ARG A N 1
ATOM 3564 C CA . ARG A 1 458 ? -42.523 45.549 -27.124 1.00 39.00 458 ARG A CA 1
ATOM 3565 C C . ARG A 1 458 ? -41.403 45.337 -26.063 1.00 39.00 458 ARG A C 1
ATOM 3567 O O . ARG A 1 458 ? -41.725 44.807 -25.002 1.00 39.00 458 ARG A O 1
ATOM 3574 N N . PRO A 1 459 ? -40.131 45.720 -26.289 1.00 53.06 459 PRO A N 1
ATOM 3575 C CA . PRO A 1 459 ? -39.038 45.489 -25.339 1.00 53.06 459 PRO A CA 1
ATOM 3576 C C . PRO A 1 459 ? -38.703 46.743 -24.514 1.00 53.06 459 PRO A C 1
ATOM 3578 O O . PRO A 1 459 ? -38.672 47.838 -25.066 1.00 53.06 459 PRO A O 1
ATOM 3581 N N . GLN A 1 460 ? -38.391 46.566 -23.230 1.00 45.78 460 GLN A N 1
ATOM 3582 C CA . GLN A 1 460 ? -37.606 47.450 -22.346 1.00 45.78 460 GLN A CA 1
ATOM 3583 C C . GLN A 1 460 ? -37.066 46.522 -21.241 1.00 45.78 460 GLN A C 1
ATOM 3585 O O . GLN A 1 460 ? -37.750 45.576 -20.876 1.00 45.78 460 GLN A O 1
ATOM 3590 N N . GLY A 1 461 ? -35.872 46.623 -20.678 1.00 40.47 461 GLY A N 1
ATOM 3591 C CA . GLY A 1 461 ? -34.877 47.677 -20.589 1.00 40.47 461 GLY A CA 1
ATOM 3592 C C . GLY A 1 461 ? -34.090 47.358 -19.309 1.00 40.47 461 GLY A C 1
ATOM 3593 O O . GLY A 1 461 ? -34.655 46.835 -18.355 1.00 40.47 461 GLY A O 1
ATOM 3594 N N . ARG A 1 462 ? -32.780 47.580 -19.347 1.00 43.44 462 ARG A N 1
ATOM 3595 C CA . ARG A 1 462 ? -31.789 47.280 -18.303 1.00 43.44 462 ARG A CA 1
ATOM 3596 C C . ARG A 1 462 ? -32.178 47.748 -16.893 1.00 43.44 462 ARG A C 1
ATOM 3598 O O . ARG A 1 462 ? -32.675 48.858 -16.728 1.00 43.44 462 ARG A O 1
ATOM 3605 N N . SER A 1 463 ? -31.761 46.972 -15.898 1.00 47.06 463 SER A N 1
ATOM 3606 C CA . SER A 1 463 ? -30.926 47.411 -14.768 1.00 47.06 463 SER A CA 1
ATOM 3607 C C . SER A 1 463 ? -30.091 46.222 -14.316 1.00 47.06 463 SER A C 1
ATOM 3609 O O . SER A 1 463 ? -30.660 45.106 -14.315 1.00 47.06 463 SER A O 1
#

Foldseek 3Di:
DLLLCVDLQQLLLLLVLCPVPWDCVLPPVVLSVQLNVLSVVCVVDPDPVSVVSNSVSSVVRVVSCLQGVLVCPSVVLSLVQLVCLLDPNVDRPRGPGHRDPHPPVVSVVSSVVSVVVVVVVVVVLVVVLVVCLVLLLVLLVVVCPAPDHSVVLSVLLSVLQSSLSSPDDVVVVDDSSVSSSVSSVVSSVVCSQQPSAPDRDDPVLVVLVVLLVVVQVVCCVVPVDGDDLVVSCVVRVNDSVSVVVSVVPPPDGDDDQQPQPDPVSPHGVVNVDDDPPDDDPVNVVVVVVVVVVVVVLLVPDDPLLSVLVCCCVVPPPHHHDQLVVSCVVVVHDSVVSVCSVVVSVVVVCVVVVVDDDDDDDDDDDDDDDDDDDPVVVPVVVVVVVVPDDDDDDDDDDPDDDDDDDDDDDDVCPVVVVVVVVVVVVVVVVVVVVPDDDDDDDDDDDDDDDDDDDDDDDDDDDDD

InterPro domains:
  IPR000943 RNA polymerase sigma-70 [PR00046] (152-165)
  IPR000943 RNA polymerase sigma-70 [PR00046] (176-184)
  IPR000943 RNA polymerase sigma-70 [PR00046] (301-313)
  IPR000943 RNA polymerase sigma-70 [PR00046] (322-337)
  IPR000943 RNA polymerase sigma-70 [PR00046] (337-348)
  IPR000943 RNA polymerase sigma-70 [PS00715] (152-165)
  IPR007624 RNA polymerase sigma-70 region 3 [PF04539] (210-283)
  IPR007627 RNA polymerase sigma-70 region 2 [PF04542] (128-197)
  IPR007630 RNA polymerase sigma-70 region 4 [PF04545] (298-343)
  IPR013324 RNA polymerase sigma factor, region 3/4-like [SSF88659] (201-275)
  IPR013324 RNA polymerase sigma factor, region 3/4-like [SSF88659] (261-343)
  IPR013325 RNA polymerase sigma factor, region 2 [SSF88946] (106-194)
  IPR014284 RNA polymerase sigma-70-like domain [TIGR02937] (126-343)
  IPR036388 Winged helix-like DNA-binding domain superfamily [G3DSA:1.10.10.10] (201-277)
  IPR036388 Winged helix-like DNA-binding domain superfamily [G3DSA:1.10.10.10] (279-353)
  IPR050239 Sigma-70 factor family, RNA polymerase initiation factors [PTHR30603] (115-345)